Protein AF-0000000080330678 (afdb_homodimer)

Secondary structure (DSSP, 8-state):
-EEEEEEETTEEEEEEEE--TTS--SEEEEEE--TTB-GGGGS--SSGGG-HHHHHHHTTEEEEEEPPTTSGGGGTT-TT---HHHHHHHHHHHHHHHHHHS--TT-EEEEEETHHHHHHHHHHHSSS--S-EEEES--SSBSS-GGGTHHHHHT--HHHHH-SGGGS-TTHHHHHTTTB-PPPHHHHHHGGGHHHHHHHHGGG--S-EEEEEETT--SB--SHHHHHHHHHH-TT-S-EEEEEETT--S-GGGSTTHHHHHHHHHHHHHHHHHHS--GGG-/-EEEEEEETTEEEEEEEE--TTS--SEEEEEE--TTB-GGGGS--SSGGG-HHHHHHHTTEEEEEEPPTTSGGGGTT-TT---HHHHHHHHHHHHHHHHHHS--TT-EEEEEETHHHHHHHHHHHSSS--S-EEEES--SSBSS-GGGTHHHHHT--HHHHH-SGGGS-TTHHHHHTTTB-PPPHHHHHHHTTHHHHHHHHGGG--S-EEEEEETT--SB--SHHHHHHHHHH-TT-S-EEEEEETT--S-GGGSTTHHHHHHHHHHHHHHHHHHS--GGG-

Nearest PDB structures (foldseek):
  5hdf-assembly1_B  TM=8.464E-01  e=5.492E-17  Streptomyces albus
  8ptr-assembly1_A  TM=7.536E-01  e=7.076E-13  Homo sapiens
  8b4u-assembly1_A  TM=6.728E-01  e=8.827E-12  Candidatus Bathyarchaeota archaeon
  4kea-assembly1_A  TM=6.914E-01  e=4.412E-10  Bacillus sp. H-257
  4kea-assembly5_E  TM=6.790E-01  e=1.463E-09  Bacillus sp. H-257

Structure (mmCIF, N/CA/C/O backbone):
data_AF-0000000080330678-model_v1
#
loop_
_entity.id
_entity.type
_entity.pdbx_description
1 polymer Thioesterase
#
loop_
_atom_site.group_PDB
_atom_site.id
_atom_site.type_symbol
_atom_site.label_atom_id
_atom_site.label_alt_id
_atom_site.label_comp_id
_atom_site.label_asym_id
_atom_site.label_entity_id
_atom_site.label_seq_id
_atom_site.pdbx_PDB_ins_code
_atom_site.Cartn_x
_atom_site.Cartn_y
_atom_site.Cartn_z
_atom_site.occupancy
_atom_site.B_iso_or_equiv
_atom_site.auth_seq_id
_atom_site.auth_comp_id
_atom_site.auth_asym_id
_atom_site.auth_atom_id
_atom_site.pdbx_PDB_model_num
ATOM 1 N N . MET A 1 1 ? -4.465 -3.873 -22.266 1 89.81 1 MET A N 1
ATOM 2 C CA . MET A 1 1 ? -4.172 -5.277 -22 1 89.81 1 MET A CA 1
ATOM 3 C C . MET A 1 1 ? -4.32 -6.105 -23.281 1 89.81 1 MET A C 1
ATOM 5 O O . MET A 1 1 ? -5.25 -5.891 -24.062 1 89.81 1 MET A O 1
ATOM 9 N N . ARG A 1 2 ? -3.398 -7 -23.531 1 95.38 2 ARG A N 1
ATOM 10 C CA . ARG A 1 2 ? -3.504 -7.879 -24.688 1 95.38 2 ARG A CA 1
ATOM 11 C C . ARG A 1 2 ? -3.111 -9.312 -24.328 1 95.38 2 ARG A C 1
ATOM 13 O O . ARG A 1 2 ? -2.449 -9.539 -23.312 1 95.38 2 ARG A O 1
ATOM 20 N N . ARG A 1 3 ? -3.543 -10.211 -25.172 1 97.69 3 ARG A N 1
ATOM 21 C CA . ARG A 1 3 ? -3.141 -11.609 -25.047 1 97.69 3 ARG A CA 1
ATOM 22 C C . ARG A 1 3 ? -1.761 -11.836 -25.656 1 97.69 3 ARG A C 1
ATOM 24 O O . ARG A 1 3 ? -1.409 -11.219 -26.656 1 97.69 3 ARG A O 1
ATOM 31 N N . LEU A 1 4 ? -1.023 -12.641 -25.047 1 97.62 4 LEU A N 1
ATOM 32 C CA . LEU A 1 4 ? 0.319 -12.977 -25.5 1 97.62 4 LEU A CA 1
ATOM 33 C C . LEU A 1 4 ? 0.543 -14.484 -25.469 1 97.62 4 LEU A C 1
ATOM 35 O O . LEU A 1 4 ? 0.112 -15.164 -24.531 1 97.62 4 LEU A O 1
ATOM 39 N N . THR A 1 5 ? 1.087 -15.031 -26.5 1 97.94 5 THR A N 1
ATOM 40 C CA . THR A 1 5 ? 1.591 -16.406 -26.516 1 97.94 5 THR A CA 1
ATOM 41 C C . THR A 1 5 ? 3.115 -16.422 -26.422 1 97.94 5 THR A C 1
ATOM 43 O O . THR A 1 5 ? 3.789 -15.617 -27.062 1 97.94 5 THR A O 1
ATOM 46 N N . LEU A 1 6 ? 3.631 -17.266 -25.594 1 96.88 6 LEU A N 1
ATOM 47 C CA . LEU A 1 6 ? 5.066 -17.312 -25.328 1 96.88 6 LEU A CA 1
ATOM 48 C C . LEU A 1 6 ? 5.551 -18.766 -25.25 1 96.88 6 LEU A C 1
ATOM 50 O O . LEU A 1 6 ? 4.891 -19.609 -24.641 1 96.88 6 LEU A O 1
ATOM 54 N N . GLU A 1 7 ? 6.648 -19.047 -25.953 1 97.38 7 GLU A N 1
ATOM 55 C CA . GLU A 1 7 ? 7.293 -20.359 -25.859 1 97.38 7 GLU A CA 1
ATOM 56 C C . GLU A 1 7 ? 8.391 -20.359 -24.797 1 97.38 7 GLU A C 1
ATOM 58 O O . GLU A 1 7 ? 9.32 -19.547 -24.859 1 97.38 7 GLU A O 1
ATOM 63 N N . ALA A 1 8 ? 8.328 -21.234 -23.875 1 96.44 8 ALA A N 1
ATOM 64 C CA . ALA A 1 8 ? 9.305 -21.328 -22.797 1 96.44 8 ALA A CA 1
ATOM 65 C C . ALA A 1 8 ? 9.523 -22.781 -22.375 1 96.44 8 ALA A C 1
ATOM 67 O O . ALA A 1 8 ? 8.57 -23.469 -22.016 1 96.44 8 ALA A O 1
ATOM 68 N N . ALA A 1 9 ? 10.797 -23.219 -22.438 1 96.44 9 ALA A N 1
ATOM 69 C CA . ALA A 1 9 ? 11.18 -24.562 -22.031 1 96.44 9 ALA A CA 1
ATOM 70 C C . ALA A 1 9 ? 10.352 -25.625 -22.75 1 96.44 9 ALA A C 1
ATOM 72 O O . ALA A 1 9 ? 9.859 -26.562 -22.125 1 96.44 9 ALA A O 1
ATOM 73 N N . GLY A 1 10 ? 10.023 -25.375 -23.953 1 96.75 10 GLY A N 1
ATOM 74 C CA . GLY A 1 10 ? 9.352 -26.359 -24.781 1 96.75 10 GLY A CA 1
ATOM 75 C C . GLY A 1 10 ? 7.84 -26.328 -24.641 1 96.75 10 GLY A C 1
ATOM 76 O O . GLY A 1 10 ? 7.145 -27.188 -25.188 1 96.75 10 GLY A O 1
ATOM 77 N N . VAL A 1 11 ? 7.309 -25.422 -23.875 1 97.5 11 VAL A N 1
ATOM 78 C CA . VAL A 1 11 ? 5.871 -25.297 -23.641 1 97.5 11 VAL A CA 1
ATOM 79 C C . VAL A 1 11 ? 5.359 -24 -24.25 1 97.5 11 VAL A C 1
ATOM 81 O O . VAL A 1 11 ? 6.004 -22.953 -24.141 1 97.5 11 VAL A O 1
ATOM 84 N N . THR A 1 12 ? 4.258 -24.078 -24.969 1 97.88 12 THR A N 1
ATOM 85 C CA . THR A 1 12 ? 3.598 -22.875 -25.469 1 97.88 12 THR A CA 1
ATOM 86 C C . THR A 1 12 ? 2.562 -22.375 -24.469 1 97.88 12 THR A C 1
ATOM 88 O O . THR A 1 12 ? 1.549 -23.031 -24.234 1 97.88 12 THR A O 1
ATOM 91 N N . LEU A 1 13 ? 2.803 -21.203 -23.953 1 98.44 13 LEU A N 1
ATOM 92 C CA . LEU A 1 13 ? 1.928 -20.656 -22.922 1 98.44 13 LEU A CA 1
ATOM 93 C C . LEU A 1 13 ? 1.136 -19.469 -23.453 1 98.44 13 LEU A C 1
ATOM 95 O O . LEU A 1 13 ? 1.64 -18.703 -24.281 1 98.44 13 LEU A O 1
ATOM 99 N N . SER A 1 14 ? -0.103 -19.406 -23.062 1 98.44 14 SER A N 1
ATOM 100 C CA . SER A 1 14 ? -0.876 -18.172 -23.219 1 98.44 14 SER A CA 1
ATOM 101 C C . SER A 1 14 ? -0.78 -17.297 -21.969 1 98.44 14 SER A C 1
ATOM 103 O O . SER A 1 14 ? -0.338 -17.75 -20.922 1 98.44 14 SER A O 1
ATOM 105 N N . GLY A 1 15 ? -1.194 -16.078 -22.094 1 98.44 15 GLY A N 1
ATOM 106 C CA . GLY A 1 15 ? -1.229 -15.156 -20.953 1 98.44 15 GLY A CA 1
ATOM 107 C C . GLY A 1 15 ? -1.784 -13.797 -21.312 1 98.44 15 GLY A C 1
ATOM 108 O O . GLY A 1 15 ? -2.238 -13.57 -22.438 1 98.44 15 GLY A O 1
ATOM 109 N N . LEU A 1 16 ? -1.875 -12.969 -20.344 1 98.69 16 LEU A N 1
ATOM 110 C CA . LEU A 1 16 ? -2.322 -11.586 -20.469 1 98.69 16 LEU A CA 1
ATOM 111 C C . LEU A 1 16 ? -1.184 -10.617 -20.188 1 98.69 16 LEU A C 1
ATOM 113 O O . LEU A 1 16 ? -0.407 -10.828 -19.25 1 98.69 16 LEU A O 1
ATOM 117 N N . LEU A 1 17 ? -1.04 -9.602 -21.031 1 98.75 17 LEU A N 1
ATOM 118 C CA . LEU A 1 17 ? 0.051 -8.641 -20.906 1 98.75 17 LEU A CA 1
ATOM 119 C C . LEU A 1 17 ? -0.485 -7.215 -20.875 1 98.75 17 LEU A C 1
ATOM 121 O O . LEU A 1 17 ? -1.343 -6.848 -21.688 1 98.75 17 LEU A O 1
ATOM 125 N N . ALA A 1 18 ? -0.13 -6.469 -19.891 1 98.69 18 ALA A N 1
ATOM 126 C CA . ALA A 1 18 ? -0.296 -5.02 -19.859 1 98.69 18 ALA A CA 1
ATOM 127 C C . ALA A 1 18 ? 1.055 -4.316 -19.75 1 98.69 18 ALA A C 1
ATOM 129 O O . ALA A 1 18 ? 1.759 -4.457 -18.75 1 98.69 18 ALA A O 1
ATOM 130 N N . GLU A 1 19 ? 1.426 -3.578 -20.75 1 98 19 GLU A N 1
ATOM 131 C CA . GLU A 1 19 ? 2.693 -2.855 -20.797 1 98 19 GLU A CA 1
ATOM 132 C C . GLU A 1 19 ? 2.514 -1.402 -20.359 1 98 19 GLU A C 1
ATOM 134 O O . GLU A 1 19 ? 1.423 -0.841 -20.484 1 98 19 GLU A O 1
ATOM 139 N N . VAL A 1 20 ? 3.557 -0.868 -19.828 1 97.12 20 VAL A N 1
ATOM 140 C CA . VAL A 1 20 ? 3.549 0.557 -19.516 1 97.12 20 VAL A CA 1
ATOM 141 C C . VAL A 1 20 ? 3.418 1.369 -20.797 1 97.12 20 VAL A C 1
ATOM 143 O O . VAL A 1 20 ? 3.936 0.975 -21.844 1 97.12 20 VAL A O 1
ATOM 146 N N . PRO A 1 21 ? 2.838 2.504 -20.766 1 90.44 21 PRO A N 1
ATOM 147 C CA . PRO A 1 21 ? 2.555 3.277 -21.984 1 90.44 21 PRO A CA 1
ATOM 148 C C . PRO A 1 21 ? 3.82 3.773 -22.672 1 90.44 21 PRO A C 1
ATOM 150 O O . PRO A 1 21 ? 3.873 3.828 -23.906 1 90.44 21 PRO A O 1
ATOM 153 N N . ASP A 1 22 ? 4.859 4.062 -21.984 1 91.38 22 ASP A N 1
ATOM 154 C CA . ASP A 1 22 ? 6.035 4.664 -22.594 1 91.38 22 ASP A CA 1
ATOM 155 C C . ASP A 1 22 ? 7.098 3.611 -22.906 1 91.38 22 ASP A C 1
ATOM 157 O O . ASP A 1 22 ? 8.172 3.936 -23.422 1 91.38 22 ASP A O 1
ATOM 161 N N . GLY A 1 23 ? 6.891 2.428 -22.547 1 91.75 23 GLY A N 1
ATOM 162 C CA . GLY A 1 23 ? 7.773 1.315 -22.859 1 91.75 23 GLY A CA 1
ATOM 163 C C . GLY A 1 23 ? 8.969 1.223 -21.938 1 91.75 23 GLY A C 1
ATOM 164 O O . GLY A 1 23 ? 9.906 0.466 -22.203 1 91.75 23 GLY A O 1
ATOM 165 N N . ARG A 1 24 ? 9.047 1.995 -20.906 1 95.44 24 ARG A N 1
ATOM 166 C CA . ARG A 1 24 ? 10.125 2.002 -19.938 1 95.44 24 ARG A CA 1
ATOM 167 C C . ARG A 1 24 ? 9.594 1.663 -18.547 1 95.44 24 ARG A C 1
ATOM 169 O O . ARG A 1 24 ? 9.461 2.545 -17.688 1 95.44 24 ARG A O 1
ATOM 176 N N . PRO A 1 25 ? 9.391 0.35 -18.359 1 98.06 25 PRO A N 1
ATOM 177 C CA . PRO A 1 25 ? 8.82 -0.013 -17.062 1 98.06 25 PRO A CA 1
ATOM 178 C C . PRO A 1 25 ? 9.797 0.172 -15.914 1 98.06 25 PRO A C 1
ATOM 180 O O . PRO A 1 25 ? 11.016 0.064 -16.109 1 98.06 25 PRO A O 1
ATOM 183 N N . ARG A 1 26 ? 9.242 0.477 -14.758 1 97.19 26 ARG A N 1
ATOM 184 C CA . ARG A 1 26 ? 10.023 0.431 -13.523 1 97.19 26 ARG A CA 1
ATOM 185 C C . ARG A 1 26 ? 10.562 -0.973 -13.273 1 97.19 26 ARG A C 1
ATOM 187 O O . ARG A 1 26 ? 11.734 -1.141 -12.914 1 97.19 26 ARG A O 1
ATOM 194 N N . ALA A 1 27 ? 9.773 -1.92 -13.461 1 98.5 27 ALA A N 1
ATOM 195 C CA . ALA A 1 27 ? 10.016 -3.357 -13.367 1 98.5 27 ALA A CA 1
ATOM 196 C C . ALA A 1 27 ? 8.898 -4.148 -14.039 1 98.5 27 ALA A C 1
ATOM 198 O O . ALA A 1 27 ? 7.945 -3.57 -14.562 1 98.5 27 ALA A O 1
ATOM 199 N N . THR A 1 28 ? 9.055 -5.379 -14.078 1 98.69 28 THR A N 1
ATOM 200 C CA . THR A 1 28 ? 8.039 -6.258 -14.641 1 98.69 28 THR A CA 1
ATOM 201 C C . THR A 1 28 ? 7.512 -7.219 -13.578 1 98.69 28 THR A C 1
ATOM 203 O O . THR A 1 28 ? 8.289 -7.852 -12.867 1 98.69 28 THR A O 1
ATOM 206 N N . VAL A 1 29 ? 6.223 -7.266 -13.438 1 98.88 29 VAL A N 1
ATOM 207 C CA . VAL A 1 29 ? 5.559 -8.195 -12.523 1 98.88 29 VAL A CA 1
ATOM 208 C C . VAL A 1 29 ? 5.062 -9.414 -13.289 1 98.88 29 VAL A C 1
ATOM 210 O O . VAL A 1 29 ? 4.277 -9.281 -14.234 1 98.88 29 VAL A O 1
ATOM 213 N N . ILE A 1 30 ? 5.527 -10.562 -12.953 1 98.81 30 ILE A N 1
ATOM 214 C CA . ILE A 1 30 ? 4.922 -11.805 -13.422 1 98.81 30 ILE A CA 1
ATOM 215 C C . ILE A 1 30 ? 3.861 -12.266 -12.422 1 98.81 30 ILE A C 1
ATOM 217 O O . ILE A 1 30 ? 4.176 -12.57 -11.266 1 98.81 30 ILE A O 1
ATOM 221 N N . ALA A 1 31 ? 2.645 -12.281 -12.859 1 98.94 31 ALA A N 1
ATOM 222 C CA . ALA A 1 31 ? 1.533 -12.68 -11.992 1 98.94 31 ALA A CA 1
ATOM 223 C C . ALA A 1 31 ? 1.182 -14.148 -12.195 1 98.94 31 ALA A C 1
ATOM 225 O O . ALA A 1 31 ? 0.854 -14.57 -13.305 1 98.94 31 ALA A O 1
ATOM 226 N N . VAL A 1 32 ? 1.229 -14.914 -11.141 1 98.75 32 VAL A N 1
ATOM 227 C CA . VAL A 1 32 ? 1.126 -16.375 -11.219 1 98.75 32 VAL A CA 1
ATOM 228 C C . VAL A 1 32 ? -0.144 -16.828 -10.508 1 98.75 32 VAL A C 1
ATOM 230 O O . VAL A 1 32 ? -0.221 -16.812 -9.281 1 98.75 32 VAL A O 1
ATOM 233 N N . HIS A 1 33 ? -1.074 -17.312 -11.258 1 98.44 33 HIS A N 1
ATOM 234 C CA . HIS A 1 33 ? -2.393 -17.656 -10.734 1 98.44 33 HIS A CA 1
ATOM 235 C C . HIS A 1 33 ? -2.357 -18.969 -9.961 1 98.44 33 HIS A C 1
ATOM 237 O O . HIS A 1 33 ? -1.407 -19.75 -10.094 1 98.44 33 HIS A O 1
ATOM 243 N N . GLY A 1 34 ? -3.377 -19.203 -9.18 1 96.81 34 GLY A N 1
ATOM 244 C CA . GLY A 1 34 ? -3.508 -20.391 -8.359 1 96.81 34 GLY A CA 1
ATOM 245 C C . GLY A 1 34 ? -4.105 -21.578 -9.102 1 96.81 34 GLY A C 1
ATOM 246 O O . GLY A 1 34 ? -4.293 -21.516 -10.32 1 96.81 34 GLY A O 1
ATOM 247 N N . GLY A 1 35 ? -4.32 -22.688 -8.359 1 94.81 35 GLY A N 1
ATOM 248 C CA . GLY A 1 35 ? -4.945 -23.859 -8.953 1 94.81 35 GLY A CA 1
ATOM 249 C C . GLY A 1 35 ? -6.387 -23.625 -9.359 1 94.81 35 GLY A C 1
ATOM 250 O O . GLY A 1 35 ? -7.141 -22.953 -8.648 1 94.81 35 GLY A O 1
ATOM 251 N N . GLY A 1 36 ? -6.699 -24.156 -10.5 1 92.19 36 GLY A N 1
ATOM 252 C CA . GLY A 1 36 ? -8.086 -24.141 -10.93 1 92.19 36 GLY A CA 1
ATOM 253 C C . GLY A 1 36 ? -8.492 -22.812 -11.555 1 92.19 36 GLY A C 1
ATOM 254 O O . GLY A 1 36 ? -9.672 -22.578 -11.805 1 92.19 36 GLY A O 1
ATOM 255 N N . MET A 1 37 ? -7.559 -21.906 -11.68 1 93.5 37 MET A N 1
ATOM 256 C CA . MET A 1 37 ? -7.805 -20.625 -12.336 1 93.5 37 MET A CA 1
ATOM 257 C C . MET A 1 37 ? -6.824 -20.406 -13.484 1 93.5 37 MET A C 1
ATOM 259 O O . MET A 1 37 ? -5.957 -21.234 -13.734 1 93.5 37 MET A O 1
ATOM 263 N N . THR A 1 38 ? -7.027 -19.344 -14.242 1 96.5 38 THR A N 1
ATOM 264 C CA . THR A 1 38 ? -6.152 -18.938 -15.336 1 96.5 38 THR A CA 1
ATOM 265 C C . THR A 1 38 ? -5.602 -17.531 -15.109 1 96.5 38 THR A C 1
ATOM 267 O O . THR A 1 38 ? -5.816 -16.953 -14.047 1 96.5 38 THR A O 1
ATOM 270 N N . ALA A 1 39 ? -4.875 -17.062 -16.109 1 97.81 39 ALA A N 1
ATOM 271 C CA . ALA A 1 39 ? -4.273 -15.727 -16.047 1 97.81 39 ALA A CA 1
ATOM 272 C C . ALA A 1 39 ? -5.324 -14.656 -15.766 1 97.81 39 ALA A C 1
ATOM 274 O O . ALA A 1 39 ? -5.027 -13.633 -15.148 1 97.81 39 ALA A O 1
ATOM 275 N N . GLY A 1 40 ? -6.562 -14.945 -16.141 1 97.31 40 GLY A N 1
ATOM 276 C CA . GLY A 1 40 ? -7.66 -14.008 -15.969 1 97.31 40 GLY A CA 1
ATOM 277 C C . GLY A 1 40 ? -7.957 -13.695 -14.516 1 97.31 40 GLY A C 1
ATOM 278 O O . GLY A 1 40 ? -8.633 -12.703 -14.219 1 97.31 40 GLY A O 1
ATOM 279 N N . TYR A 1 41 ? -7.441 -14.484 -13.609 1 97.31 41 TYR A N 1
ATOM 280 C CA . TYR A 1 41 ? -7.59 -14.234 -12.18 1 97.31 41 TYR A CA 1
ATOM 281 C C . TYR A 1 41 ? -7.098 -12.844 -11.82 1 97.31 41 TYR A C 1
ATOM 283 O O . TYR A 1 41 ? -7.664 -12.188 -10.938 1 97.31 41 TYR A O 1
ATOM 291 N N . PHE A 1 42 ? -6.121 -12.344 -12.523 1 98.44 42 PHE A N 1
ATOM 292 C CA . PHE A 1 42 ? -5.5 -11.07 -12.18 1 98.44 42 PHE A CA 1
ATOM 293 C C . PHE A 1 42 ? -6.086 -9.938 -13.023 1 98.44 42 PHE A C 1
ATOM 295 O O . PHE A 1 42 ? -5.578 -8.82 -13.008 1 98.44 42 PHE A O 1
ATOM 302 N N . ASP A 1 43 ? -7.121 -10.234 -13.781 1 97.44 43 ASP A N 1
ATOM 303 C CA . ASP A 1 43 ? -7.836 -9.258 -14.594 1 97.44 43 ASP A CA 1
ATOM 304 C C . ASP A 1 43 ? -9.344 -9.406 -14.438 1 97.44 43 ASP A C 1
ATOM 306 O O . ASP A 1 43 ? -10.07 -9.539 -15.43 1 97.44 43 ASP A O 1
ATOM 310 N N . GLY A 1 44 ? -9.742 -9.352 -13.141 1 94.25 44 GLY A N 1
ATOM 311 C CA . GLY A 1 44 ? -11.172 -9.461 -12.898 1 94.25 44 GLY A CA 1
ATOM 312 C C . GLY A 1 44 ? -11.992 -8.469 -13.688 1 94.25 44 GLY A C 1
ATOM 313 O O . GLY A 1 44 ? -11.695 -7.27 -13.695 1 94.25 44 GLY A O 1
ATOM 314 N N . GLN A 1 45 ? -13.055 -8.977 -14.336 1 93.75 45 GLN A N 1
ATOM 315 C CA . GLN A 1 45 ? -13.797 -8.156 -15.281 1 93.75 45 GLN A CA 1
ATOM 316 C C . GLN A 1 45 ? -15.156 -7.746 -14.711 1 93.75 45 GLN A C 1
ATOM 318 O O . GLN A 1 45 ? -15.938 -7.066 -15.375 1 93.75 45 GLN A O 1
ATOM 323 N N . ALA A 1 46 ? -15.375 -8.188 -13.477 1 94.94 46 ALA A N 1
ATOM 324 C CA . ALA A 1 46 ? -16.656 -7.867 -12.859 1 94.94 46 ALA A CA 1
ATOM 325 C C . ALA A 1 46 ? -16.734 -6.391 -12.484 1 94.94 46 ALA A C 1
ATOM 327 O O . ALA A 1 46 ? -17.828 -5.848 -12.297 1 94.94 46 ALA A O 1
ATOM 328 N N . HIS A 1 47 ? -15.625 -5.758 -12.336 1 94.44 47 HIS A N 1
ATOM 329 C CA . HIS A 1 47 ? -15.492 -4.348 -11.992 1 94.44 47 HIS A CA 1
ATOM 330 C C . HIS A 1 47 ? -14.148 -3.789 -12.461 1 94.44 47 HIS A C 1
ATOM 332 O O . HIS A 1 47 ? -13.133 -4.477 -12.391 1 94.44 47 HIS A O 1
ATOM 338 N N . PRO A 1 48 ? -14.047 -2.6 -12.898 1 92.25 48 PRO A N 1
ATOM 339 C CA . PRO A 1 48 ? -12.82 -2.043 -13.469 1 92.25 48 PRO A CA 1
ATOM 340 C C . PRO A 1 48 ? -11.688 -1.947 -12.453 1 92.25 48 PRO A C 1
ATOM 342 O O . PRO A 1 48 ? -10.516 -1.879 -12.836 1 92.25 48 PRO A O 1
ATOM 345 N N . ASP A 1 49 ? -12 -1.962 -11.203 1 93.06 49 ASP A N 1
ATOM 346 C CA . ASP A 1 49 ? -11 -1.713 -10.172 1 93.06 49 ASP A CA 1
ATOM 347 C C . ASP A 1 49 ? -10.305 -3.008 -9.758 1 93.06 49 ASP A C 1
ATOM 349 O O . ASP A 1 49 ? -9.391 -2.992 -8.93 1 93.06 49 ASP A O 1
ATOM 353 N N . LEU A 1 50 ? -10.664 -4.098 -10.352 1 97.06 50 LEU A N 1
ATOM 354 C CA . LEU A 1 50 ? -10.164 -5.367 -9.844 1 97.06 50 LEU A CA 1
ATOM 355 C C . LEU A 1 50 ? -8.859 -5.754 -10.531 1 97.06 50 LEU A C 1
ATOM 357 O O . LEU A 1 50 ? -8.094 -6.57 -10.008 1 97.06 50 LEU A O 1
ATOM 361 N N . SER A 1 51 ? -8.539 -5.203 -11.656 1 98.31 51 SER A N 1
ATOM 362 C CA . SER A 1 51 ? -7.477 -5.699 -12.523 1 98.31 51 SER A CA 1
ATOM 363 C C . SER A 1 51 ? -6.105 -5.254 -12.023 1 98.31 51 SER A C 1
ATOM 365 O O . SER A 1 51 ? -5.789 -4.062 -12.047 1 98.31 51 SER A O 1
ATOM 367 N N . LEU A 1 52 ? -5.273 -6.227 -11.656 1 98.81 52 LEU A N 1
ATOM 368 C CA . LEU A 1 52 ? -3.867 -5.969 -11.367 1 98.81 52 LEU A CA 1
ATOM 369 C C . LEU A 1 52 ? -3.145 -5.441 -12.602 1 98.81 52 LEU A C 1
ATOM 371 O O . LEU A 1 52 ? -2.275 -4.574 -12.492 1 98.81 52 LEU A O 1
ATOM 375 N N . LEU A 1 53 ? -3.443 -5.957 -13.773 1 98.69 53 LEU A N 1
ATOM 376 C CA . LEU A 1 53 ? -2.77 -5.594 -15.016 1 98.69 53 LEU A CA 1
ATOM 377 C C . LEU A 1 53 ? -2.934 -4.105 -15.305 1 98.69 53 LEU A C 1
ATOM 379 O O . LEU A 1 53 ? -1.949 -3.402 -15.547 1 98.69 53 LEU A O 1
ATOM 383 N N . THR A 1 54 ? -4.152 -3.648 -15.234 1 97.88 54 THR A N 1
ATOM 384 C CA . THR A 1 54 ? -4.441 -2.244 -15.508 1 97.88 54 THR A CA 1
ATOM 385 C C . THR A 1 54 ? -3.781 -1.349 -14.461 1 97.88 54 THR A C 1
ATOM 387 O O . THR A 1 54 ? -3.137 -0.356 -14.805 1 97.88 54 THR A O 1
ATOM 390 N N . LEU A 1 55 ? -3.949 -1.726 -13.227 1 98.31 55 LEU A N 1
ATOM 391 C CA . LEU A 1 55 ? -3.393 -0.928 -12.141 1 98.31 55 LEU A CA 1
ATOM 392 C C . LEU A 1 55 ? -1.87 -0.884 -12.227 1 98.31 55 LEU A C 1
ATOM 394 O O . LEU A 1 55 ? -1.265 0.176 -12.047 1 98.31 55 LEU A O 1
ATOM 398 N N . GLY A 1 56 ? -1.256 -2.051 -12.414 1 98.62 56 GLY A N 1
ATOM 399 C CA . GLY A 1 56 ? 0.191 -2.121 -12.547 1 98.62 56 GLY A CA 1
ATOM 400 C C . GLY A 1 56 ? 0.735 -1.244 -13.656 1 98.62 56 GLY A C 1
ATOM 401 O O . GLY A 1 56 ? 1.677 -0.476 -13.445 1 98.62 56 GLY A O 1
ATOM 402 N N . ALA A 1 57 ? 0.137 -1.357 -1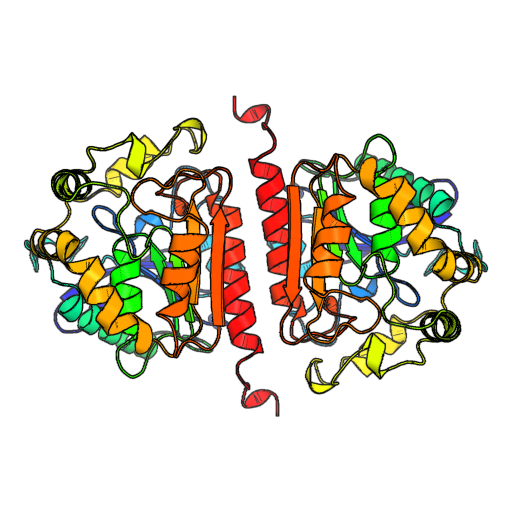4.82 1 98.06 57 ALA A N 1
ATOM 403 C CA . ALA A 1 57 ? 0.573 -0.54 -15.953 1 98.06 57 ALA A CA 1
ATOM 404 C C . ALA A 1 57 ? 0.448 0.947 -15.633 1 98.06 57 ALA A C 1
ATOM 406 O O . ALA A 1 57 ? 1.342 1.733 -15.953 1 98.06 57 ALA A O 1
ATOM 407 N N . ARG A 1 58 ? -0.614 1.317 -15 1 96.25 58 ARG A N 1
ATOM 408 C CA . ARG A 1 58 ? -0.845 2.701 -14.594 1 96.25 58 ARG A CA 1
ATOM 409 C C . ARG A 1 58 ? 0.245 3.186 -13.648 1 96.25 58 ARG A C 1
ATOM 411 O O . ARG A 1 58 ? 0.594 4.367 -13.641 1 96.25 58 ARG A O 1
ATOM 418 N N . LEU A 1 59 ? 0.755 2.293 -12.891 1 97.88 59 LEU A N 1
ATOM 419 C CA . LEU A 1 59 ? 1.728 2.664 -11.867 1 97.88 59 LEU A CA 1
ATOM 420 C C . LEU A 1 59 ? 3.152 2.451 -12.367 1 97.88 59 LEU A C 1
ATOM 422 O O . LEU A 1 59 ? 4.105 2.512 -11.586 1 97.88 59 LEU A O 1
ATOM 426 N N . GLY A 1 60 ? 3.336 2.102 -13.648 1 97.62 60 GLY A N 1
ATOM 427 C CA . GLY A 1 60 ? 4.656 2.047 -14.258 1 97.62 60 GLY A CA 1
ATOM 428 C C . GLY A 1 60 ? 5.254 0.653 -14.258 1 97.62 60 GLY A C 1
ATOM 429 O O . GLY A 1 60 ? 6.449 0.485 -14.523 1 97.62 60 GLY A O 1
ATOM 430 N N . PHE A 1 61 ? 4.473 -0.354 -13.945 1 98.62 61 PHE A N 1
ATOM 431 C CA . PHE A 1 61 ? 4.93 -1.737 -14.016 1 98.62 61 PHE A CA 1
ATOM 432 C C . PHE A 1 61 ? 4.359 -2.436 -15.242 1 98.62 61 PHE A C 1
ATOM 434 O O . PHE A 1 61 ? 3.166 -2.324 -15.531 1 98.62 61 PHE A O 1
ATOM 441 N N . THR A 1 62 ? 5.18 -3.053 -15.992 1 98.75 62 THR A N 1
ATOM 442 C CA . THR A 1 62 ? 4.648 -4.031 -16.938 1 98.75 62 THR A CA 1
ATOM 443 C C . THR A 1 62 ? 4.195 -5.293 -16.203 1 98.75 62 THR A C 1
ATOM 445 O O . THR A 1 62 ? 4.883 -5.773 -15.297 1 98.75 62 THR A O 1
ATOM 448 N N . VAL A 1 63 ? 3.014 -5.766 -16.531 1 98.88 63 VAL A N 1
ATOM 449 C CA . VAL A 1 63 ? 2.49 -6.957 -15.867 1 98.88 63 VAL A CA 1
ATOM 450 C C . VAL A 1 63 ? 2.213 -8.039 -16.906 1 98.88 63 VAL A C 1
ATOM 452 O O . VAL A 1 63 ? 1.49 -7.805 -17.875 1 98.88 63 VAL A O 1
ATOM 455 N N . PHE A 1 64 ? 2.816 -9.148 -16.75 1 98.88 64 PHE A N 1
ATOM 456 C CA . PHE A 1 64 ? 2.531 -10.328 -17.562 1 98.88 64 PHE A CA 1
ATOM 457 C C . PHE A 1 64 ? 1.982 -11.461 -16.703 1 98.88 64 PHE A C 1
ATOM 459 O O . PHE A 1 64 ? 2.621 -11.867 -15.727 1 98.88 64 PHE A O 1
ATOM 466 N N . ALA A 1 65 ? 0.833 -11.883 -16.984 1 98.88 65 ALA A N 1
ATOM 467 C CA . ALA A 1 65 ? 0.204 -13.023 -16.312 1 98.88 65 ALA A CA 1
ATOM 468 C C . ALA A 1 65 ? 0.123 -14.227 -17.234 1 98.88 65 ALA A C 1
ATOM 470 O O . ALA A 1 65 ? -0.82 -14.352 -18.031 1 98.88 65 ALA A O 1
ATOM 471 N N . PRO A 1 66 ? 1.046 -15.117 -17.141 1 98.75 66 PRO A N 1
ATOM 472 C CA . PRO A 1 66 ? 0.966 -16.328 -17.969 1 98.75 66 PRO A CA 1
ATOM 473 C C . PRO A 1 66 ? -0.008 -17.359 -17.391 1 98.75 66 PRO A C 1
ATOM 475 O O . PRO A 1 66 ? -0.175 -17.453 -16.172 1 98.75 66 PRO A O 1
ATOM 478 N N . ASP A 1 67 ? -0.651 -18.062 -18.281 1 98.62 67 ASP A N 1
ATOM 479 C CA . ASP A 1 67 ? -1.267 -19.312 -17.844 1 98.62 67 ASP A CA 1
ATOM 480 C C . ASP A 1 67 ? -0.207 -20.359 -17.5 1 98.62 67 ASP A C 1
ATOM 482 O O . ASP A 1 67 ? 0.669 -20.656 -18.312 1 98.62 67 ASP A O 1
ATOM 486 N N . ARG A 1 68 ? -0.312 -20.828 -16.344 1 98.38 68 ARG A N 1
ATOM 487 C CA . ARG A 1 68 ? 0.675 -21.812 -15.891 1 98.38 68 ARG A CA 1
ATOM 488 C C . ARG A 1 68 ? 0.64 -23.062 -16.75 1 98.38 68 ARG A C 1
ATOM 490 O O . ARG A 1 68 ? -0.333 -23.297 -17.469 1 98.38 68 ARG A O 1
ATOM 497 N N . PRO A 1 69 ? 1.736 -2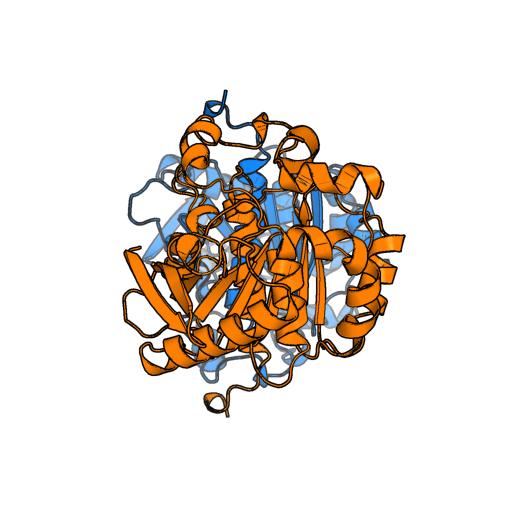3.859 -16.766 1 97.81 69 PRO A N 1
ATOM 498 C CA . PRO A 1 69 ? 1.736 -25.109 -17.516 1 97.81 69 PRO A CA 1
ATOM 499 C C . PRO A 1 69 ? 0.556 -26.016 -17.172 1 97.81 69 PRO A C 1
ATOM 501 O O . PRO A 1 69 ? 0.304 -26.266 -15.992 1 97.81 69 PRO A O 1
ATOM 504 N N . GLY A 1 70 ? -0.108 -26.469 -18.188 1 97.31 70 GLY A N 1
ATOM 505 C CA . GLY A 1 70 ? -1.282 -27.312 -17.984 1 97.31 70 GLY A CA 1
ATOM 506 C C . GLY A 1 70 ? -2.58 -26.516 -18 1 97.31 70 GLY A C 1
ATOM 507 O O . GLY A 1 70 ? -3.662 -27.094 -17.875 1 97.31 70 GLY A O 1
ATOM 508 N N . TYR A 1 71 ? -2.463 -25.188 -18.188 1 97.25 71 TYR A N 1
ATOM 509 C CA . TYR A 1 71 ? -3.609 -24.297 -18.328 1 97.25 71 TYR A CA 1
ATOM 510 C C . TYR A 1 71 ? -3.566 -23.547 -19.656 1 97.25 71 TYR A C 1
ATOM 512 O O . TYR A 1 71 ? -2.521 -23.5 -20.312 1 97.25 71 TYR A O 1
ATOM 520 N N . GLY A 1 72 ? -4.773 -23 -20.047 1 96.44 72 GLY A N 1
ATOM 521 C CA . GLY A 1 72 ? -4.812 -22.203 -21.266 1 96.44 72 GLY A CA 1
ATOM 522 C C . GLY A 1 72 ? -4.34 -22.969 -22.484 1 96.44 72 GLY A C 1
ATOM 523 O O . GLY A 1 72 ? -4.805 -24.078 -22.75 1 96.44 72 GLY A O 1
ATOM 524 N N . ARG A 1 73 ? -3.398 -22.391 -23.219 1 96.75 73 ARG A N 1
ATOM 525 C CA . ARG A 1 73 ? -2.939 -22.953 -24.484 1 96.75 73 ARG A CA 1
ATOM 526 C C . ARG A 1 73 ? -2.143 -24.234 -24.266 1 96.75 73 ARG A C 1
ATOM 528 O O . ARG A 1 73 ? -2.139 -25.125 -25.109 1 96.75 73 ARG A O 1
ATOM 535 N N . SER A 1 74 ? -1.511 -24.328 -23.141 1 97.75 74 SER A N 1
ATOM 536 C CA . SER A 1 74 ? -0.645 -25.484 -22.906 1 97.75 74 SER A CA 1
ATOM 537 C C . SER A 1 74 ? -1.437 -26.672 -22.375 1 97.75 74 SER A C 1
ATOM 539 O O . SER A 1 74 ? -0.882 -27.766 -22.172 1 97.75 74 SER A O 1
ATOM 541 N N . ALA A 1 75 ? -2.701 -26.5 -22.094 1 96.44 75 ALA A N 1
ATOM 542 C CA . ALA A 1 75 ? -3.521 -27.547 -21.484 1 96.44 75 ALA A CA 1
ATOM 543 C C . ALA A 1 75 ? -3.51 -28.812 -22.328 1 96.44 75 ALA A C 1
ATOM 545 O O . ALA A 1 75 ? -3.428 -29.922 -21.781 1 96.44 75 ALA A O 1
ATOM 546 N N . ALA A 1 76 ? -3.613 -28.625 -23.641 1 95.62 76 ALA A N 1
ATOM 547 C CA . ALA A 1 76 ? -3.637 -29.781 -24.531 1 95.62 76 ALA A CA 1
ATOM 548 C C . ALA A 1 76 ? -2.271 -30.469 -24.578 1 95.62 76 ALA A C 1
ATOM 550 O O . ALA A 1 76 ? -2.188 -31.703 -24.656 1 95.62 76 ALA A O 1
ATOM 551 N N . GLN A 1 77 ? -1.227 -29.719 -24.5 1 96.38 77 GLN A N 1
ATOM 552 C CA . GLN A 1 77 ? 0.144 -30.219 -24.547 1 96.38 77 GLN A CA 1
ATOM 553 C C . GLN A 1 77 ? 0.511 -30.906 -23.234 1 96.38 77 GLN A C 1
ATOM 555 O O . GLN A 1 77 ? 1.328 -31.828 -23.219 1 96.38 77 GLN A O 1
ATOM 560 N N . LEU A 1 78 ? -0.086 -30.469 -22.156 1 97.5 78 LEU A N 1
ATOM 561 C CA . LEU A 1 78 ? 0.194 -30.969 -20.812 1 97.5 78 LEU A CA 1
ATOM 562 C C . LEU A 1 78 ? -1.099 -31.312 -20.078 1 97.5 78 LEU A C 1
ATOM 564 O O . LEU A 1 78 ? -1.408 -30.719 -19.047 1 97.5 78 LEU A O 1
ATOM 568 N N . PRO A 1 79 ? -1.772 -32.312 -20.516 1 94.62 79 PRO A N 1
ATOM 569 C CA . PRO A 1 79 ? -3.084 -32.594 -19.938 1 94.62 79 PRO A CA 1
ATOM 570 C C . PRO A 1 79 ? -3.01 -32.906 -18.438 1 94.62 79 PRO A C 1
ATOM 572 O O . PRO A 1 79 ? -3.951 -32.625 -17.688 1 94.62 79 PRO A O 1
ATOM 575 N N . GLY A 1 80 ? -1.965 -33.562 -17.984 1 96.19 80 GLY A N 1
ATOM 576 C CA . GLY A 1 80 ? -1.799 -33.812 -16.562 1 96.19 80 GLY A CA 1
ATOM 577 C C . GLY A 1 80 ? -1.14 -32.688 -15.805 1 96.19 80 GLY A C 1
ATOM 578 O O . GLY A 1 80 ? -0.941 -32.781 -14.594 1 96.19 80 GLY A O 1
ATOM 579 N N . GLY A 1 81 ? -0.767 -31.609 -16.578 1 96.62 81 GLY A N 1
ATOM 580 C CA . GLY A 1 81 ? -0.022 -30.516 -15.969 1 96.62 81 GLY A CA 1
ATOM 581 C C . GLY A 1 81 ? 1.4 -30.891 -15.602 1 96.62 81 GLY A C 1
ATOM 582 O O . GLY A 1 81 ? 1.974 -31.812 -16.188 1 96.62 81 GLY A O 1
ATOM 583 N N . GLN A 1 82 ? 1.982 -30.125 -14.773 1 97.56 82 GLN A N 1
ATOM 584 C CA . GLN A 1 82 ? 3.336 -30.328 -14.273 1 97.56 82 GLN A CA 1
ATOM 585 C C . GLN A 1 82 ? 3.408 -30.094 -12.766 1 97.56 82 GLN A C 1
ATOM 587 O O . GLN A 1 82 ? 2.564 -29.406 -12.203 1 97.56 82 GLN A O 1
ATOM 592 N N . GLY A 1 83 ? 4.383 -30.734 -12.133 1 97.06 83 GLY A N 1
ATOM 593 C CA . GLY A 1 83 ? 4.656 -30.453 -10.734 1 97.06 83 GLY A CA 1
ATOM 594 C C . GLY A 1 83 ? 5.379 -29.125 -10.523 1 97.06 83 GLY A C 1
ATOM 595 O O . GLY A 1 83 ? 5.742 -28.453 -11.484 1 97.06 83 GLY A O 1
ATOM 596 N N . LEU A 1 84 ? 5.598 -28.812 -9.297 1 97.44 84 LEU A N 1
ATOM 597 C CA . LEU A 1 84 ? 6.137 -27.516 -8.93 1 97.44 84 LEU A CA 1
ATOM 598 C C . LEU A 1 84 ? 7.539 -27.328 -9.492 1 97.44 84 LEU A C 1
ATOM 600 O O . LEU A 1 84 ? 7.859 -26.25 -10.023 1 97.44 84 LEU A O 1
ATOM 604 N N . ALA A 1 85 ? 8.367 -28.312 -9.422 1 96.56 85 ALA A N 1
ATOM 605 C CA . ALA A 1 85 ? 9.742 -28.203 -9.898 1 96.56 85 ALA A CA 1
ATOM 606 C C . ALA A 1 85 ? 9.781 -27.938 -11.398 1 96.56 85 ALA A C 1
ATOM 608 O O . ALA A 1 85 ? 10.516 -27.062 -11.867 1 96.56 85 ALA A O 1
ATOM 609 N N . GLU A 1 86 ? 9.008 -28.703 -12.156 1 97.31 86 GLU A N 1
ATOM 610 C CA . GLU A 1 86 ? 8.945 -28.531 -13.609 1 97.31 86 GLU A CA 1
ATOM 611 C C . GLU A 1 86 ? 8.359 -27.156 -13.969 1 97.31 86 GLU A C 1
ATOM 613 O O . GLU A 1 86 ? 8.844 -26.5 -14.883 1 97.31 86 GLU A O 1
ATOM 618 N N . GLN A 1 87 ? 7.309 -26.781 -13.273 1 97.81 87 GLN A N 1
ATOM 619 C CA . GLN A 1 87 ? 6.723 -25.469 -13.539 1 97.81 87 GLN A CA 1
ATOM 620 C C . GLN A 1 87 ? 7.727 -24.359 -13.258 1 97.81 87 GLN A C 1
ATOM 622 O O . GLN A 1 87 ? 7.727 -23.328 -13.945 1 97.81 87 GLN A O 1
ATOM 627 N N . ALA A 1 88 ? 8.539 -24.516 -12.203 1 97.62 88 ALA A N 1
ATOM 628 C CA . ALA A 1 88 ? 9.539 -23.5 -11.875 1 97.62 88 ALA A CA 1
ATOM 629 C C . ALA A 1 88 ? 10.539 -23.328 -13.016 1 97.62 88 ALA A C 1
ATOM 631 O O . ALA A 1 88 ? 10.938 -22.219 -13.336 1 97.62 88 ALA A O 1
ATOM 632 N N . GLU A 1 89 ? 10.938 -24.438 -13.641 1 97 89 GLU A N 1
ATOM 633 C CA . GLU A 1 89 ? 11.812 -24.359 -14.805 1 97 89 GLU A CA 1
ATOM 634 C C . GLU A 1 89 ? 11.156 -23.578 -15.938 1 97 89 GLU A C 1
ATOM 636 O O . GLU A 1 89 ? 11.805 -22.766 -16.578 1 97 89 GLU A O 1
ATOM 641 N N . VAL A 1 90 ? 9.914 -23.859 -16.141 1 97.75 90 VAL A N 1
ATOM 642 C CA . VAL A 1 90 ? 9.188 -23.156 -17.203 1 97.75 90 VAL A CA 1
ATOM 643 C C . VAL A 1 90 ? 9.078 -21.672 -16.859 1 97.75 90 VAL A C 1
ATOM 645 O O . VAL A 1 90 ? 9.266 -20.812 -17.734 1 97.75 90 VAL A O 1
ATOM 648 N N . LEU A 1 91 ? 8.75 -21.344 -15.625 1 97.62 91 LEU A N 1
ATOM 649 C CA . LEU A 1 91 ? 8.617 -19.953 -15.219 1 97.62 91 LEU A CA 1
ATOM 650 C C . LEU A 1 91 ? 9.93 -19.203 -15.391 1 97.62 91 LEU A C 1
ATOM 652 O O . LEU A 1 91 ? 9.938 -18.047 -15.828 1 97.62 91 LEU A O 1
ATOM 656 N N . GLU A 1 92 ? 11.07 -19.812 -15.047 1 97.56 92 GLU A N 1
ATOM 657 C CA . GLU A 1 92 ? 12.383 -19.234 -15.297 1 97.56 92 GLU A CA 1
ATOM 658 C C . GLU A 1 92 ? 12.586 -18.953 -16.781 1 97.56 92 GLU A C 1
ATOM 660 O O . GLU A 1 92 ? 13.055 -17.875 -17.156 1 97.56 92 GLU A O 1
ATOM 665 N N . ALA A 1 93 ? 12.211 -19.922 -17.562 1 97.31 93 ALA A N 1
ATOM 666 C CA . ALA A 1 93 ? 12.328 -19.766 -19.016 1 97.31 93 ALA A CA 1
ATOM 667 C C . ALA A 1 93 ? 11.406 -18.656 -19.516 1 97.31 93 ALA A C 1
ATOM 669 O O . ALA A 1 93 ? 11.742 -17.938 -20.469 1 97.31 93 ALA A O 1
ATOM 670 N N . VAL A 1 94 ? 10.219 -18.547 -18.938 1 97.81 94 VAL A N 1
ATOM 671 C CA . VAL A 1 94 ? 9.289 -17.469 -19.281 1 97.81 94 VAL A CA 1
ATOM 672 C C . VAL A 1 94 ? 9.953 -16.109 -19.016 1 97.81 94 VAL A C 1
ATOM 674 O O . VAL A 1 94 ? 9.906 -15.227 -19.875 1 97.81 94 VAL A O 1
ATOM 677 N N . MET A 1 95 ? 10.547 -15.938 -17.859 1 97.5 95 MET A N 1
ATOM 678 C CA . MET A 1 95 ? 11.203 -14.68 -17.516 1 97.5 95 MET A CA 1
ATOM 679 C C . MET A 1 95 ? 12.344 -14.375 -18.484 1 97.5 95 MET A C 1
ATOM 681 O O . MET A 1 95 ? 12.469 -13.25 -18.969 1 97.5 95 MET A O 1
ATOM 685 N N . GLU A 1 96 ? 13.125 -15.391 -18.812 1 96.88 96 GLU A N 1
ATOM 686 C CA . GLU A 1 96 ? 14.219 -15.211 -19.75 1 96.88 96 GLU A CA 1
ATOM 687 C C . GLU A 1 96 ? 13.711 -14.812 -21.125 1 96.88 96 GLU A C 1
ATOM 689 O O . GLU A 1 96 ? 14.219 -13.859 -21.734 1 96.88 96 GLU A O 1
ATOM 694 N N . ARG A 1 97 ? 12.742 -15.57 -21.594 1 97.62 97 ARG A N 1
ATOM 695 C CA . ARG A 1 97 ? 12.18 -15.297 -22.922 1 97.62 97 ARG A CA 1
ATOM 696 C C . ARG A 1 97 ? 11.531 -13.914 -22.969 1 97.62 97 ARG A C 1
ATOM 698 O O . ARG A 1 97 ? 11.68 -13.195 -23.953 1 97.62 97 ARG A O 1
ATOM 705 N N . PHE A 1 98 ? 10.797 -13.602 -21.953 1 97.56 98 PHE A N 1
ATOM 706 C CA . PHE A 1 98 ? 10.148 -12.297 -21.891 1 97.56 98 PHE A CA 1
ATOM 707 C C . PHE A 1 98 ? 11.18 -11.18 -21.938 1 97.56 98 PHE A C 1
ATOM 709 O O . PHE A 1 98 ? 11.016 -10.211 -22.688 1 97.56 98 PHE A O 1
ATOM 716 N N . ALA A 1 99 ? 12.227 -11.328 -21.172 1 97.12 99 ALA A N 1
ATOM 717 C CA . ALA A 1 99 ? 13.273 -10.312 -21.094 1 97.12 99 ALA A CA 1
ATOM 718 C C . ALA A 1 99 ? 13.984 -10.141 -22.422 1 97.12 99 ALA A C 1
ATOM 720 O O . ALA A 1 99 ? 14.5 -9.062 -22.734 1 97.12 99 ALA A O 1
ATOM 721 N N . SER A 1 100 ? 14.039 -11.156 -23.234 1 97.44 100 SER A N 1
ATOM 722 C CA . SER A 1 100 ? 14.695 -11.086 -24.531 1 97.44 100 SER A CA 1
ATOM 723 C C . SER A 1 100 ? 13.867 -10.281 -25.531 1 97.44 100 SER A C 1
ATOM 725 O O . SER A 1 100 ? 14.391 -9.828 -26.547 1 97.44 100 SER A O 1
ATOM 727 N N . ARG A 1 101 ? 12.602 -10.047 -25.172 1 96.62 101 ARG A N 1
ATOM 728 C CA . ARG A 1 101 ? 11.703 -9.453 -26.156 1 96.62 101 ARG A CA 1
ATOM 729 C C . ARG A 1 101 ? 11.109 -8.148 -25.641 1 96.62 101 ARG A C 1
ATOM 731 O O . ARG A 1 101 ? 10.547 -7.367 -26.422 1 96.62 101 ARG A O 1
ATOM 738 N N . HIS A 1 102 ? 11.156 -7.973 -24.375 1 96.75 102 HIS A N 1
ATOM 739 C CA . HIS A 1 102 ? 10.547 -6.809 -23.734 1 96.75 102 HIS A CA 1
ATOM 740 C C . HIS A 1 102 ? 11.516 -6.137 -22.766 1 96.75 102 HIS A C 1
ATOM 742 O O . HIS A 1 102 ? 12.359 -6.805 -22.172 1 96.75 102 HIS A O 1
ATOM 748 N N . ALA A 1 103 ? 11.43 -4.781 -22.656 1 97.56 103 ALA A N 1
ATOM 749 C CA . ALA A 1 103 ? 12.094 -4.117 -21.531 1 97.56 103 ALA A CA 1
ATOM 750 C C . ALA A 1 103 ? 11.5 -4.566 -20.203 1 97.56 103 ALA A C 1
ATOM 752 O O . ALA A 1 103 ? 10.281 -4.664 -20.062 1 97.56 103 ALA A O 1
ATOM 753 N N . VAL A 1 104 ? 12.328 -4.852 -19.281 1 97.94 104 VAL A N 1
ATOM 754 C CA . VAL A 1 104 ? 11.812 -5.41 -18.031 1 97.94 104 VAL A CA 1
ATOM 755 C C . VAL A 1 104 ? 12.102 -4.457 -16.875 1 97.94 104 VAL A C 1
ATOM 757 O O . VAL A 1 104 ? 11.727 -4.727 -15.727 1 97.94 104 VAL A O 1
ATOM 760 N N . GLY A 1 105 ? 12.75 -3.297 -17.141 1 97.75 105 GLY A N 1
ATOM 761 C CA . GLY A 1 105 ? 13.117 -2.365 -16.078 1 97.75 105 GLY A CA 1
ATOM 762 C C . GLY A 1 105 ? 14.156 -2.924 -15.125 1 97.75 105 GLY A C 1
ATOM 763 O O . GLY A 1 105 ? 15.18 -3.457 -15.555 1 97.75 105 GLY A O 1
ATOM 764 N N . ALA A 1 106 ? 13.914 -2.773 -13.867 1 97.56 106 ALA A N 1
ATOM 765 C CA . ALA A 1 106 ? 14.852 -3.238 -12.844 1 97.56 106 ALA A CA 1
ATOM 766 C C . ALA A 1 106 ? 14.938 -4.762 -12.836 1 97.56 106 ALA A C 1
ATOM 768 O O . ALA A 1 106 ? 15.898 -5.328 -12.305 1 97.56 106 ALA A O 1
ATOM 769 N N . GLY A 1 107 ? 13.961 -5.434 -13.398 1 97.69 107 GLY A N 1
ATOM 770 C CA . GLY A 1 107 ? 13.883 -6.887 -13.375 1 97.69 107 GLY A CA 1
ATOM 771 C C . GLY A 1 107 ? 12.477 -7.395 -13.094 1 97.69 107 GLY A C 1
ATOM 772 O O . GLY A 1 107 ? 11.492 -6.746 -13.445 1 97.69 107 GLY A O 1
ATOM 773 N N . PHE A 1 108 ? 12.414 -8.609 -12.484 1 98.38 108 PHE A N 1
ATOM 774 C CA . PHE A 1 108 ? 11.117 -9.258 -12.336 1 98.38 108 PHE A CA 1
ATOM 775 C C . PHE A 1 108 ? 10.703 -9.305 -10.867 1 98.38 108 PHE A C 1
ATOM 777 O O . PHE A 1 108 ? 11.531 -9.57 -9.992 1 98.38 108 PHE A O 1
ATOM 784 N N . PHE A 1 109 ? 9.508 -9.039 -10.578 1 98.69 109 PHE A N 1
ATOM 785 C CA . PHE A 1 109 ? 8.797 -9.422 -9.367 1 98.69 109 PHE A CA 1
ATOM 786 C C . PHE A 1 109 ? 7.809 -10.547 -9.648 1 98.69 109 PHE A C 1
ATOM 788 O O . PHE A 1 109 ? 7.281 -10.656 -10.758 1 98.69 109 PHE A O 1
ATOM 795 N N . LEU A 1 110 ? 7.586 -11.414 -8.688 1 98.75 110 LEU A N 1
ATOM 796 C CA . LEU A 1 110 ? 6.5 -12.383 -8.797 1 98.75 110 LEU A CA 1
ATOM 797 C C . LEU A 1 110 ? 5.352 -12.016 -7.867 1 98.75 110 LEU A C 1
ATOM 799 O O . LEU A 1 110 ? 5.559 -11.812 -6.668 1 98.75 110 LEU A O 1
ATOM 803 N N . LEU A 1 111 ? 4.227 -11.812 -8.359 1 98.94 111 LEU A N 1
ATOM 804 C CA . LEU A 1 111 ? 2.986 -11.727 -7.598 1 98.94 111 LEU A CA 1
ATOM 805 C C . LEU A 1 111 ? 2.131 -12.969 -7.801 1 98.94 111 LEU A C 1
ATOM 807 O O . LEU A 1 111 ? 1.688 -13.25 -8.922 1 98.94 111 LEU A O 1
ATOM 811 N N . ALA A 1 112 ? 1.872 -13.695 -6.707 1 98.88 112 ALA A N 1
ATOM 812 C CA . ALA A 1 112 ? 1.31 -15.031 -6.871 1 98.88 112 ALA A CA 1
ATOM 813 C C . ALA A 1 112 ? 0.133 -15.258 -5.926 1 98.88 112 ALA A C 1
ATOM 815 O O . ALA A 1 112 ? 0.029 -14.602 -4.891 1 98.88 112 ALA A O 1
ATOM 816 N N . HIS A 1 113 ? -0.737 -16.125 -6.293 1 98.62 113 HIS A N 1
ATOM 817 C CA . HIS A 1 113 ? -1.904 -16.484 -5.492 1 98.62 113 HIS A CA 1
ATOM 818 C C . HIS A 1 113 ? -2.016 -17.984 -5.301 1 98.62 113 HIS A C 1
ATOM 820 O O . HIS A 1 113 ? -1.906 -18.75 -6.266 1 98.62 113 HIS A O 1
ATOM 826 N N . SER A 1 114 ? -2.271 -18.391 -4.031 1 97.19 114 SER A N 1
ATOM 827 C CA . SER A 1 114 ? -2.609 -19.766 -3.705 1 97.19 114 SER A CA 1
ATOM 828 C C . SER A 1 114 ? -1.569 -20.734 -4.262 1 97.19 114 SER A C 1
ATOM 830 O O . SER A 1 114 ? -0.378 -20.609 -3.973 1 97.19 114 SER A O 1
ATOM 832 N N . TYR A 1 115 ? -1.863 -21.703 -5.141 1 97.19 115 TYR A N 1
ATOM 833 C CA . TYR A 1 115 ? -0.904 -22.656 -5.695 1 97.19 115 TYR A CA 1
ATOM 834 C C . TYR A 1 115 ? 0.221 -21.922 -6.422 1 97.19 115 TYR A C 1
ATOM 836 O O . TYR A 1 115 ? 1.372 -22.359 -6.398 1 97.19 115 TYR A O 1
ATOM 844 N N . GLY A 1 116 ? -0.15 -20.828 -7.074 1 98.12 116 GLY A N 1
ATOM 845 C CA . GLY A 1 116 ? 0.885 -20 -7.684 1 98.12 116 GLY A CA 1
ATOM 846 C C . GLY A 1 116 ? 1.93 -19.531 -6.691 1 98.12 116 GLY A C 1
ATOM 847 O O . GLY A 1 116 ? 3.086 -19.312 -7.059 1 98.12 116 GLY A O 1
ATOM 848 N N . GLY A 1 117 ? 1.492 -19.297 -5.453 1 98.44 117 GLY A N 1
ATOM 849 C CA . GLY A 1 117 ? 2.428 -18.938 -4.395 1 98.44 117 GLY A CA 1
ATOM 850 C C . GLY A 1 117 ? 3.455 -20.016 -4.125 1 98.44 117 GLY A C 1
ATOM 851 O O . GLY A 1 117 ? 4.629 -19.734 -3.902 1 98.44 117 GLY A O 1
ATOM 852 N N . LYS A 1 118 ? 3.014 -21.328 -4.098 1 98 118 LYS A N 1
ATOM 853 C CA . LYS A 1 118 ? 3.951 -22.438 -3.99 1 98 118 LYS A CA 1
ATOM 854 C C . LYS A 1 118 ? 4.996 -22.391 -5.102 1 98 118 LYS A C 1
ATOM 856 O O . LYS A 1 118 ? 6.195 -22.484 -4.836 1 98 118 LYS A O 1
ATOM 861 N N . LEU A 1 119 ? 4.512 -22.172 -6.293 1 98 119 LEU A N 1
ATOM 862 C CA . LEU A 1 119 ? 5.395 -22.094 -7.453 1 98 119 LEU A CA 1
ATOM 863 C C . LEU A 1 119 ? 6.387 -20.953 -7.316 1 98 119 LEU A C 1
ATOM 865 O O . LEU A 1 119 ? 7.574 -21.109 -7.605 1 98 119 LEU A O 1
ATOM 869 N N . ALA A 1 120 ? 5.891 -19.797 -6.902 1 98.19 120 ALA A N 1
ATOM 870 C CA . ALA A 1 120 ? 6.758 -18.625 -6.73 1 98.19 120 ALA A CA 1
ATOM 871 C C . ALA A 1 120 ? 7.867 -18.922 -5.727 1 98.19 120 ALA A C 1
ATOM 873 O O . ALA A 1 120 ? 9.023 -18.562 -5.949 1 98.19 120 ALA A O 1
ATOM 874 N N . LEU A 1 121 ? 7.539 -19.547 -4.621 1 97.94 121 LEU A N 1
ATOM 875 C CA . LEU A 1 121 ? 8.516 -19.875 -3.584 1 97.94 121 LEU A CA 1
ATOM 876 C C . LEU A 1 121 ? 9.539 -20.875 -4.094 1 97.94 121 LEU A C 1
ATOM 878 O O . LEU A 1 121 ? 10.742 -20.734 -3.854 1 97.94 121 LEU A O 1
ATOM 882 N N . VAL A 1 122 ? 9.086 -21.906 -4.793 1 97.62 122 VAL A N 1
ATOM 883 C CA . VAL A 1 122 ? 9.992 -22.891 -5.375 1 97.62 122 VAL A CA 1
ATOM 884 C C . VAL A 1 122 ? 10.945 -22.203 -6.352 1 97.62 122 VAL A C 1
ATOM 886 O O . VAL A 1 122 ? 12.148 -22.469 -6.336 1 97.62 122 VAL A O 1
ATOM 889 N N . THR A 1 123 ? 10.422 -21.312 -7.191 1 97.56 123 THR A N 1
ATOM 890 C CA . THR A 1 123 ? 11.219 -20.594 -8.172 1 97.56 123 THR A CA 1
ATOM 891 C C . THR A 1 123 ? 12.273 -19.734 -7.473 1 97.56 123 THR A C 1
ATOM 893 O O . THR A 1 123 ? 13.438 -19.719 -7.863 1 97.56 123 THR A O 1
ATOM 896 N N . ALA A 1 124 ? 11.859 -19 -6.426 1 96.75 124 ALA A N 1
ATOM 897 C CA . ALA A 1 124 ? 12.766 -18.109 -5.699 1 96.75 124 ALA A CA 1
ATOM 898 C C . ALA A 1 124 ? 13.859 -18.891 -4.992 1 96.75 124 ALA A C 1
ATOM 900 O O . ALA A 1 124 ? 14.961 -18.375 -4.77 1 96.75 124 ALA A O 1
ATOM 901 N N . ALA A 1 125 ? 13.508 -20.109 -4.559 1 95.94 125 ALA A N 1
ATOM 902 C CA . ALA A 1 125 ? 14.469 -20.938 -3.846 1 95.94 125 ALA A CA 1
ATOM 903 C C . ALA A 1 125 ? 15.531 -21.484 -4.793 1 95.94 125 ALA A C 1
ATOM 905 O O . ALA A 1 125 ? 16.594 -21.953 -4.355 1 95.94 125 ALA A O 1
ATOM 906 N N . ARG A 1 126 ? 15.117 -21.328 -5.988 1 87.94 126 ARG A N 1
ATOM 907 C CA . ARG A 1 126 ? 16.078 -21.734 -7.004 1 87.94 126 ARG A CA 1
ATOM 908 C C . ARG A 1 126 ? 17.062 -20.609 -7.309 1 87.94 126 ARG A C 1
ATOM 910 O O . ARG A 1 126 ? 16.797 -19.453 -7.008 1 87.94 126 ARG A O 1
ATOM 917 N N . ALA A 1 127 ? 18.359 -20.75 -7.562 1 66 127 ALA A N 1
ATOM 918 C CA . ALA A 1 127 ? 19.375 -19.719 -7.797 1 66 127 ALA A CA 1
ATOM 919 C C . ALA A 1 127 ? 18.922 -18.734 -8.859 1 66 127 ALA A C 1
ATOM 921 O O . ALA A 1 127 ? 18.531 -19.125 -9.961 1 66 127 ALA A O 1
ATOM 922 N N . GLY A 1 128 ? 18.844 -17.438 -8.586 1 68.19 128 GLY A N 1
ATOM 923 C CA . GLY A 1 128 ? 18.703 -16.391 -9.57 1 68.19 128 GLY A CA 1
ATOM 924 C C . GLY A 1 128 ? 17.266 -16.078 -9.922 1 68.19 128 GLY A C 1
ATOM 925 O O . GLY A 1 128 ? 16.359 -16.797 -9.492 1 68.19 128 GLY A O 1
ATOM 926 N N . GLY A 1 129 ? 16.719 -14.805 -10.094 1 84.56 129 GLY A N 1
ATOM 927 C CA . GLY A 1 129 ? 15.453 -14.602 -10.781 1 84.56 129 GLY A CA 1
ATOM 928 C C . GLY A 1 129 ? 14.75 -13.32 -10.367 1 84.56 129 GLY A C 1
ATOM 929 O O . GLY A 1 129 ? 15.242 -12.219 -10.625 1 84.56 129 GLY A O 1
ATOM 930 N N . PRO A 1 130 ? 13.617 -13.594 -9.422 1 95.75 130 PRO A N 1
ATOM 931 C CA . PRO A 1 130 ? 12.797 -12.422 -9.102 1 95.75 130 PRO A CA 1
ATOM 932 C C . PRO A 1 130 ? 13.422 -11.555 -8.016 1 95.75 130 PRO A C 1
ATOM 934 O O . PRO A 1 130 ? 14.242 -12.031 -7.23 1 95.75 130 PRO A O 1
ATOM 937 N N . LEU A 1 131 ? 13.125 -10.289 -8.023 1 97.19 131 LEU A N 1
ATOM 938 C CA . LEU A 1 131 ? 13.641 -9.312 -7.074 1 97.19 131 LEU A CA 1
ATOM 939 C C . LEU A 1 131 ? 12.938 -9.445 -5.727 1 97.19 131 LEU A C 1
ATOM 941 O O . LEU A 1 131 ? 13.516 -9.125 -4.684 1 97.19 131 LEU A O 1
ATOM 945 N N . ALA A 1 132 ? 11.727 -9.875 -5.715 1 98.19 132 ALA A N 1
ATOM 946 C CA . ALA A 1 132 ? 10.906 -10.047 -4.52 1 98.19 132 ALA A CA 1
ATOM 947 C C . ALA A 1 132 ? 9.633 -10.836 -4.844 1 98.19 132 ALA A C 1
ATOM 949 O O . ALA A 1 132 ? 9.289 -11.008 -6.012 1 98.19 132 ALA A O 1
ATOM 950 N N . LEU A 1 133 ? 9.008 -11.336 -3.805 1 98.25 133 LEU A N 1
ATOM 951 C CA . LEU A 1 133 ? 7.754 -12.07 -3.928 1 98.25 133 LEU A CA 1
ATOM 952 C C . LEU A 1 133 ? 6.633 -11.375 -3.168 1 98.25 133 LEU A C 1
ATOM 954 O O . LEU A 1 133 ? 6.84 -10.883 -2.057 1 98.25 133 LEU A O 1
ATOM 958 N N . ASP A 1 134 ? 5.496 -11.273 -3.744 1 98.81 134 ASP A N 1
ATOM 959 C CA . ASP A 1 134 ? 4.242 -11.047 -3.031 1 98.81 134 ASP A CA 1
ATOM 960 C C . ASP A 1 134 ? 3.271 -12.203 -3.244 1 98.81 134 ASP A C 1
ATOM 962 O O . ASP A 1 134 ? 2.918 -12.523 -4.383 1 98.81 134 ASP A O 1
ATOM 966 N N . ILE A 1 135 ? 2.848 -12.828 -2.18 1 98.81 135 ILE A N 1
ATOM 967 C CA . ILE A 1 135 ? 2.039 -14.031 -2.281 1 98.81 135 ILE A CA 1
ATOM 968 C C . ILE A 1 135 ? 0.787 -13.891 -1.418 1 98.81 135 ILE A C 1
ATOM 970 O O . ILE A 1 135 ? 0.879 -13.586 -0.227 1 98.81 135 ILE A O 1
ATOM 974 N N . SER A 1 136 ? -0.356 -14.078 -1.993 1 98.81 136 SER A N 1
ATOM 975 C CA . SER A 1 136 ? -1.597 -14.141 -1.229 1 98.81 136 SER A CA 1
ATOM 976 C C . SER A 1 136 ? -2.162 -15.555 -1.217 1 98.81 136 SER A C 1
ATOM 978 O O . SER A 1 136 ? -2.047 -16.281 -2.205 1 98.81 136 SER A O 1
ATOM 980 N N . GLY A 1 137 ? -2.682 -15.969 -0.076 1 97.94 137 GLY A N 1
ATOM 981 C CA . GLY A 1 137 ? -3.43 -17.219 0.029 1 97.94 137 GLY A CA 1
ATOM 982 C C . GLY A 1 137 ? -2.545 -18.453 -0.001 1 97.94 137 GLY A C 1
ATOM 983 O O . GLY A 1 137 ? -2.91 -19.469 -0.592 1 97.94 137 GLY A O 1
ATOM 984 N N . CYS A 1 138 ? -1.392 -18.344 0.502 1 98.19 138 CYS A N 1
ATOM 985 C CA . CYS A 1 138 ? -0.477 -19.484 0.591 1 98.19 138 CYS A CA 1
ATOM 986 C C . CYS A 1 138 ? 0.277 -19.469 1.916 1 98.19 138 CYS A C 1
ATOM 988 O O . CYS A 1 138 ? 0.975 -18.5 2.23 1 98.19 138 CYS A O 1
ATOM 990 N N . GLY A 1 139 ? 0.118 -20.391 2.742 1 97.69 139 GLY A N 1
ATOM 991 C CA . GLY A 1 139 ? 0.85 -20.609 3.98 1 97.69 139 GLY A CA 1
ATOM 992 C C . GLY A 1 139 ? 1.646 -21.906 3.988 1 97.69 139 GLY A C 1
ATOM 993 O O . GLY A 1 139 ? 2.09 -22.375 2.938 1 97.69 139 GLY A O 1
ATOM 994 N N . HIS A 1 140 ? 1.941 -22.422 5.172 1 97.25 140 HIS A N 1
ATOM 995 C CA . HIS A 1 140 ? 2.768 -23.625 5.219 1 97.25 140 HIS A CA 1
ATOM 996 C C . HIS A 1 140 ? 2.059 -24.75 5.965 1 97.25 140 HIS A C 1
ATOM 998 O O . HIS A 1 140 ? 2.471 -25.922 5.883 1 97.25 140 HIS A O 1
ATOM 1004 N N . ARG A 1 141 ? 1 -24.438 6.656 1 96.44 141 ARG A N 1
ATOM 1005 C CA . ARG A 1 141 ? 0.159 -25.438 7.324 1 96.44 141 ARG A CA 1
ATOM 1006 C C . ARG A 1 141 ? -1.303 -25.266 6.926 1 96.44 141 ARG A C 1
ATOM 1008 O O . ARG A 1 141 ? -1.871 -24.188 7.062 1 96.44 141 ARG A O 1
ATOM 1015 N N . TYR A 1 142 ? -1.811 -26.359 6.539 1 95.31 142 TYR A N 1
ATOM 1016 C CA . TYR A 1 142 ? -3.199 -26.312 6.098 1 95.31 142 TYR A CA 1
ATOM 1017 C C . TYR A 1 142 ? -4.145 -26.156 7.281 1 95.31 142 TYR A C 1
ATOM 1019 O O . TYR A 1 142 ? -3.92 -26.734 8.344 1 95.31 142 TYR A O 1
ATOM 1027 N N . GLY A 1 143 ? -5.145 -25.375 7.031 1 93.62 143 GLY A N 1
ATOM 1028 C CA . GLY A 1 143 ? -6.227 -25.266 7.996 1 93.62 143 GLY A CA 1
ATOM 1029 C C . GLY A 1 143 ? -7.301 -26.312 7.82 1 93.62 143 GLY A C 1
ATOM 1030 O O . GLY A 1 143 ? -8.344 -26.266 8.477 1 93.62 143 GLY A O 1
ATOM 1031 N N . VAL A 1 144 ? -7.098 -27.25 6.906 1 90.62 144 VAL A N 1
ATOM 1032 C CA . VAL A 1 144 ? -8.047 -28.312 6.598 1 90.62 144 VAL A CA 1
ATOM 1033 C C . VAL A 1 144 ? -7.355 -29.672 6.703 1 90.62 144 VAL A C 1
ATOM 1035 O O . VAL A 1 144 ? -6.125 -29.75 6.676 1 90.62 144 VAL A O 1
ATOM 1038 N N . GLU A 1 145 ? -8.25 -30.688 6.738 1 89.19 145 GLU A N 1
ATOM 1039 C CA . GLU A 1 145 ? -7.719 -32.031 6.754 1 89.19 145 GLU A CA 1
ATOM 1040 C C . GLU A 1 145 ? -7.262 -32.469 5.363 1 89.19 145 GLU A C 1
ATOM 1042 O O . GLU A 1 145 ? -7.801 -32 4.355 1 89.19 145 GLU A O 1
ATOM 1047 N N . GLU A 1 146 ? -6.34 -33.375 5.398 1 85.75 146 GLU A N 1
ATOM 1048 C CA . GLU A 1 146 ? -5.797 -33.875 4.141 1 85.75 146 GLU A CA 1
ATOM 1049 C C . GLU A 1 146 ? -6.906 -34.406 3.238 1 85.75 146 GLU A C 1
ATOM 1051 O O . GLU A 1 146 ? -6.855 -34.219 2.018 1 85.75 146 GLU A O 1
ATOM 1056 N N . ALA A 1 147 ? -7.855 -34.969 3.805 1 84.25 147 ALA A N 1
ATOM 1057 C CA . ALA A 1 147 ? -8.953 -35.594 3.059 1 84.25 147 ALA A CA 1
ATOM 1058 C C . ALA A 1 147 ? -9.773 -34.531 2.328 1 84.25 147 ALA A C 1
ATOM 1060 O O . ALA A 1 147 ? -10.523 -34.844 1.399 1 84.25 147 ALA A O 1
ATOM 1061 N N . GLU A 1 148 ? -9.586 -33.281 2.73 1 85.31 148 GLU A N 1
ATOM 1062 C CA . GLU A 1 148 ? -10.367 -32.219 2.154 1 85.31 148 GLU A CA 1
ATOM 1063 C C . GLU A 1 148 ? -9.609 -31.531 1.017 1 85.31 148 GLU A C 1
ATOM 1065 O O . GLU A 1 148 ? -10.188 -30.75 0.26 1 85.31 148 GLU A O 1
ATOM 1070 N N . LEU A 1 149 ? -8.422 -31.875 0.807 1 84.69 149 LEU A N 1
ATOM 1071 C CA . LEU A 1 149 ? -7.555 -31.203 -0.16 1 84.69 149 LEU A CA 1
ATOM 1072 C C . LEU A 1 149 ? -8.07 -31.406 -1.581 1 84.69 149 LEU A C 1
ATOM 1074 O O . LEU A 1 149 ? -7.988 -30.5 -2.412 1 84.69 149 LEU A O 1
ATOM 1078 N N . PRO A 1 150 ? -8.719 -32.562 -1.875 1 77.38 150 PRO A N 1
ATOM 1079 C CA . PRO A 1 150 ? -9.258 -32.719 -3.225 1 77.38 150 PRO A CA 1
ATOM 1080 C C . PRO A 1 150 ? -10.352 -31.703 -3.555 1 77.38 150 PRO A C 1
ATOM 1082 O O . PRO A 1 150 ? -10.656 -31.484 -4.727 1 77.38 150 PRO A O 1
ATOM 1085 N N . ARG A 1 151 ? -10.891 -31.109 -2.553 1 75.75 151 ARG A N 1
ATOM 1086 C CA . ARG A 1 151 ? -11.93 -30.109 -2.787 1 75.75 151 ARG A CA 1
ATOM 1087 C C . ARG A 1 151 ? -11.344 -28.859 -3.443 1 75.75 151 ARG A C 1
ATOM 1089 O O . ARG A 1 151 ? -12.062 -28.109 -4.105 1 75.75 151 ARG A O 1
ATOM 1096 N N . ILE A 1 152 ? -10.156 -28.656 -3.207 1 71.75 152 ILE A N 1
ATOM 1097 C CA . ILE A 1 152 ? -9.461 -27.594 -3.936 1 71.75 152 ILE A CA 1
ATOM 1098 C C . ILE A 1 152 ? -9.492 -27.906 -5.43 1 71.75 152 ILE A C 1
ATOM 1100 O O . ILE A 1 152 ? -9.781 -27.016 -6.242 1 71.75 152 ILE A O 1
ATOM 1104 N N . ARG A 1 153 ? -9.375 -29.109 -5.73 1 69.75 153 ARG A N 1
ATOM 1105 C CA . ARG A 1 153 ? -9.289 -29.609 -7.102 1 69.75 153 ARG A CA 1
ATOM 1106 C C . ARG A 1 153 ? -10.594 -29.359 -7.855 1 69.75 153 ARG A C 1
ATOM 1108 O O . ARG A 1 153 ? -10.578 -28.938 -9.016 1 69.75 153 ARG A O 1
ATOM 1115 N N . THR A 1 154 ? -11.609 -29.531 -7.121 1 69.12 154 THR A N 1
ATOM 1116 C CA . THR A 1 154 ? -12.898 -29.516 -7.801 1 69.12 154 THR A CA 1
ATOM 1117 C C . THR A 1 154 ? -13.508 -28.109 -7.742 1 69.12 154 THR A C 1
ATOM 1119 O O . THR A 1 154 ? -14.469 -27.828 -8.461 1 69.12 154 THR A O 1
ATOM 1122 N N . GLY A 1 155 ? -12.898 -27.266 -7.008 1 69.06 155 GLY A N 1
ATOM 1123 C CA . GLY A 1 155 ? -13.508 -25.969 -6.836 1 69.06 155 GLY A CA 1
ATOM 1124 C C . GLY A 1 155 ? -14.852 -26.031 -6.125 1 69.06 155 GLY A C 1
ATOM 1125 O O . GLY A 1 155 ? -15.625 -25.062 -6.172 1 69.06 155 GLY A O 1
ATOM 1126 N N . SER A 1 156 ? -15.102 -27.078 -5.504 1 71.19 156 SER A N 1
ATOM 1127 C CA . SER A 1 156 ? -16.438 -27.328 -4.98 1 71.19 156 SER A CA 1
ATOM 1128 C C . SER A 1 156 ? -16.625 -26.688 -3.605 1 71.19 156 SER A C 1
ATOM 1130 O O . SER A 1 156 ? -17.75 -26.547 -3.129 1 71.19 156 SER A O 1
ATOM 1132 N N . ASP A 1 157 ? -15.602 -26.266 -3.098 1 82.25 157 ASP A N 1
ATOM 1133 C CA . ASP A 1 157 ? -15.734 -25.656 -1.778 1 82.25 157 ASP A CA 1
ATOM 1134 C C . ASP A 1 157 ? -15.883 -24.141 -1.887 1 82.25 157 ASP A C 1
ATOM 1136 O O . ASP A 1 157 ? -14.914 -23.406 -1.719 1 82.25 157 ASP A O 1
ATOM 1140 N N . ARG A 1 158 ? -17 -23.734 -2.047 1 81 158 ARG A N 1
ATOM 1141 C CA . ARG A 1 158 ? -17.328 -22.328 -2.271 1 81 158 ARG A CA 1
ATOM 1142 C C . ARG A 1 158 ? -16.969 -21.484 -1.055 1 81 158 ARG A C 1
ATOM 1144 O O . ARG A 1 158 ? -16.422 -20.391 -1.193 1 81 158 ARG A O 1
ATOM 1151 N N . LEU A 1 159 ? -17.25 -22.016 0.057 1 83.81 159 LEU A N 1
ATOM 1152 C CA . LEU A 1 159 ? -17.016 -21.25 1.276 1 83.81 159 LEU A CA 1
ATOM 1153 C C . LEU A 1 159 ? -15.523 -20.969 1.465 1 83.81 159 LEU A C 1
ATOM 1155 O O . LEU A 1 159 ? -15.133 -19.844 1.76 1 83.81 159 LEU A O 1
ATOM 1159 N N . ARG A 1 160 ? -14.719 -21.891 1.278 1 89.5 160 ARG A N 1
ATOM 1160 C CA . ARG A 1 160 ? -13.297 -21.719 1.521 1 89.5 160 ARG A CA 1
ATOM 1161 C C . ARG A 1 160 ? -12.641 -20.922 0.393 1 89.5 160 ARG A C 1
ATOM 1163 O O . ARG A 1 160 ? -11.703 -20.156 0.625 1 89.5 160 ARG A O 1
ATOM 1170 N N . ASN A 1 161 ? -13.148 -21.047 -0.792 1 89.75 161 ASN A N 1
ATOM 1171 C CA . ASN A 1 161 ? -12.57 -20.344 -1.935 1 89.75 161 ASN A CA 1
ATOM 1172 C C . ASN A 1 161 ? -13 -18.875 -1.979 1 89.75 161 ASN A C 1
ATOM 1174 O O . ASN A 1 161 ? -12.25 -18.016 -2.426 1 89.75 161 ASN A O 1
ATOM 1178 N N . TRP A 1 162 ? -14.211 -18.656 -1.505 1 92.06 162 TRP A N 1
ATOM 1179 C CA . TRP A 1 162 ? -14.789 -17.344 -1.806 1 92.06 162 TRP A CA 1
ATOM 1180 C C . TRP A 1 162 ? -15.133 -16.594 -0.524 1 92.06 162 TRP A C 1
ATOM 1182 O O . TRP A 1 162 ? -15.117 -15.367 -0.497 1 92.06 162 TRP A O 1
ATOM 1192 N N . GLY A 1 163 ? -15.438 -17.297 0.559 1 92.88 163 GLY A N 1
ATOM 1193 C CA . GLY A 1 163 ? -15.992 -16.625 1.725 1 92.88 163 GLY A CA 1
ATOM 1194 C C . GLY A 1 163 ? -17.359 -16.031 1.471 1 92.88 163 GLY A C 1
ATOM 1195 O O . GLY A 1 163 ? -18.109 -16.531 0.624 1 92.88 163 GLY A O 1
ATOM 1196 N N . PRO A 1 164 ? -17.75 -15.047 2.318 1 92.69 164 PRO A N 1
ATOM 1197 C CA . PRO A 1 164 ? -19.047 -14.398 2.068 1 92.69 164 PRO A CA 1
ATOM 1198 C C . PRO A 1 164 ? -19.125 -13.766 0.683 1 92.69 164 PRO A C 1
ATOM 1200 O O . PRO A 1 164 ? -18.219 -13.031 0.28 1 92.69 164 PRO A O 1
ATOM 1203 N N . LEU A 1 165 ? -20.156 -13.992 -0.02 1 91.81 165 LEU A N 1
ATOM 1204 C CA . LEU A 1 165 ? -20.281 -13.57 -1.412 1 91.81 165 LEU A CA 1
ATOM 1205 C C . LEU A 1 165 ? -20.406 -12.055 -1.514 1 91.81 165 LEU A C 1
ATOM 1207 O O . LEU A 1 165 ? -20.156 -11.477 -2.572 1 91.81 165 LEU A O 1
ATOM 1211 N N . ARG A 1 166 ? -20.797 -11.383 -0.384 1 92.56 166 ARG A N 1
ATOM 1212 C CA . ARG A 1 166 ? -20.922 -9.922 -0.371 1 92.56 166 ARG A CA 1
ATOM 1213 C C . ARG A 1 166 ? -19.562 -9.266 -0.598 1 92.56 166 ARG A C 1
ATOM 1215 O O . ARG A 1 166 ? -19.5 -8.062 -0.854 1 92.56 166 ARG A O 1
ATOM 1222 N N . LEU A 1 167 ? -18.531 -10.031 -0.532 1 94.94 167 LEU A N 1
ATOM 1223 C CA . LEU A 1 167 ? -17.172 -9.523 -0.687 1 94.94 167 LEU A CA 1
ATOM 1224 C C . LEU A 1 167 ? -16.844 -9.32 -2.158 1 94.94 167 LEU A C 1
ATOM 1226 O O . LEU A 1 167 ? -15.766 -8.797 -2.486 1 94.94 167 LEU A O 1
ATOM 1230 N N . TYR A 1 168 ? -17.766 -9.711 -3.047 1 95.56 168 TYR A N 1
ATOM 1231 C CA . TYR A 1 168 ? -17.5 -9.695 -4.48 1 95.56 168 TYR A CA 1
ATOM 1232 C C . TYR A 1 168 ? -18.531 -8.875 -5.23 1 95.56 168 TYR A C 1
ATOM 1234 O O . TYR A 1 168 ? -19.703 -8.828 -4.84 1 95.56 168 TYR A O 1
ATOM 1242 N N . PRO A 1 169 ? -18.078 -8.234 -6.328 1 94.75 169 PRO A N 1
ATOM 1243 C CA . PRO A 1 169 ? -19.078 -7.582 -7.184 1 94.75 169 PRO A CA 1
ATOM 1244 C C . PRO A 1 169 ? -20.125 -8.555 -7.703 1 94.75 169 PRO A C 1
ATOM 1246 O O . PRO A 1 169 ? -19.844 -9.742 -7.879 1 94.75 169 PRO A O 1
ATOM 1249 N N . PRO A 1 170 ? -21.266 -8.047 -7.949 1 90.81 170 PRO A N 1
ATOM 1250 C CA . PRO A 1 170 ? -22.375 -8.898 -8.352 1 90.81 170 PRO A CA 1
ATOM 1251 C C . PRO A 1 170 ? -22.062 -9.719 -9.609 1 90.81 170 PRO A C 1
ATOM 1253 O O . PRO A 1 170 ? -22.5 -10.867 -9.727 1 90.81 170 PRO A O 1
ATOM 1256 N N . ASP A 1 171 ? -21.297 -9.305 -10.602 1 91.06 171 ASP A N 1
ATOM 1257 C CA . ASP A 1 171 ? -21.078 -10.016 -11.859 1 91.06 171 ASP A CA 1
ATOM 1258 C C . ASP A 1 171 ? -19.844 -10.898 -11.781 1 91.06 171 ASP A C 1
ATOM 1260 O O . ASP A 1 171 ? -19.391 -11.445 -12.789 1 91.06 171 ASP A O 1
ATOM 1264 N N . THR A 1 172 ? -19.344 -11.055 -10.586 1 92 172 THR A N 1
ATOM 1265 C CA . THR A 1 172 ? -18.094 -11.797 -10.422 1 92 172 THR A CA 1
ATOM 1266 C C . THR A 1 172 ? -18.266 -13.242 -10.875 1 92 172 THR A C 1
ATOM 1268 O O . THR A 1 172 ? -17.469 -13.742 -11.664 1 92 172 THR A O 1
ATOM 1271 N N . PHE A 1 173 ? -19.25 -13.914 -10.539 1 88 173 PHE A N 1
ATOM 1272 C CA . PHE A 1 173 ? -19.391 -15.352 -10.758 1 88 173 PHE A CA 1
ATOM 1273 C C . PHE A 1 173 ? -19.766 -15.648 -12.203 1 88 173 PHE A C 1
ATOM 1275 O O . PHE A 1 173 ? -19.391 -16.688 -12.742 1 88 173 PHE A O 1
ATOM 1282 N N . ARG A 1 174 ? -20.391 -14.711 -12.805 1 88.06 174 ARG A N 1
ATOM 1283 C CA . ARG A 1 174 ? -20.594 -14.828 -14.242 1 88.06 174 ARG A CA 1
ATOM 1284 C C . ARG A 1 174 ? -19.281 -14.664 -15 1 88.06 174 ARG A C 1
ATOM 1286 O O . ARG A 1 174 ? -18.984 -15.43 -15.914 1 88.06 174 ARG A O 1
ATOM 1293 N N . SER A 1 175 ? -18.562 -13.711 -14.547 1 88.88 175 SER A N 1
ATOM 1294 C CA . SER A 1 175 ? -17.312 -13.375 -15.234 1 88.88 175 SER A CA 1
ATOM 1295 C C . SER A 1 175 ? -16.25 -14.43 -14.984 1 88.88 175 SER A C 1
ATOM 1297 O O . SER A 1 175 ? -15.398 -14.68 -15.844 1 88.88 175 SER A O 1
ATOM 1299 N N . VAL A 1 176 ? -16.328 -15.047 -13.875 1 88.19 176 VAL A N 1
ATOM 1300 C CA . VAL A 1 176 ? -15.266 -15.969 -13.469 1 88.19 176 VAL A CA 1
ATOM 1301 C C . VAL A 1 176 ? -15.438 -17.312 -14.172 1 88.19 176 VAL A C 1
ATOM 1303 O O . VAL A 1 176 ? -14.484 -18.078 -14.312 1 88.19 176 VAL A O 1
ATOM 1306 N N . ALA A 1 177 ? -16.609 -17.609 -14.602 1 87.12 177 ALA A N 1
ATOM 1307 C CA . ALA A 1 177 ? -16.891 -18.891 -15.25 1 87.12 177 ALA A CA 1
ATOM 1308 C C . ALA A 1 177 ? -15.906 -19.172 -16.375 1 87.12 177 ALA A C 1
ATOM 1310 O O . ALA A 1 177 ? -15.516 -20.312 -16.609 1 87.12 177 ALA A O 1
ATOM 1311 N N . SER A 1 178 ? -15.453 -18.172 -17 1 86.19 178 SER A N 1
ATOM 1312 C CA . SER A 1 178 ? -14.531 -18.328 -18.125 1 86.19 178 SER A CA 1
ATOM 1313 C C . SER A 1 178 ? -13.086 -18.438 -17.641 1 86.19 178 SER A C 1
ATOM 1315 O O . SER A 1 178 ? -12.188 -18.766 -18.422 1 86.19 178 SER A O 1
ATOM 1317 N N . LEU A 1 179 ? -12.859 -18.234 -16.359 1 89.5 179 LEU A N 1
ATOM 1318 C CA . LEU A 1 179 ? -11.508 -18.188 -15.812 1 89.5 179 LEU A CA 1
ATOM 1319 C C . LEU A 1 179 ? -11.188 -19.484 -15.055 1 89.5 179 LEU A C 1
ATOM 1321 O O . LEU A 1 179 ? -10.047 -19.703 -14.656 1 89.5 179 LEU A O 1
ATOM 1325 N N . VAL A 1 180 ? -12.172 -20.25 -14.836 1 88.62 180 VAL A N 1
ATOM 1326 C CA . VAL A 1 180 ? -12 -21.469 -14.062 1 88.62 180 VAL A CA 1
ATOM 1327 C C . VAL A 1 180 ? -11.523 -22.594 -14.977 1 88.62 180 VAL A C 1
ATOM 1329 O O . VAL A 1 180 ? -11.93 -22.672 -16.141 1 88.62 180 VAL A O 1
ATOM 1332 N N . ALA A 1 181 ? -10.672 -23.438 -14.531 1 90.88 181 ALA A N 1
ATOM 1333 C CA . ALA A 1 181 ? -10.164 -24.641 -15.18 1 90.88 181 ALA A CA 1
ATOM 1334 C C . ALA A 1 181 ? -9.93 -25.75 -14.164 1 90.88 181 ALA A C 1
ATOM 1336 O O . ALA A 1 181 ? -9.711 -25.484 -12.977 1 90.88 181 ALA A O 1
ATOM 1337 N N . PRO A 1 182 ? -10.047 -26.953 -14.609 1 89.06 182 PRO A N 1
ATOM 1338 C CA . PRO A 1 182 ? -9.719 -28.016 -13.664 1 89.06 182 PRO A CA 1
ATOM 1339 C C . PRO A 1 182 ? -8.25 -28.016 -13.25 1 89.06 182 PRO A C 1
ATOM 1341 O O . PRO A 1 182 ? -7.375 -27.703 -14.062 1 89.06 182 PRO A O 1
ATOM 1344 N N . MET A 1 183 ? -8.008 -28.266 -12.055 1 93 183 MET A N 1
ATOM 1345 C CA . MET A 1 183 ? -6.629 -28.438 -11.617 1 93 183 MET A CA 1
ATOM 1346 C C . MET A 1 183 ? -6.027 -29.703 -12.227 1 93 183 MET A C 1
ATOM 1348 O O . MET A 1 183 ? -6.582 -30.797 -12.086 1 93 183 MET A O 1
ATOM 1352 N N . PRO A 1 184 ? -4.898 -29.625 -12.859 1 94.75 184 PRO A N 1
ATOM 1353 C CA . PRO A 1 184 ? -4.273 -30.828 -13.438 1 94.75 184 PRO A CA 1
ATOM 1354 C C . PRO A 1 184 ? -3.811 -31.812 -12.367 1 94.75 184 PRO A C 1
ATOM 1356 O O . PRO A 1 184 ? -3.471 -31.422 -11.25 1 94.75 184 PRO A O 1
ATOM 1359 N N . ASP A 1 185 ? -3.711 -33.031 -12.719 1 93.88 185 ASP A N 1
ATOM 1360 C CA . ASP A 1 185 ? -3.473 -34.156 -11.789 1 93.88 185 ASP A CA 1
ATOM 1361 C C . ASP A 1 185 ? -2.117 -34 -11.102 1 93.88 185 ASP A C 1
ATOM 1363 O O . ASP A 1 185 ? -2.004 -34.219 -9.891 1 93.88 185 ASP A O 1
ATOM 1367 N N . HIS A 1 186 ? -1.116 -33.656 -11.844 1 95.31 186 HIS A N 1
ATOM 1368 C CA . HIS A 1 186 ? 0.222 -33.562 -11.266 1 95.31 186 HIS A CA 1
ATOM 1369 C C . HIS A 1 186 ? 0.309 -32.469 -10.234 1 95.31 186 HIS A C 1
ATOM 1371 O O . HIS A 1 186 ? 1.045 -32.562 -9.25 1 95.31 186 HIS A O 1
ATOM 1377 N N . GLU A 1 187 ? -0.442 -31.344 -10.414 1 93.88 187 GLU A N 1
ATOM 1378 C CA . GLU A 1 187 ? -0.542 -30.266 -9.43 1 93.88 187 GLU A CA 1
ATOM 1379 C C . GLU A 1 187 ? -1.256 -30.75 -8.164 1 93.88 187 GLU A C 1
ATOM 1381 O O . GLU A 1 187 ? -0.785 -30.516 -7.051 1 93.88 187 GLU A O 1
ATOM 1386 N N . ALA A 1 188 ? -2.342 -31.406 -8.383 1 92.75 188 ALA A N 1
ATOM 1387 C CA . ALA A 1 188 ? -3.15 -31.891 -7.266 1 92.75 188 ALA A CA 1
ATOM 1388 C C . ALA A 1 188 ? -2.348 -32.844 -6.387 1 92.75 188 ALA A C 1
ATOM 1390 O O . ALA A 1 188 ? -2.479 -32.844 -5.16 1 92.75 188 ALA A O 1
ATOM 1391 N N . ASP A 1 189 ? -1.562 -33.625 -6.984 1 91.75 189 ASP A N 1
ATOM 1392 C CA . ASP A 1 189 ? -0.767 -34.625 -6.285 1 91.75 189 ASP A CA 1
ATOM 1393 C C . ASP A 1 189 ? 0.221 -33.969 -5.324 1 91.75 189 ASP A C 1
ATOM 1395 O O . ASP A 1 189 ? 0.642 -34.594 -4.344 1 91.75 189 ASP A O 1
ATOM 1399 N N . GLU A 1 190 ? 0.58 -32.781 -5.559 1 93.06 190 GLU A N 1
ATOM 1400 C CA . GLU A 1 190 ? 1.604 -32.094 -4.758 1 93.06 190 GLU A CA 1
ATOM 1401 C C . GLU A 1 190 ? 0.99 -31.375 -3.564 1 93.06 190 GLU A C 1
ATOM 1403 O O . GLU A 1 190 ? 1.706 -30.938 -2.66 1 93.06 190 GLU A O 1
ATOM 1408 N N . LEU A 1 191 ? -0.294 -31.234 -3.533 1 93.62 191 LEU A N 1
ATOM 1409 C CA . LEU A 1 191 ? -0.955 -30.5 -2.467 1 93.62 191 LEU A CA 1
ATOM 1410 C C . LEU A 1 191 ? -0.581 -31.062 -1.1 1 93.62 191 LEU A C 1
ATOM 1412 O O . LEU A 1 191 ? -0.178 -30.312 -0.206 1 93.62 191 LEU A O 1
ATOM 1416 N N . ALA A 1 192 ? -0.587 -32.344 -0.984 1 92.88 192 ALA A N 1
ATOM 1417 C CA . ALA A 1 192 ? -0.355 -32.969 0.314 1 92.88 192 ALA A CA 1
ATOM 1418 C C . ALA A 1 192 ? 1.113 -32.875 0.718 1 92.88 192 ALA A C 1
ATOM 1420 O O . ALA A 1 192 ? 1.443 -32.938 1.904 1 92.88 192 ALA A O 1
ATOM 1421 N N . ARG A 1 193 ? 1.981 -32.656 -0.151 1 95 193 ARG A N 1
ATOM 1422 C CA . ARG A 1 193 ? 3.416 -32.656 0.113 1 95 193 ARG A CA 1
ATOM 1423 C C . ARG A 1 193 ? 3.896 -31.25 0.491 1 95 193 ARG A C 1
ATOM 1425 O O . ARG A 1 193 ? 5.031 -31.078 0.944 1 95 193 ARG A O 1
ATOM 1432 N N . TRP A 1 194 ? 3.078 -30.266 0.394 1 96.12 194 TRP A N 1
ATOM 1433 C CA . TRP A 1 194 ? 3.5 -28.859 0.452 1 96.12 194 TRP A CA 1
ATOM 1434 C C . TRP A 1 194 ? 4.102 -28.531 1.813 1 96.12 194 TRP A C 1
ATOM 1436 O O . TRP A 1 194 ? 5.168 -27.922 1.896 1 96.12 194 TRP A O 1
ATOM 1446 N N . PRO A 1 195 ? 3.518 -28.953 2.924 1 96.19 195 PRO A N 1
ATOM 1447 C CA . PRO A 1 195 ? 4.121 -28.562 4.199 1 96.19 195 PRO A CA 1
ATOM 1448 C C . PRO A 1 195 ? 5.578 -29.016 4.324 1 96.19 195 PRO A C 1
ATOM 1450 O O . PRO A 1 195 ? 6.43 -28.234 4.762 1 96.19 195 PRO A O 1
ATOM 1453 N N . GLY A 1 196 ? 5.797 -30.234 3.898 1 97.06 196 GLY A N 1
ATOM 1454 C CA . GLY A 1 196 ? 7.168 -30.719 3.91 1 97.06 196 GLY A CA 1
ATOM 1455 C C . GLY A 1 196 ? 8.07 -30 2.922 1 97.06 196 GLY A C 1
ATOM 1456 O O . GLY A 1 196 ? 9.211 -29.672 3.24 1 97.06 196 GLY A O 1
ATOM 1457 N N . LEU A 1 197 ? 7.578 -29.75 1.746 1 97.19 197 LEU A N 1
ATOM 1458 C CA . LEU A 1 197 ? 8.336 -29.047 0.722 1 97.19 197 LEU A CA 1
ATOM 1459 C C . LEU A 1 197 ? 8.664 -27.625 1.178 1 97.19 197 LEU A C 1
ATOM 1461 O O . LEU A 1 197 ? 9.789 -27.141 0.973 1 97.19 197 LEU A O 1
ATOM 1465 N N . PHE A 1 198 ? 7.715 -26.953 1.798 1 97.94 198 PHE A N 1
ATOM 1466 C CA . PHE A 1 198 ? 7.941 -25.594 2.312 1 97.94 198 PHE A CA 1
ATOM 1467 C C . PHE A 1 198 ? 9.094 -25.594 3.311 1 97.94 198 PHE A C 1
ATOM 1469 O O . PHE A 1 198 ? 9.969 -24.719 3.248 1 97.94 198 PHE A O 1
ATOM 1476 N N . ASP A 1 199 ? 9.102 -26.547 4.23 1 97.62 199 ASP A N 1
ATOM 1477 C CA . ASP A 1 199 ? 10.141 -26.625 5.246 1 97.62 199 ASP A CA 1
ATOM 1478 C C . ASP A 1 199 ? 11.523 -26.75 4.609 1 97.62 199 ASP A C 1
ATOM 1480 O O . ASP A 1 199 ? 12.5 -26.188 5.113 1 97.62 199 ASP A O 1
ATOM 1484 N N . GLU A 1 200 ? 11.562 -27.422 3.527 1 96.94 200 GLU A N 1
ATOM 1485 C CA . GLU A 1 200 ? 12.828 -27.656 2.826 1 96.94 200 GLU A CA 1
ATOM 1486 C C . GLU A 1 200 ? 13.266 -26.406 2.057 1 96.94 200 GLU A C 1
ATOM 1488 O O . GLU A 1 200 ? 14.453 -26.094 2.016 1 96.94 200 GLU A O 1
ATOM 1493 N N . LEU A 1 201 ? 12.359 -25.688 1.482 1 96.31 201 LEU A N 1
ATOM 1494 C CA . LEU A 1 201 ? 12.695 -24.656 0.506 1 96.31 201 LEU A CA 1
ATOM 1495 C C . LEU A 1 201 ? 12.789 -23.281 1.171 1 96.31 201 LEU A C 1
ATOM 1497 O O . LEU A 1 201 ? 13.531 -22.422 0.709 1 96.31 201 LEU A O 1
ATOM 1501 N N . ALA A 1 202 ? 12.016 -23.078 2.232 1 97.62 202 ALA A N 1
ATOM 1502 C CA . ALA A 1 202 ? 11.852 -21.75 2.83 1 97.62 202 ALA A CA 1
ATOM 1503 C C . ALA A 1 202 ? 13.203 -21.156 3.217 1 97.62 202 ALA A C 1
ATOM 1505 O O . ALA A 1 202 ? 13.484 -20 2.92 1 97.62 202 ALA A O 1
ATOM 1506 N N . PRO A 1 203 ? 14.148 -21.984 3.768 1 97.5 203 PRO A N 1
ATOM 1507 C CA . PRO A 1 203 ? 15.438 -21.422 4.172 1 97.5 203 PRO A CA 1
ATOM 1508 C C . PRO A 1 203 ? 16.297 -21 2.98 1 97.5 203 PRO A C 1
ATOM 1510 O O . PRO A 1 203 ? 17.312 -20.312 3.156 1 97.5 203 PRO A O 1
ATOM 1513 N N . ARG A 1 204 ? 15.883 -21.359 1.778 1 96.94 204 ARG A N 1
ATOM 1514 C CA . ARG A 1 204 ? 16.688 -21.078 0.587 1 96.94 204 ARG A CA 1
ATOM 1515 C C . ARG A 1 204 ? 16.203 -19.812 -0.117 1 96.94 204 ARG A C 1
ATOM 1517 O O . ARG A 1 204 ? 16.812 -19.375 -1.093 1 96.94 204 ARG A O 1
ATOM 1524 N N . VAL A 1 205 ? 15.125 -19.234 0.308 1 97 205 VAL A N 1
ATOM 1525 C CA . VAL A 1 205 ? 14.609 -18.016 -0.292 1 97 205 VAL A CA 1
ATOM 1526 C C . VAL A 1 205 ? 15.414 -16.812 0.205 1 97 205 VAL A C 1
ATOM 1528 O O . VAL A 1 205 ? 15.359 -16.469 1.387 1 97 205 VAL A O 1
ATOM 1531 N N . ARG A 1 206 ? 16.109 -16.125 -0.665 1 96.5 206 ARG A N 1
ATOM 1532 C CA . ARG A 1 206 ? 17.062 -15.094 -0.275 1 96.5 206 ARG A CA 1
ATOM 1533 C C . ARG A 1 206 ? 16.609 -13.711 -0.7 1 96.5 206 ARG A C 1
ATOM 1535 O O . ARG A 1 206 ? 17.406 -12.773 -0.784 1 96.5 206 ARG A O 1
ATOM 1542 N N . ILE A 1 207 ? 15.383 -13.57 -1.107 1 96.56 207 ILE A N 1
ATOM 1543 C CA . ILE A 1 207 ? 14.836 -12.297 -1.559 1 96.56 207 ILE A CA 1
ATOM 1544 C C . ILE A 1 207 ? 13.68 -11.875 -0.649 1 96.56 207 ILE A C 1
ATOM 1546 O O . ILE A 1 207 ? 13.141 -12.695 0.094 1 96.56 207 ILE A O 1
ATOM 1550 N N . PRO A 1 208 ? 13.25 -10.586 -0.649 1 97.12 208 PRO A N 1
ATOM 1551 C CA . PRO A 1 208 ? 12.125 -10.133 0.175 1 97.12 208 PRO A CA 1
ATOM 1552 C C . PRO A 1 208 ? 10.82 -10.844 -0.17 1 97.12 208 PRO A C 1
ATOM 1554 O O . PRO A 1 208 ? 10.555 -11.117 -1.343 1 97.12 208 PRO A O 1
ATOM 1557 N N . VAL A 1 209 ? 10.039 -11.133 0.858 1 98 209 VAL A N 1
ATOM 1558 C CA . VAL A 1 209 ? 8.773 -11.844 0.695 1 98 209 VAL A CA 1
ATOM 1559 C C . VAL A 1 209 ? 7.672 -11.117 1.464 1 98 209 VAL A C 1
ATOM 1561 O O . VAL A 1 209 ? 7.84 -10.789 2.639 1 98 209 VAL A O 1
ATOM 1564 N N . ARG A 1 210 ? 6.613 -10.844 0.821 1 98.62 210 ARG A N 1
ATOM 1565 C CA . ARG A 1 210 ? 5.387 -10.391 1.475 1 98.62 210 ARG A CA 1
ATOM 1566 C C . ARG A 1 210 ? 4.27 -11.414 1.306 1 98.62 210 ARG A C 1
ATOM 1568 O O . ARG A 1 210 ? 3.998 -11.867 0.192 1 98.62 210 ARG A O 1
ATOM 1575 N N . LEU A 1 211 ? 3.686 -11.781 2.414 1 98.81 211 LEU A N 1
ATOM 1576 C CA . LEU A 1 211 ? 2.572 -12.727 2.434 1 98.81 211 LEU A CA 1
ATOM 1577 C C . LEU A 1 211 ? 1.287 -12.039 2.889 1 98.81 211 LEU A C 1
ATOM 1579 O O . LEU A 1 211 ? 1.309 -11.227 3.814 1 98.81 211 LEU A O 1
ATOM 1583 N N . THR A 1 212 ? 0.209 -12.336 2.24 1 98.75 212 THR A N 1
ATOM 1584 C CA . THR A 1 212 ? -1.083 -11.781 2.627 1 98.75 212 THR A CA 1
ATOM 1585 C C . THR A 1 212 ? -2.115 -12.891 2.807 1 98.75 212 THR A C 1
ATOM 1587 O O . THR A 1 212 ? -2.291 -13.734 1.923 1 98.75 212 THR A O 1
ATOM 1590 N N . PHE A 1 213 ? -2.734 -12.922 3.924 1 98.44 213 PHE A N 1
ATOM 1591 C CA . PHE A 1 213 ? -3.879 -13.781 4.184 1 98.44 213 PHE A CA 1
ATOM 1592 C C . PHE A 1 213 ? -5.172 -12.977 4.223 1 98.44 213 PHE A C 1
ATOM 1594 O O . PHE A 1 213 ? -5.203 -11.867 4.773 1 98.44 213 PHE A O 1
ATOM 1601 N N . ALA A 1 214 ? -6.188 -13.555 3.57 1 97.81 214 ALA A N 1
ATOM 1602 C CA . ALA A 1 214 ? -7.5 -12.914 3.615 1 97.81 214 ALA A CA 1
ATOM 1603 C C . ALA A 1 214 ? -8.125 -13.039 5.004 1 97.81 214 ALA A C 1
ATOM 1605 O O . ALA A 1 214 ? -7.844 -13.992 5.73 1 97.81 214 ALA A O 1
ATOM 1606 N N . GLU A 1 215 ? -8.945 -12.07 5.355 1 95.75 215 GLU A N 1
ATOM 1607 C CA . GLU A 1 215 ? -9.695 -12.125 6.605 1 95.75 215 GLU A CA 1
ATOM 1608 C C . GLU A 1 215 ? -10.453 -13.438 6.738 1 95.75 215 GLU A C 1
ATOM 1610 O O . GLU A 1 215 ? -10.492 -14.039 7.816 1 95.75 215 GLU A O 1
ATOM 1615 N N . HIS A 1 216 ? -10.984 -13.984 5.648 1 96.06 216 HIS A N 1
ATOM 1616 C CA . HIS A 1 216 ? -11.781 -15.203 5.672 1 96.06 216 HIS A CA 1
ATOM 1617 C C . HIS A 1 216 ? -11.016 -16.375 5.059 1 96.06 216 HIS A C 1
ATOM 1619 O O . HIS A 1 216 ? -11.609 -17.266 4.445 1 96.06 216 HIS A O 1
ATOM 1625 N N . GLU A 1 217 ? -9.734 -16.281 5.09 1 96.62 217 GLU A N 1
ATOM 1626 C CA . GLU A 1 217 ? -8.914 -17.406 4.641 1 96.62 217 GLU A CA 1
ATOM 1627 C C . GLU A 1 217 ? -9.18 -18.641 5.484 1 96.62 217 GLU A C 1
ATOM 1629 O O . GLU A 1 217 ? -9.102 -18.594 6.711 1 96.62 217 GLU A O 1
ATOM 1634 N N . ALA A 1 218 ? -9.43 -19.734 4.805 1 94.94 218 ALA A N 1
ATOM 1635 C CA . ALA A 1 218 ? -9.805 -20.938 5.555 1 94.94 218 ALA A CA 1
ATOM 1636 C C . ALA A 1 218 ? -8.969 -22.141 5.113 1 94.94 218 ALA A C 1
ATOM 1638 O O . ALA A 1 218 ? -9.023 -23.203 5.738 1 94.94 218 ALA A O 1
ATOM 1639 N N . TRP A 1 219 ? -8.172 -22 4.082 1 94.69 219 TRP A N 1
ATOM 1640 C CA . TRP A 1 219 ? -7.332 -23.094 3.617 1 94.69 219 TRP A CA 1
ATOM 1641 C C . TRP A 1 219 ? -6.082 -23.219 4.48 1 94.69 219 TRP A C 1
ATOM 1643 O O . TRP A 1 219 ? -5.52 -24.312 4.605 1 94.69 219 TRP A O 1
ATOM 1653 N N . TRP A 1 220 ? -5.711 -22.141 5.125 1 96.69 220 TRP A N 1
ATOM 1654 C CA . TRP A 1 220 ? -4.438 -22.109 5.84 1 96.69 220 TRP A CA 1
ATOM 1655 C C . TRP A 1 220 ? -4.645 -21.688 7.293 1 96.69 220 TRP A C 1
ATOM 1657 O O . TRP A 1 220 ? -5.48 -20.828 7.594 1 96.69 220 TRP A O 1
ATOM 1667 N N . LEU A 1 221 ? -3.822 -22.312 8.141 1 96.81 221 LEU A N 1
ATOM 1668 C CA . LEU A 1 221 ? -3.678 -21.75 9.477 1 96.81 221 LEU A CA 1
ATOM 1669 C C . LEU A 1 221 ? -2.844 -20.469 9.43 1 96.81 221 LEU A C 1
ATOM 1671 O O . LEU A 1 221 ? -1.759 -20.453 8.844 1 96.81 221 LEU A O 1
ATOM 1675 N N . HIS A 1 222 ? -3.336 -19.391 10.023 1 96.56 222 HIS A N 1
ATOM 1676 C CA . HIS A 1 222 ? -2.643 -18.109 9.938 1 96.56 222 HIS A CA 1
ATOM 1677 C C . HIS A 1 222 ? -2.807 -17.297 11.219 1 96.56 222 HIS A C 1
ATOM 1679 O O . HIS A 1 222 ? -2.9 -16.078 11.172 1 96.56 222 HIS A O 1
ATOM 1685 N N . GLY A 1 223 ? -2.924 -17.984 12.32 1 96.19 223 GLY A N 1
ATOM 1686 C CA . GLY A 1 223 ? -2.85 -17.312 13.609 1 96.19 223 GLY A CA 1
ATOM 1687 C C . GLY A 1 223 ? -1.453 -16.828 13.953 1 96.19 223 GLY A C 1
ATOM 1688 O O . GLY A 1 223 ? -0.502 -17.094 13.211 1 96.19 223 GLY A O 1
ATOM 1689 N N . GLU A 1 224 ? -1.313 -16.109 15.023 1 95.25 224 GLU A N 1
ATOM 1690 C CA . GLU A 1 224 ? -0.047 -15.508 15.422 1 95.25 224 GLU A CA 1
ATOM 1691 C C . GLU A 1 224 ? 1.061 -16.562 15.508 1 95.25 224 GLU A C 1
ATOM 1693 O O . GLU A 1 224 ? 2.166 -16.344 15.008 1 95.25 224 GLU A O 1
ATOM 1698 N N . GLY A 1 225 ? 0.755 -17.641 16.141 1 97 225 GLY A N 1
ATOM 1699 C CA . GLY A 1 225 ? 1.741 -18.703 16.281 1 97 225 GLY A CA 1
ATOM 1700 C C . GLY A 1 225 ? 2.172 -19.297 14.953 1 97 225 GLY A C 1
ATOM 1701 O O . GLY A 1 225 ? 3.363 -19.516 14.719 1 97 225 GLY A O 1
ATOM 1702 N N . GLU A 1 226 ? 1.214 -19.594 14.062 1 97.19 226 GLU A N 1
ATOM 1703 C CA . GLU A 1 226 ? 1.51 -20.172 12.758 1 97.19 226 GLU A CA 1
ATOM 1704 C C . GLU A 1 226 ? 2.301 -19.203 11.883 1 97.19 226 GLU A C 1
ATOM 1706 O O . GLU A 1 226 ? 3.201 -19.625 11.148 1 97.19 226 GLU A O 1
ATOM 1711 N N . ILE A 1 227 ? 1.948 -17.953 11.984 1 97.69 227 ILE A N 1
ATOM 1712 C CA . ILE A 1 227 ? 2.648 -16.922 11.211 1 97.69 227 ILE A CA 1
ATOM 1713 C C . ILE A 1 227 ? 4.094 -16.812 11.695 1 97.69 227 ILE A C 1
ATOM 1715 O O . ILE A 1 227 ? 5.02 -16.719 10.891 1 97.69 227 ILE A O 1
ATOM 1719 N N . ALA A 1 228 ? 4.254 -16.797 13.008 1 97.44 228 ALA A N 1
ATOM 1720 C CA . ALA A 1 228 ? 5.605 -16.75 13.562 1 97.44 228 ALA A CA 1
ATOM 1721 C C . ALA A 1 228 ? 6.422 -17.953 13.086 1 97.44 228 ALA A C 1
ATOM 1723 O O . ALA A 1 228 ? 7.594 -17.812 12.719 1 97.44 228 ALA A O 1
ATOM 1724 N N . ASP A 1 229 ? 5.785 -19.125 13.133 1 98.06 229 ASP A N 1
ATOM 1725 C CA . ASP A 1 229 ? 6.441 -20.359 12.688 1 98.06 229 ASP A CA 1
ATOM 1726 C C . ASP A 1 229 ? 6.812 -20.281 11.211 1 98.06 229 ASP A C 1
ATOM 1728 O O . ASP A 1 229 ? 7.922 -20.641 10.82 1 98.06 229 ASP A O 1
ATOM 1732 N N . LEU A 1 230 ? 5.902 -19.797 10.383 1 98.25 230 LEU A N 1
ATOM 1733 C CA . LEU A 1 230 ? 6.117 -19.625 8.953 1 98.25 230 LEU A CA 1
ATOM 1734 C C . LEU A 1 230 ? 7.285 -18.672 8.695 1 98.25 230 LEU A C 1
ATOM 1736 O O . LEU A 1 230 ? 8.203 -19 7.949 1 98.25 230 LEU A O 1
ATOM 1740 N N . THR A 1 231 ? 7.277 -17.531 9.32 1 98.19 231 THR A N 1
ATOM 1741 C CA . THR A 1 231 ? 8.281 -16.5 9.117 1 98.19 231 THR A CA 1
ATOM 1742 C C . THR A 1 231 ? 9.656 -16.984 9.594 1 98.19 231 THR A C 1
ATOM 1744 O O . THR A 1 231 ? 10.672 -16.656 8.984 1 98.19 231 THR A O 1
ATOM 1747 N N . ALA A 1 232 ? 9.688 -17.75 10.648 1 98 232 ALA A N 1
ATOM 1748 C CA . ALA A 1 232 ? 10.93 -18.25 11.227 1 98 232 ALA A CA 1
ATOM 1749 C C . ALA A 1 232 ? 11.641 -19.203 10.273 1 98 232 ALA A C 1
ATOM 1751 O O . ALA A 1 232 ? 12.836 -19.453 10.422 1 98 232 ALA A O 1
ATOM 1752 N N . ARG A 1 233 ? 10.922 -19.734 9.336 1 98.19 233 ARG A N 1
ATOM 1753 C CA . ARG A 1 233 ? 11.508 -20.688 8.391 1 98.19 233 ARG A CA 1
ATOM 1754 C C . ARG A 1 233 ? 12.156 -19.953 7.215 1 98.19 233 ARG A C 1
ATOM 1756 O O . ARG A 1 233 ? 12.977 -20.531 6.496 1 98.19 233 ARG A O 1
ATOM 1763 N N . LEU A 1 234 ? 11.703 -18.719 6.914 1 98 234 LEU A N 1
ATOM 1764 C CA . LEU A 1 234 ? 12.273 -17.906 5.844 1 98 234 LEU A CA 1
ATOM 1765 C C . LEU A 1 234 ? 13.531 -17.188 6.32 1 98 234 LEU A C 1
ATOM 1767 O O . LEU A 1 234 ? 13.602 -15.961 6.266 1 98 234 LEU A O 1
ATOM 1771 N N . THR A 1 235 ? 14.562 -17.922 6.688 1 97.38 235 THR A N 1
ATOM 1772 C CA . THR A 1 235 ? 15.711 -17.438 7.449 1 97.38 235 THR A CA 1
ATOM 1773 C C . THR A 1 235 ? 16.641 -16.609 6.562 1 97.38 235 THR A C 1
ATOM 1775 O O . THR A 1 235 ? 17.359 -15.75 7.051 1 97.38 235 THR A O 1
ATOM 1778 N N . ALA A 1 236 ? 16.672 -16.891 5.277 1 96.19 236 ALA A N 1
ATOM 1779 C CA . ALA A 1 236 ? 17.625 -16.234 4.402 1 96.19 236 ALA A CA 1
ATOM 1780 C C . ALA A 1 236 ? 17 -15 3.742 1 96.19 236 ALA A C 1
ATOM 1782 O O . ALA A 1 236 ? 17.703 -14.219 3.096 1 96.19 236 ALA A O 1
ATOM 1783 N N . ALA A 1 237 ? 15.656 -14.852 3.805 1 96.25 237 ALA A N 1
ATOM 1784 C CA . ALA A 1 237 ? 15 -13.68 3.23 1 96.25 237 ALA A CA 1
ATOM 1785 C C . ALA A 1 237 ? 15.359 -12.414 4 1 96.25 237 ALA A C 1
ATOM 1787 O O . ALA A 1 237 ? 15.258 -12.383 5.23 1 96.25 237 ALA A O 1
ATOM 1788 N N . PRO A 1 238 ? 15.781 -11.375 3.361 1 95 238 PRO A N 1
ATOM 1789 C CA . PRO A 1 238 ? 16.203 -10.164 4.066 1 95 238 PRO A CA 1
ATOM 1790 C C . PRO A 1 238 ? 15.023 -9.406 4.676 1 95 238 PRO A C 1
ATOM 1792 O O . PRO A 1 238 ? 15.219 -8.562 5.555 1 95 238 PRO A O 1
ATOM 1795 N N . LEU A 1 239 ? 13.852 -9.641 4.152 1 95 239 LEU A N 1
ATOM 1796 C CA . LEU A 1 239 ? 12.609 -9.031 4.617 1 95 239 LEU A CA 1
ATOM 1797 C C . LEU A 1 239 ? 11.438 -9.984 4.453 1 95 239 LEU A C 1
ATOM 1799 O O . LEU A 1 239 ? 11.234 -10.547 3.373 1 95 239 LEU A O 1
ATOM 1803 N N . VAL A 1 240 ? 10.734 -10.203 5.52 1 97.44 240 VAL A N 1
ATOM 1804 C CA . VAL A 1 240 ? 9.5 -10.977 5.469 1 97.44 240 VAL A CA 1
ATOM 1805 C C . VAL A 1 240 ? 8.367 -10.188 6.109 1 97.44 240 VAL A C 1
ATOM 1807 O O . VAL A 1 240 ? 8.477 -9.75 7.262 1 97.44 240 VAL A O 1
ATOM 1810 N N . ARG A 1 241 ? 7.355 -9.93 5.391 1 96.69 241 ARG A N 1
ATOM 1811 C CA . ARG A 1 241 ? 6.16 -9.25 5.883 1 96.69 241 ARG A CA 1
ATOM 1812 C C . ARG A 1 241 ? 4.922 -10.125 5.719 1 96.69 241 ARG A C 1
ATOM 1814 O O . ARG A 1 241 ? 4.758 -10.789 4.695 1 96.69 241 ARG A O 1
ATOM 1821 N N . VAL A 1 242 ? 4.121 -10.18 6.738 1 97.69 242 VAL A N 1
ATOM 1822 C CA . VAL A 1 242 ? 2.852 -10.898 6.676 1 97.69 242 VAL A CA 1
ATOM 1823 C C . VAL A 1 242 ? 1.703 -9.945 6.988 1 97.69 242 VAL A C 1
ATOM 1825 O O . VAL A 1 242 ? 1.745 -9.211 7.98 1 97.69 242 VAL A O 1
ATOM 1828 N N . GLU A 1 243 ? 0.739 -9.938 6.156 1 96.5 243 GLU A N 1
ATOM 1829 C CA . GLU A 1 243 ? -0.405 -9.047 6.301 1 96.5 243 GLU A CA 1
ATOM 1830 C C . GLU A 1 243 ? -1.721 -9.812 6.219 1 96.5 243 GLU A C 1
ATOM 1832 O O . GLU A 1 243 ? -1.759 -10.938 5.719 1 96.5 243 GLU A O 1
ATOM 1837 N N . HIS A 1 244 ? -2.719 -9.18 6.781 1 96.19 244 HIS A N 1
ATOM 1838 C CA . HIS A 1 244 ? -4.09 -9.648 6.629 1 96.19 244 HIS A CA 1
ATOM 1839 C C . HIS A 1 244 ? -4.93 -8.648 5.84 1 96.19 244 HIS A C 1
ATOM 1841 O O . HIS A 1 244 ? -4.871 -7.441 6.098 1 96.19 244 HIS A O 1
ATOM 1847 N N . GLN A 1 245 ? -5.598 -9.117 4.855 1 96.81 245 GLN A N 1
ATOM 1848 C CA . GLN A 1 245 ? -6.465 -8.258 4.059 1 96.81 245 GLN A CA 1
ATOM 1849 C C . GLN A 1 245 ? -7.898 -8.297 4.574 1 96.81 245 GLN A C 1
ATOM 1851 O O . GLN A 1 245 ? -8.602 -9.305 4.414 1 96.81 245 GLN A O 1
ATOM 1856 N N . HIS A 1 246 ? -8.328 -7.219 5.117 1 93.69 246 HIS A N 1
ATOM 1857 C CA . HIS A 1 246 ? -9.695 -7.109 5.621 1 93.69 246 HIS A CA 1
ATOM 1858 C C . HIS A 1 246 ? -10.711 -7.156 4.48 1 93.69 246 HIS A C 1
ATOM 1860 O O . HIS A 1 246 ? -10.461 -6.609 3.402 1 93.69 246 HIS A O 1
ATOM 1866 N N . GLY A 1 247 ? -11.852 -7.766 4.75 1 94.12 247 GLY A N 1
ATOM 1867 C CA . GLY A 1 247 ? -12.938 -7.793 3.781 1 94.12 247 GLY A CA 1
ATOM 1868 C C . GLY A 1 247 ? -12.633 -8.656 2.57 1 94.12 247 GLY A C 1
ATOM 1869 O O . GLY A 1 247 ? -13.023 -8.32 1.45 1 94.12 247 GLY A O 1
ATOM 1870 N N . ALA A 1 248 ? -11.945 -9.68 2.758 1 96.81 248 ALA A N 1
ATOM 1871 C CA . ALA A 1 248 ? -11.555 -10.5 1.61 1 96.81 248 ALA A CA 1
ATOM 1872 C C . ALA A 1 248 ? -11.719 -11.984 1.913 1 96.81 248 ALA A C 1
ATOM 1874 O O . ALA A 1 248 ? -11.555 -12.414 3.057 1 96.81 248 ALA A O 1
ATOM 1875 N N . GLY A 1 249 ? -12.117 -12.742 0.899 1 96.69 249 GLY A N 1
ATOM 1876 C CA . GLY A 1 249 ? -11.992 -14.195 0.884 1 96.69 249 GLY A CA 1
ATOM 1877 C C . GLY A 1 249 ? -10.734 -14.672 0.181 1 96.69 249 GLY A C 1
ATOM 1878 O O . GLY A 1 249 ? -9.883 -13.867 -0.203 1 96.69 249 GLY A O 1
ATOM 1879 N N . HIS A 1 250 ? -10.586 -15.977 0.047 1 96.56 250 HIS A N 1
ATOM 1880 C CA . HIS A 1 250 ? -9.367 -16.578 -0.489 1 96.56 250 HIS A CA 1
ATOM 1881 C C . HIS A 1 250 ? -9.008 -15.977 -1.841 1 96.56 250 HIS A C 1
ATOM 1883 O O . HIS A 1 250 ? -7.828 -15.727 -2.115 1 96.56 250 HIS A O 1
ATOM 1889 N N . ASN A 1 251 ? -9.984 -15.758 -2.709 1 96.56 251 ASN A N 1
ATOM 1890 C CA . ASN A 1 251 ? -9.773 -15.18 -4.031 1 96.56 251 ASN A CA 1
ATOM 1891 C C . ASN A 1 251 ? -9.766 -13.656 -3.98 1 96.56 251 ASN A C 1
ATOM 1893 O O . ASN A 1 251 ? -10.609 -13 -4.594 1 96.56 251 ASN A O 1
ATOM 1897 N N . ILE A 1 252 ? -8.758 -13.078 -3.385 1 97.56 252 ILE A N 1
ATOM 1898 C CA . ILE A 1 252 ? -8.672 -11.672 -3.014 1 97.56 252 ILE A CA 1
ATOM 1899 C C . ILE A 1 252 ? -8.766 -10.805 -4.266 1 97.56 252 ILE A C 1
ATOM 1901 O O . ILE A 1 252 ? -9.422 -9.758 -4.258 1 97.56 252 ILE A O 1
ATOM 1905 N N . SER A 1 253 ? -8.188 -11.195 -5.398 1 98.12 253 SER A N 1
ATOM 1906 C CA . SER A 1 253 ? -8.047 -10.344 -6.574 1 98.12 253 SER A CA 1
ATOM 1907 C C . SER A 1 253 ? -9.359 -10.266 -7.355 1 98.12 253 SER A C 1
ATOM 1909 O O . SER A 1 253 ? -9.461 -9.531 -8.344 1 98.12 253 SER A O 1
ATOM 1911 N N . LEU A 1 254 ? -10.367 -11.016 -6.891 1 97 254 LEU A N 1
ATOM 1912 C CA . LEU A 1 254 ? -11.641 -11.016 -7.594 1 97 254 LEU A CA 1
ATOM 1913 C C . LEU A 1 254 ? -12.719 -10.32 -6.762 1 97 254 LEU A C 1
ATOM 1915 O O . LEU A 1 254 ? -13.883 -10.25 -7.172 1 97 254 LEU A O 1
ATOM 1919 N N . GLY A 1 255 ? -12.336 -9.852 -5.57 1 96.81 255 GLY A N 1
ATOM 1920 C CA . GLY A 1 255 ? -13.281 -9.211 -4.672 1 96.81 255 GLY A CA 1
ATOM 1921 C C . GLY A 1 255 ? -13.094 -7.711 -4.578 1 96.81 255 GLY A C 1
ATOM 1922 O O . GLY A 1 255 ? -12.18 -7.156 -5.191 1 96.81 255 GLY A O 1
ATOM 1923 N N . TRP A 1 256 ? -13.945 -7.09 -3.768 1 96.25 256 TRP A N 1
ATOM 1924 C CA . TRP A 1 256 ? -13.914 -5.645 -3.561 1 96.25 256 TRP A CA 1
ATOM 1925 C C . TRP A 1 256 ? -12.578 -5.207 -2.98 1 96.25 256 TRP A C 1
ATOM 1927 O O . TRP A 1 256 ? -12.164 -4.059 -3.156 1 96.25 256 TRP A O 1
ATOM 1937 N N . ALA A 1 257 ? -11.836 -6.137 -2.381 1 97.06 257 ALA A N 1
ATOM 1938 C CA . ALA A 1 257 ? -10.57 -5.812 -1.729 1 97.06 257 ALA A CA 1
ATOM 1939 C C . ALA A 1 257 ? -9.414 -5.871 -2.719 1 97.06 257 ALA A C 1
ATOM 1941 O O . ALA A 1 257 ? -8.266 -5.582 -2.363 1 97.06 257 ALA A O 1
ATOM 1942 N N . ALA A 1 258 ? -9.688 -6.207 -3.959 1 98.19 258 ALA A N 1
ATOM 1943 C CA . ALA A 1 258 ? -8.641 -6.438 -4.945 1 98.19 258 ALA A CA 1
ATOM 1944 C C . ALA A 1 258 ? -7.738 -5.211 -5.082 1 98.19 258 ALA A C 1
ATOM 1946 O O . ALA A 1 258 ? -6.516 -5.316 -4.992 1 98.19 258 ALA A O 1
ATOM 1947 N N . ARG A 1 259 ? -8.328 -4.07 -5.258 1 98.19 259 ARG A N 1
ATOM 1948 C CA . ARG A 1 259 ? -7.547 -2.869 -5.547 1 98.19 259 ARG A CA 1
ATOM 1949 C C . ARG A 1 259 ? -6.645 -2.504 -4.371 1 98.19 259 ARG A C 1
ATOM 1951 O O . ARG A 1 259 ? -5.469 -2.189 -4.559 1 98.19 259 ARG A O 1
ATOM 1958 N N . SER A 1 260 ? -7.18 -2.5 -3.131 1 98.06 260 SER A N 1
ATOM 1959 C CA . SER A 1 260 ? -6.355 -2.191 -1.966 1 98.06 260 SER A CA 1
ATOM 1960 C C . SER A 1 260 ? -5.215 -3.195 -1.815 1 98.06 260 SER A C 1
ATOM 1962 O O . SER A 1 260 ? -4.082 -2.814 -1.517 1 98.06 260 SER A O 1
ATOM 1964 N N . TYR A 1 261 ? -5.5 -4.492 -2.074 1 98.5 261 TYR A N 1
ATOM 1965 C CA . TYR A 1 261 ? -4.457 -5.512 -2.02 1 98.5 261 TYR A CA 1
ATOM 1966 C C . TYR A 1 261 ? -3.383 -5.25 -3.068 1 98.5 261 TYR A C 1
ATOM 1968 O O . TYR A 1 261 ? -2.189 -5.246 -2.758 1 98.5 261 TYR A O 1
ATOM 1976 N N . HIS A 1 262 ? -3.807 -5.008 -4.297 1 98.88 262 HIS A N 1
ATOM 1977 C CA . HIS A 1 262 ? -2.855 -4.797 -5.383 1 98.88 262 HIS A CA 1
ATOM 1978 C C . HIS A 1 262 ? -1.989 -3.566 -5.129 1 98.88 262 HIS A C 1
ATOM 1980 O O . HIS A 1 262 ? -0.784 -3.586 -5.391 1 98.88 262 HIS A O 1
ATOM 1986 N N . LEU A 1 263 ? -2.578 -2.516 -4.625 1 98.75 263 LEU A N 1
ATOM 1987 C CA . LEU A 1 263 ? -1.808 -1.322 -4.293 1 98.75 263 LEU A CA 1
ATOM 1988 C C . LEU A 1 263 ? -0.749 -1.632 -3.242 1 98.75 263 LEU A C 1
ATOM 1990 O O . LEU A 1 263 ? 0.394 -1.183 -3.354 1 98.75 263 LEU A O 1
ATOM 1994 N N . ARG A 1 264 ? -1.104 -2.42 -2.227 1 98.5 264 ARG A N 1
ATOM 1995 C CA . ARG A 1 264 ? -0.154 -2.779 -1.179 1 98.5 264 ARG A CA 1
ATOM 1996 C C . ARG A 1 264 ? 0.97 -3.648 -1.733 1 98.5 264 ARG A C 1
ATOM 1998 O O . ARG A 1 264 ? 2.133 -3.482 -1.356 1 98.5 264 ARG A O 1
ATOM 2005 N N . ALA A 1 265 ? 0.61 -4.559 -2.58 1 98.81 265 ALA A N 1
ATOM 2006 C CA . ALA A 1 265 ? 1.617 -5.41 -3.205 1 98.81 265 ALA A CA 1
ATOM 2007 C C . ALA A 1 265 ? 2.594 -4.586 -4.039 1 98.81 265 ALA A C 1
ATOM 2009 O O . ALA A 1 265 ? 3.811 -4.762 -3.932 1 98.81 265 ALA A O 1
ATOM 2010 N N . LEU A 1 266 ? 2.064 -3.684 -4.848 1 98.81 266 LEU A N 1
ATOM 2011 C CA . LEU A 1 266 ? 2.902 -2.857 -5.707 1 98.81 266 LEU A CA 1
ATOM 2012 C C . LEU A 1 266 ? 3.732 -1.878 -4.883 1 98.81 266 LEU A C 1
ATOM 2014 O O . LEU A 1 266 ? 4.863 -1.553 -5.25 1 98.81 266 LEU A O 1
ATOM 2018 N N . ALA A 1 267 ? 3.178 -1.413 -3.766 1 98.5 267 ALA A N 1
ATOM 2019 C CA . ALA A 1 267 ? 3.945 -0.578 -2.848 1 98.5 267 ALA A CA 1
ATOM 2020 C C . ALA A 1 267 ? 5.137 -1.342 -2.279 1 98.5 267 ALA A C 1
ATOM 2022 O O . ALA A 1 267 ? 6.223 -0.777 -2.109 1 98.5 267 ALA A O 1
ATOM 2023 N N . PHE A 1 268 ? 4.93 -2.611 -1.931 1 98.31 268 PHE A N 1
ATOM 2024 C CA . PHE A 1 268 ? 6.008 -3.459 -1.442 1 98.31 268 PHE A CA 1
ATOM 2025 C C . PHE A 1 268 ? 7.102 -3.602 -2.494 1 98.31 268 PHE A C 1
ATOM 2027 O O . PHE A 1 268 ? 8.289 -3.492 -2.182 1 98.31 268 PHE A O 1
ATOM 2034 N N . PHE A 1 269 ? 6.684 -3.822 -3.752 1 98.5 269 PHE A N 1
ATOM 2035 C CA . PHE A 1 269 ? 7.648 -3.924 -4.84 1 98.5 269 PHE A CA 1
ATOM 2036 C C . PHE A 1 269 ? 8.414 -2.617 -5.008 1 98.5 269 PHE A C 1
ATOM 2038 O O . PHE A 1 269 ? 9.625 -2.623 -5.219 1 98.5 269 PHE A O 1
ATOM 2045 N N . GLU A 1 270 ? 7.703 -1.488 -4.902 1 97.44 270 GLU A N 1
ATOM 2046 C CA . GLU A 1 270 ? 8.359 -0.185 -4.973 1 97.44 270 GLU A CA 1
ATOM 2047 C C . GLU A 1 270 ? 9.406 -0.035 -3.871 1 97.44 270 GLU A C 1
ATOM 2049 O O . GLU A 1 270 ? 10.5 0.468 -4.117 1 97.44 270 GLU A O 1
ATOM 2054 N N . GLU A 1 271 ? 9.039 -0.464 -2.67 1 96.38 271 GLU A N 1
ATOM 2055 C CA . GLU A 1 271 ? 9.977 -0.426 -1.551 1 96.38 271 GLU A CA 1
ATOM 2056 C C . GLU A 1 271 ? 11.234 -1.24 -1.853 1 96.38 271 GLU A C 1
ATOM 2058 O O . GLU A 1 271 ? 12.344 -0.82 -1.527 1 96.38 271 GLU A O 1
ATOM 2063 N N . CYS A 1 272 ? 11.086 -2.373 -2.477 1 96.19 272 CYS A N 1
ATOM 2064 C CA . CYS A 1 272 ? 12.203 -3.254 -2.793 1 96.19 272 CYS A CA 1
ATOM 2065 C C . CYS A 1 272 ? 13.102 -2.635 -3.855 1 96.19 272 CYS A C 1
ATOM 2067 O O . CYS A 1 272 ? 14.297 -2.928 -3.912 1 96.19 272 CYS A O 1
ATOM 2069 N N . LEU A 1 273 ? 12.562 -1.793 -4.773 1 94.19 273 LEU A N 1
ATOM 2070 C CA . LEU A 1 273 ? 13.352 -1.103 -5.789 1 94.19 273 LEU A CA 1
ATOM 2071 C C . LEU A 1 273 ? 14.266 -0.058 -5.152 1 94.19 273 LEU A C 1
ATOM 2073 O O . LEU A 1 273 ? 15.367 0.193 -5.648 1 94.19 273 LEU A O 1
ATOM 2077 N N . THR A 1 274 ? 13.75 0.641 -4.105 1 86.25 274 THR A N 1
ATOM 2078 C CA . THR A 1 274 ? 14.5 1.717 -3.467 1 86.25 274 THR A CA 1
ATOM 2079 C C . THR A 1 274 ? 15.578 1.151 -2.541 1 86.25 274 THR A C 1
ATOM 2081 O O . THR A 1 274 ? 16.578 1.815 -2.266 1 86.25 274 THR A O 1
ATOM 2084 N N . GLY A 1 275 ? 15.359 0.035 -1.907 1 69.31 275 GLY A N 1
ATOM 2085 C CA . GLY A 1 275 ? 16.344 -0.6 -1.051 1 69.31 275 GLY A CA 1
ATOM 2086 C C . GLY A 1 275 ? 17.5 -1.222 -1.824 1 69.31 275 GLY A C 1
ATOM 2087 O O . GLY A 1 275 ? 18.531 -1.551 -1.247 1 69.31 275 GLY A O 1
ATOM 2088 N N . THR A 1 276 ? 17.266 -1.521 -3.02 1 55.34 276 THR A N 1
ATOM 2089 C CA . THR A 1 276 ? 18.297 -2.107 -3.863 1 55.34 276 THR A CA 1
ATOM 2090 C C . THR A 1 276 ? 19.281 -1.035 -4.352 1 55.34 276 THR A C 1
ATOM 2092 O O . THR A 1 276 ? 18.859 0.013 -4.844 1 55.34 276 THR A O 1
ATOM 2095 N N . PRO A 1 277 ? 20.484 -1.029 -3.92 1 45.56 277 PRO A N 1
ATOM 2096 C CA . PRO A 1 277 ? 21.469 -0.053 -4.391 1 45.56 277 PRO A CA 1
ATOM 2097 C C . PRO A 1 277 ? 21.422 0.143 -5.906 1 45.56 277 PRO A C 1
ATOM 2099 O O . PRO A 1 277 ? 21.375 -0.833 -6.656 1 45.56 277 PRO A O 1
ATOM 2102 N N . ASP A 1 278 ? 20.688 1.023 -6.449 1 46.72 278 ASP A N 1
ATOM 2103 C CA . ASP A 1 278 ? 20.719 1.396 -7.859 1 46.72 278 ASP A CA 1
ATOM 2104 C C . ASP A 1 278 ? 22.109 1.872 -8.266 1 46.72 278 ASP A C 1
ATOM 2106 O O . ASP A 1 278 ? 22.641 2.82 -7.684 1 46.72 278 ASP A O 1
ATOM 2110 N N . PRO A 1 279 ? 22.703 1.121 -9.117 1 38.34 279 PRO A N 1
ATOM 2111 C CA . PRO A 1 279 ? 24 1.593 -9.578 1 38.34 279 PRO A CA 1
ATOM 2112 C C . PRO A 1 279 ? 23.969 3.031 -10.094 1 38.34 279 PRO A C 1
ATOM 2114 O O . PRO A 1 279 ? 25.016 3.678 -10.211 1 38.34 279 PRO A O 1
ATOM 2117 N N . ARG A 1 280 ? 22.859 3.406 -10.617 1 36.66 280 ARG A N 1
ATOM 2118 C CA . ARG A 1 280 ? 22.797 4.766 -11.148 1 36.66 280 ARG A CA 1
ATOM 2119 C C . ARG A 1 280 ? 22.703 5.785 -10.016 1 36.66 280 ARG A C 1
ATOM 2121 O O . ARG A 1 280 ? 22.75 6.996 -10.258 1 36.66 280 ARG A O 1
ATOM 2128 N N . ARG A 1 281 ? 22.375 5.48 -8.898 1 38.59 281 ARG A N 1
ATOM 2129 C CA . ARG A 1 281 ? 22.25 6.379 -7.75 1 38.59 281 ARG A CA 1
ATOM 2130 C C . ARG A 1 281 ? 23.609 6.598 -7.09 1 38.59 281 ARG A C 1
ATOM 2132 O O . ARG A 1 281 ? 23.688 7.074 -5.953 1 38.59 281 ARG A O 1
ATOM 2139 N N . ARG A 1 282 ? 24.625 6.219 -7.5 1 30.14 282 ARG A N 1
ATOM 2140 C CA . ARG A 1 282 ? 25.953 6.637 -7.09 1 30.14 282 ARG A CA 1
ATOM 2141 C C . ARG A 1 282 ? 26.328 7.969 -7.727 1 30.14 282 ARG A C 1
ATOM 2143 O O . ARG A 1 282 ? 26.016 8.219 -8.891 1 30.14 282 ARG A O 1
ATOM 2150 N N . MET B 1 1 ? -0.984 19.562 -11.805 1 89.94 1 MET B N 1
ATOM 2151 C CA . MET B 1 1 ? -1.022 20.234 -10.516 1 89.94 1 MET B CA 1
ATOM 2152 C C . MET B 1 1 ? -1.127 21.75 -10.688 1 89.94 1 MET B C 1
ATOM 2154 O O . MET B 1 1 ? -0.491 22.328 -11.57 1 89.94 1 MET B O 1
ATOM 2158 N N . ARG B 1 2 ? -1.957 22.391 -9.883 1 95.38 2 ARG B N 1
ATOM 2159 C CA . ARG B 1 2 ? -2.068 23.844 -9.938 1 95.38 2 ARG B CA 1
ATOM 2160 C C . ARG B 1 2 ? -2.148 24.453 -8.539 1 95.38 2 ARG B C 1
ATOM 2162 O O . ARG B 1 2 ? -2.453 23.75 -7.574 1 95.38 2 ARG B O 1
ATOM 2169 N N . ARG B 1 3 ? -1.852 25.719 -8.492 1 97.69 3 ARG B N 1
ATOM 2170 C CA . ARG B 1 3 ? -2.012 26.469 -7.254 1 97.69 3 ARG B CA 1
ATOM 2171 C C . ARG B 1 3 ? -3.465 26.891 -7.051 1 97.69 3 ARG B C 1
ATOM 2173 O O . ARG B 1 3 ? -4.164 27.203 -8.016 1 97.69 3 ARG B O 1
ATOM 2180 N N . LEU B 1 4 ? -3.891 26.844 -5.863 1 97.62 4 LEU B N 1
ATOM 2181 C CA . LEU B 1 4 ? -5.25 27.234 -5.504 1 97.62 4 LEU B CA 1
ATOM 2182 C C . LEU B 1 4 ? -5.254 28.156 -4.285 1 97.62 4 LEU B C 1
ATOM 2184 O O . LEU B 1 4 ? -4.484 27.938 -3.344 1 97.62 4 LEU B O 1
ATOM 2188 N N . THR B 1 5 ? -5.984 29.203 -4.332 1 97.94 5 THR B N 1
ATOM 2189 C CA . THR B 1 5 ? -6.285 30.031 -3.17 1 97.94 5 THR B CA 1
ATOM 2190 C C . THR B 1 5 ? -7.699 29.766 -2.668 1 97.94 5 THR B C 1
ATOM 2192 O O . THR B 1 5 ? -8.633 29.656 -3.465 1 97.94 5 THR B O 1
ATOM 2195 N N . LEU B 1 6 ? -7.84 29.625 -1.396 1 96.94 6 LEU B N 1
ATOM 2196 C CA . LEU B 1 6 ? -9.117 29.266 -0.796 1 96.94 6 LEU B CA 1
ATOM 2197 C C . LEU B 1 6 ? -9.367 30.062 0.477 1 96.94 6 LEU B C 1
ATOM 2199 O O . LEU B 1 6 ? -8.453 30.25 1.286 1 96.94 6 LEU B O 1
ATOM 2203 N N . GLU B 1 7 ? -10.562 30.641 0.59 1 97.38 7 GLU B N 1
ATOM 2204 C CA . GLU B 1 7 ? -10.969 31.312 1.815 1 97.38 7 GLU B CA 1
ATOM 2205 C C . GLU B 1 7 ? -11.711 30.359 2.752 1 97.38 7 GLU B C 1
ATOM 2207 O O . GLU B 1 7 ? -12.719 29.766 2.369 1 97.38 7 GLU B O 1
ATOM 2212 N N . ALA B 1 8 ? -11.273 30.25 3.939 1 96.5 8 ALA B N 1
ATOM 2213 C CA . ALA B 1 8 ? -11.883 29.359 4.93 1 96.5 8 ALA B CA 1
ATOM 2214 C C . ALA B 1 8 ? -11.773 29.953 6.332 1 96.5 8 ALA B C 1
ATOM 2216 O O . ALA B 1 8 ? -10.672 30.266 6.801 1 96.5 8 ALA B O 1
ATOM 2217 N N . ALA B 1 9 ? -12.93 30.125 6.992 1 96.44 9 ALA B N 1
ATOM 2218 C CA . ALA B 1 9 ? -13 30.625 8.367 1 96.44 9 ALA B CA 1
ATOM 2219 C C . ALA B 1 9 ? -12.273 31.969 8.5 1 96.44 9 ALA B C 1
ATOM 2221 O O . ALA B 1 9 ? -11.508 32.156 9.438 1 96.44 9 ALA B O 1
ATOM 2222 N N . GLY B 1 10 ? -12.359 32.75 7.5 1 96.81 10 GLY B N 1
ATOM 2223 C CA . GLY B 1 10 ? -11.82 34.125 7.559 1 96.81 10 GLY B CA 1
ATOM 2224 C C . GLY B 1 10 ? -10.352 34.188 7.195 1 96.81 10 GLY B C 1
ATOM 2225 O O . GLY B 1 10 ? -9.727 35.25 7.316 1 96.81 10 GLY B O 1
ATOM 2226 N N . VAL B 1 11 ? -9.75 33.094 6.809 1 97.5 11 VAL B N 1
ATOM 2227 C CA . VAL B 1 11 ? -8.336 33.031 6.445 1 97.5 11 VAL B CA 1
ATOM 2228 C C . VAL B 1 11 ? -8.195 32.719 4.957 1 97.5 11 VAL B C 1
ATOM 2230 O O . VAL B 1 11 ? -8.914 31.875 4.426 1 97.5 11 VAL B O 1
ATOM 2233 N N . THR B 1 12 ? -7.344 33.438 4.27 1 97.88 12 THR B N 1
ATOM 2234 C CA . THR B 1 12 ? -7.023 33.125 2.879 1 97.88 12 THR B CA 1
ATOM 2235 C C . THR B 1 12 ? -5.82 32.188 2.799 1 97.88 12 THR B C 1
ATOM 2237 O O . THR B 1 12 ? -4.703 32.594 3.146 1 97.88 12 THR B O 1
ATOM 2240 N N . LEU B 1 13 ? -6.055 31.031 2.303 1 98.5 13 LEU B N 1
ATOM 2241 C CA . LEU B 1 13 ? -5 30.016 2.256 1 98.5 13 LEU B CA 1
ATOM 2242 C C . LEU B 1 13 ? -4.562 29.75 0.818 1 98.5 13 LEU B C 1
ATOM 2244 O O . LEU B 1 13 ? -5.383 29.812 -0.103 1 98.5 13 LEU B O 1
ATOM 2248 N N . SER B 1 14 ? -3.289 29.594 0.645 1 98.44 14 SER B N 1
ATOM 2249 C CA . SER B 1 14 ? -2.766 29.016 -0.593 1 98.44 14 SER B CA 1
ATOM 2250 C C . SER B 1 14 ? -2.617 27.5 -0.487 1 98.44 14 SER B C 1
ATOM 2252 O O . SER B 1 14 ? -2.672 26.953 0.61 1 98.44 14 SER B O 1
ATOM 2254 N N . GLY B 1 15 ? -2.42 26.859 -1.594 1 98.44 15 GLY B N 1
ATOM 2255 C CA . GLY B 1 15 ? -2.182 25.438 -1.619 1 98.44 15 GLY B CA 1
ATOM 2256 C C . GLY B 1 15 ? -1.945 24.891 -3.016 1 98.44 15 GLY B C 1
ATOM 2257 O O . GLY B 1 15 ? -1.867 25.656 -3.979 1 98.44 15 GLY B O 1
ATOM 2258 N N . LEU B 1 16 ? -1.678 23.641 -3.078 1 98.69 16 LEU B N 1
ATOM 2259 C CA . LEU B 1 16 ? -1.48 22.906 -4.328 1 98.69 16 LEU B CA 1
ATOM 2260 C C . LEU B 1 16 ? -2.611 21.922 -4.559 1 98.69 16 LEU B C 1
ATOM 2262 O O . LEU B 1 16 ? -3.055 21.25 -3.625 1 98.69 16 LEU B O 1
ATOM 2266 N N . LEU B 1 17 ? -3.129 21.875 -5.785 1 98.75 17 LEU B N 1
ATOM 2267 C CA . LEU B 1 17 ? -4.262 21.016 -6.125 1 98.75 17 LEU B CA 1
ATOM 2268 C C . LEU B 1 17 ? -3.938 20.141 -7.336 1 98.75 17 LEU B C 1
ATOM 2270 O O . LEU B 1 17 ? -3.402 20.625 -8.336 1 98.75 17 LEU B O 1
ATOM 2274 N N . ALA B 1 18 ? -4.098 18.875 -7.207 1 98.69 18 ALA B N 1
ATOM 2275 C CA . ALA B 1 18 ? -4.125 17.938 -8.32 1 98.69 18 ALA 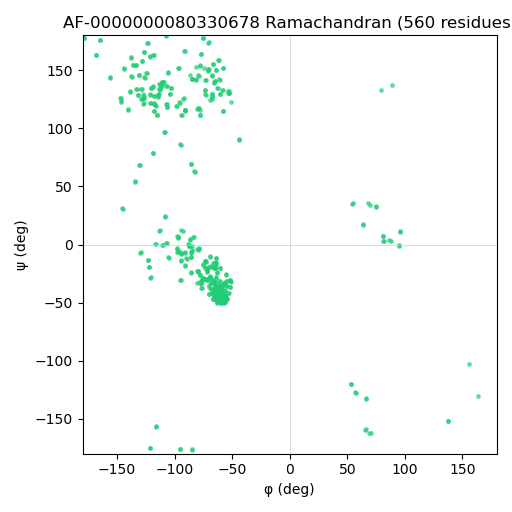B CA 1
ATOM 2276 C C . ALA B 1 18 ? -5.473 17.234 -8.406 1 98.69 18 ALA B C 1
ATOM 2278 O O . ALA B 1 18 ? -5.844 16.484 -7.492 1 98.69 18 ALA B O 1
ATOM 2279 N N . GLU B 1 19 ? -6.203 17.453 -9.453 1 98 19 GLU B N 1
ATOM 2280 C CA . GLU B 1 19 ? -7.516 16.844 -9.664 1 98 19 GLU B CA 1
ATOM 2281 C C . GLU B 1 19 ? -7.418 15.602 -10.555 1 98 19 GLU B C 1
ATOM 2283 O O . GLU B 1 19 ? -6.496 15.484 -11.359 1 98 19 GLU B O 1
ATOM 2288 N N . VAL B 1 20 ? -8.336 14.711 -10.336 1 97.06 20 VAL B N 1
ATOM 2289 C CA . VAL B 1 20 ? -8.43 13.547 -11.219 1 97.06 20 VAL B CA 1
ATOM 2290 C C . VAL B 1 20 ? -8.781 14.008 -12.633 1 97.06 20 VAL B C 1
ATOM 2292 O O . VAL B 1 20 ? -9.523 14.977 -12.812 1 97.06 20 VAL B O 1
ATOM 2295 N N . PRO B 1 21 ? -8.375 13.336 -13.641 1 90.25 21 PRO B N 1
ATOM 2296 C CA . PRO B 1 21 ? -8.555 13.781 -15.023 1 90.25 21 PRO B CA 1
ATOM 2297 C C . PRO B 1 21 ? -10.023 13.82 -15.445 1 90.25 21 PRO B C 1
ATOM 2299 O O . PRO B 1 21 ? -10.43 14.703 -16.203 1 90.25 21 PRO B O 1
ATOM 2302 N N . ASP B 1 22 ? -10.859 12.977 -14.961 1 91.19 22 ASP B N 1
ATOM 2303 C CA . ASP B 1 22 ? -12.234 12.898 -15.445 1 91.19 22 ASP B CA 1
ATOM 2304 C C . ASP B 1 22 ? -13.18 13.664 -14.523 1 91.19 22 ASP B C 1
ATOM 2306 O O . ASP B 1 22 ? -14.391 13.703 -14.766 1 91.19 22 ASP B O 1
ATOM 2310 N N . GLY B 1 23 ? -12.711 14.188 -13.477 1 91.56 23 GLY B N 1
ATOM 2311 C CA . GLY B 1 23 ? -13.484 15.031 -12.578 1 91.56 23 GLY B CA 1
ATOM 2312 C C . GLY B 1 23 ? -14.352 14.234 -11.617 1 91.56 23 GLY B C 1
ATOM 2313 O O . GLY B 1 23 ? -15.211 14.797 -10.938 1 91.56 23 GLY B O 1
ATOM 2314 N N . ARG B 1 24 ? -14.227 12.953 -11.578 1 95.31 24 ARG B N 1
ATOM 2315 C CA . ARG B 1 24 ? -14.977 12.07 -10.688 1 95.31 24 ARG B CA 1
ATOM 2316 C C . ARG B 1 24 ? -14.031 11.305 -9.758 1 95.31 24 ARG B C 1
ATOM 2318 O O . ARG B 1 24 ? -13.781 10.117 -9.953 1 95.31 24 ARG B O 1
ATOM 2325 N N . PRO B 1 25 ? -13.617 12.055 -8.727 1 98.06 25 PRO B N 1
ATOM 2326 C CA . PRO B 1 25 ? -12.648 11.391 -7.852 1 98.06 25 PRO B CA 1
ATOM 2327 C C . PRO B 1 25 ? -13.281 10.273 -7.02 1 98.06 25 PRO B C 1
ATOM 2329 O O . PRO B 1 25 ? -14.469 10.328 -6.703 1 98.06 25 PRO B O 1
ATOM 2332 N N . ARG B 1 26 ? -12.461 9.273 -6.715 1 97.12 26 ARG B N 1
ATOM 2333 C CA . ARG B 1 26 ? -12.852 8.273 -5.727 1 97.12 26 ARG B CA 1
ATOM 2334 C C . ARG B 1 26 ? -13.102 8.914 -4.367 1 97.12 26 ARG B C 1
ATOM 2336 O O . ARG B 1 26 ? -14.086 8.602 -3.697 1 97.12 26 ARG B O 1
ATOM 2343 N N . ALA B 1 27 ? -12.273 9.781 -3.992 1 98.5 27 ALA B N 1
ATOM 2344 C CA . ALA B 1 27 ? -12.281 10.602 -2.781 1 98.5 27 ALA B CA 1
ATOM 2345 C C . ALA B 1 27 ? -11.305 11.773 -2.904 1 98.5 27 ALA B C 1
ATOM 2347 O O . ALA B 1 27 ? -10.633 11.922 -3.926 1 98.5 27 ALA B O 1
ATOM 2348 N N . THR B 1 28 ? -11.305 12.57 -1.96 1 98.69 28 THR B N 1
ATOM 2349 C CA . THR B 1 28 ? -10.383 13.695 -1.922 1 98.69 28 THR B CA 1
ATOM 2350 C C . THR B 1 28 ? -9.445 13.586 -0.719 1 98.69 28 THR B C 1
ATOM 2352 O O . THR B 1 28 ? -9.898 13.352 0.405 1 98.69 28 THR B O 1
ATOM 2355 N N . VAL B 1 29 ? -8.172 13.688 -0.966 1 98.88 29 VAL B N 1
ATOM 2356 C CA . VAL B 1 29 ? -7.16 13.68 0.086 1 98.88 29 VAL B CA 1
ATOM 2357 C C . VAL B 1 29 ? -6.742 15.117 0.404 1 98.88 29 VAL B C 1
ATOM 2359 O O . VAL B 1 29 ? -6.281 15.844 -0.479 1 98.88 29 VAL B O 1
ATOM 2362 N N . ILE B 1 30 ? -6.934 15.539 1.604 1 98.81 30 ILE B N 1
ATOM 2363 C CA . ILE B 1 30 ? -6.32 16.766 2.09 1 98.81 30 ILE B CA 1
ATOM 2364 C C . ILE B 1 30 ? -4.973 16.453 2.729 1 98.81 30 ILE B C 1
ATOM 2366 O O . ILE B 1 30 ? -4.902 15.742 3.729 1 98.81 30 ILE B O 1
ATOM 2370 N N . ALA B 1 31 ? -3.941 16.953 2.133 1 98.94 31 ALA B N 1
ATOM 2371 C CA . ALA B 1 31 ? -2.588 16.719 2.625 1 98.94 31 ALA B CA 1
ATOM 2372 C C . ALA B 1 31 ? -2.111 17.859 3.516 1 98.94 31 ALA B C 1
ATOM 2374 O O . ALA B 1 31 ? -2.057 19.016 3.08 1 98.94 31 ALA B O 1
ATOM 2375 N N . VAL B 1 32 ? -1.754 17.547 4.73 1 98.81 32 VAL B N 1
ATOM 2376 C CA . VAL B 1 32 ? -1.483 18.562 5.75 1 98.81 32 VAL B CA 1
ATOM 2377 C C . VAL B 1 32 ? -0.015 18.5 6.16 1 98.81 32 VAL B C 1
ATOM 2379 O O . VAL B 1 32 ? 0.404 17.562 6.852 1 98.81 32 VAL B O 1
ATOM 2382 N N . HIS B 1 33 ? 0.721 19.5 5.812 1 98.44 33 HIS B N 1
ATOM 2383 C CA . HIS B 1 33 ? 2.166 19.5 6.004 1 98.44 33 HIS B CA 1
ATOM 2384 C C . HIS B 1 33 ? 2.531 19.766 7.461 1 98.44 33 HIS B C 1
ATOM 2386 O O . HIS B 1 33 ? 1.697 20.234 8.234 1 98.44 33 HIS B O 1
ATOM 2392 N N . GLY B 1 34 ? 3.75 19.469 7.805 1 96.88 34 GLY B N 1
ATOM 2393 C CA . GLY B 1 34 ? 4.273 19.625 9.156 1 96.88 34 GLY B CA 1
ATOM 2394 C C . GLY B 1 34 ? 4.781 21.031 9.43 1 96.88 34 GLY B C 1
ATOM 2395 O O . GLY B 1 34 ? 4.609 21.938 8.609 1 96.88 34 GLY B O 1
ATOM 2396 N N . GLY B 1 35 ? 5.34 21.219 10.656 1 94.88 35 GLY B N 1
ATOM 2397 C CA . GLY B 1 35 ? 5.914 22.516 11.008 1 94.88 35 GLY B CA 1
ATOM 2398 C C . GLY B 1 35 ? 7.137 22.859 10.18 1 94.88 35 GLY B C 1
ATOM 2399 O O . GLY B 1 35 ? 7.973 22 9.898 1 94.88 35 GLY B O 1
ATOM 2400 N N . GLY B 1 36 ? 7.188 24.109 9.812 1 92.31 36 GLY B N 1
ATOM 2401 C CA . GLY B 1 36 ? 8.375 24.609 9.141 1 92.31 36 GLY B CA 1
ATOM 2402 C C . GLY B 1 36 ? 8.414 24.281 7.66 1 92.31 36 GLY B C 1
ATOM 2403 O O . GLY B 1 36 ? 9.438 24.453 7 1 92.31 36 GLY B O 1
ATOM 2404 N N . MET B 1 37 ? 7.363 23.656 7.164 1 93.56 37 MET B N 1
ATOM 2405 C CA . MET B 1 37 ? 7.238 23.344 5.742 1 93.56 37 MET B CA 1
ATOM 2406 C C . MET B 1 37 ? 5.957 23.938 5.168 1 93.56 37 MET B C 1
ATOM 2408 O O . MET B 1 37 ? 5.172 24.547 5.891 1 93.56 37 MET B O 1
ATOM 2412 N N . THR B 1 38 ? 5.797 23.844 3.863 1 96.62 38 THR B N 1
ATOM 2413 C CA . THR B 1 38 ? 4.602 24.297 3.16 1 96.62 38 THR B CA 1
ATOM 2414 C C . THR B 1 38 ? 3.957 23.141 2.395 1 96.62 38 THR B C 1
ATOM 2416 O O . THR B 1 38 ? 4.387 22 2.516 1 96.62 38 THR B O 1
ATOM 2419 N N . ALA B 1 39 ? 2.91 23.484 1.643 1 97.81 39 ALA B N 1
ATOM 2420 C CA . ALA B 1 39 ? 2.176 22.5 0.852 1 97.81 39 ALA B CA 1
ATOM 2421 C C . ALA B 1 39 ? 3.109 21.734 -0.087 1 97.81 39 ALA B C 1
ATOM 2423 O O . ALA B 1 39 ? 2.867 20.578 -0.407 1 97.81 39 ALA B O 1
ATOM 2424 N N . GLY B 1 40 ? 4.227 22.375 -0.442 1 97.38 40 GLY B N 1
ATOM 2425 C CA . GLY B 1 40 ? 5.191 21.797 -1.358 1 97.38 40 GLY B CA 1
ATOM 2426 C C . GLY B 1 40 ? 5.84 20.531 -0.815 1 97.38 40 GLY B C 1
ATOM 2427 O O . GLY B 1 40 ? 6.43 19.766 -1.569 1 97.38 40 GLY B O 1
ATOM 2428 N N . TYR B 1 41 ? 5.711 20.297 0.471 1 97.38 41 TYR B N 1
ATOM 2429 C CA . TYR B 1 41 ? 6.223 19.078 1.09 1 97.38 41 TYR B CA 1
ATOM 2430 C C . TYR B 1 41 ? 5.672 17.844 0.393 1 97.38 41 TYR B C 1
ATOM 2432 O O . TYR B 1 41 ? 6.371 16.828 0.264 1 97.38 41 TYR B O 1
ATOM 2440 N N . PHE B 1 42 ? 4.48 17.922 -0.122 1 98.44 42 PHE B N 1
ATOM 2441 C CA . PHE B 1 42 ? 3.814 16.766 -0.702 1 98.44 42 PHE B CA 1
ATOM 2442 C C . PHE B 1 42 ? 3.982 16.734 -2.217 1 98.44 42 PHE B C 1
ATOM 2444 O O . PHE B 1 42 ? 3.355 15.93 -2.904 1 98.44 42 PHE B O 1
ATOM 2451 N N . ASP B 1 43 ? 4.789 17.641 -2.738 1 97.38 43 ASP B N 1
ATOM 2452 C CA . ASP B 1 43 ? 5.102 17.719 -4.164 1 97.38 43 ASP B CA 1
ATOM 2453 C C . ASP B 1 43 ? 6.602 17.906 -4.387 1 97.38 43 ASP B C 1
ATOM 2455 O O . ASP B 1 43 ? 7.02 18.828 -5.086 1 97.38 43 ASP B O 1
ATOM 2459 N N . GLY B 1 44 ? 7.344 16.969 -3.762 1 94.19 44 GLY B N 1
ATOM 2460 C CA . GLY B 1 44 ? 8.789 17.062 -3.934 1 94.19 44 GLY B CA 1
ATOM 2461 C C . GLY B 1 44 ? 9.211 17.125 -5.391 1 94.19 44 GLY B C 1
ATOM 2462 O O . GLY B 1 44 ? 8.766 16.312 -6.207 1 94.19 44 GLY B O 1
ATOM 2463 N N . GLN B 1 45 ? 10.094 18.094 -5.688 1 93.69 45 GLN B N 1
ATOM 2464 C CA . GLN B 1 45 ? 10.422 18.359 -7.082 1 93.69 45 GLN B CA 1
ATOM 2465 C C . GLN B 1 45 ? 11.812 17.844 -7.434 1 93.69 45 GLN B C 1
ATOM 2467 O O . GLN B 1 45 ? 12.281 18.016 -8.562 1 93.69 45 GLN B O 1
ATOM 2472 N N . ALA B 1 46 ? 12.438 17.234 -6.434 1 94.94 46 ALA B N 1
ATOM 2473 C CA . ALA B 1 46 ? 13.789 16.734 -6.68 1 94.94 46 ALA B CA 1
ATOM 2474 C C . ALA B 1 46 ? 13.766 15.508 -7.59 1 94.94 46 ALA B C 1
ATOM 2476 O O . ALA B 1 46 ? 14.773 15.164 -8.203 1 94.94 46 ALA B O 1
ATOM 2477 N N . HIS B 1 47 ? 12.656 14.836 -7.66 1 94.44 47 HIS B N 1
ATOM 2478 C CA . HIS B 1 47 ? 12.438 13.656 -8.484 1 94.44 47 HIS B CA 1
ATOM 2479 C C . HIS B 1 47 ? 10.953 13.469 -8.797 1 94.44 47 HIS B C 1
ATOM 2481 O O . HIS B 1 47 ? 10.102 13.719 -7.938 1 94.44 47 HIS B O 1
ATOM 2487 N N . PRO B 1 48 ? 10.578 13.031 -9.922 1 92.19 48 PRO B N 1
ATOM 2488 C CA . PRO B 1 48 ? 9.172 12.945 -10.328 1 92.19 48 PRO B CA 1
ATOM 2489 C C . PRO B 1 48 ? 8.375 11.953 -9.477 1 92.19 48 PRO B C 1
ATOM 2491 O O . PRO B 1 48 ? 7.145 12.039 -9.406 1 92.19 48 PRO B O 1
ATOM 2494 N N . ASP B 1 49 ? 9.039 11.055 -8.82 1 93 49 ASP B N 1
ATOM 2495 C CA . ASP B 1 49 ? 8.352 9.977 -8.109 1 93 49 ASP B CA 1
ATOM 2496 C C . ASP B 1 49 ? 7.98 10.406 -6.691 1 93 49 ASP B C 1
ATOM 2498 O O . ASP B 1 49 ? 7.352 9.648 -5.949 1 93 49 ASP B O 1
ATOM 2502 N N . LEU B 1 50 ? 8.305 11.602 -6.328 1 97.06 50 LEU B N 1
ATOM 2503 C CA . LEU B 1 50 ? 8.141 11.969 -4.926 1 97.06 50 LEU B CA 1
ATOM 2504 C C . LEU B 1 50 ? 6.762 12.57 -4.68 1 97.06 50 LEU B C 1
ATOM 2506 O O . LEU B 1 50 ? 6.293 12.609 -3.539 1 97.06 50 LEU B O 1
AT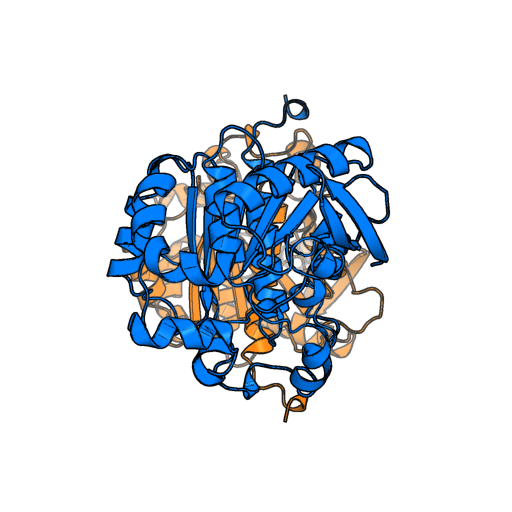OM 2510 N N . SER B 1 51 ? 6.055 13 -5.668 1 98.31 51 SER B N 1
ATOM 2511 C CA . SER B 1 51 ? 4.863 13.836 -5.512 1 98.31 51 SER B CA 1
ATOM 2512 C C . SER B 1 51 ? 3.643 12.984 -5.16 1 98.31 51 SER B C 1
ATOM 2514 O O . SER B 1 51 ? 3.174 12.195 -5.977 1 98.31 51 SER B O 1
ATOM 2516 N N . LEU B 1 52 ? 3.094 13.219 -3.973 1 98.81 52 LEU B N 1
ATOM 2517 C CA . LEU B 1 52 ? 1.808 12.641 -3.592 1 98.81 52 LEU B CA 1
ATOM 2518 C C . LEU B 1 52 ? 0.699 13.133 -4.516 1 98.81 52 LEU B C 1
ATOM 2520 O O . LEU B 1 52 ? -0.212 12.375 -4.859 1 98.81 52 LEU B O 1
ATOM 2524 N N . LEU B 1 53 ? 0.72 14.391 -4.91 1 98.69 53 LEU B N 1
ATOM 2525 C CA . LEU B 1 53 ? -0.324 15 -5.73 1 98.69 53 LEU B CA 1
ATOM 2526 C C . LEU B 1 53 ? -0.451 14.281 -7.07 1 98.69 53 LEU B C 1
ATOM 2528 O O . LEU B 1 53 ? -1.549 13.875 -7.461 1 98.69 53 LEU B O 1
ATOM 2532 N N . THR B 1 54 ? 0.664 14.102 -7.711 1 97.88 54 THR B N 1
ATOM 2533 C CA . THR B 1 54 ? 0.67 13.438 -9.008 1 97.88 54 THR B CA 1
ATOM 2534 C C . THR B 1 54 ? 0.221 11.984 -8.875 1 97.88 54 THR B C 1
ATOM 2536 O O . THR B 1 54 ? -0.622 11.516 -9.641 1 97.88 54 THR B O 1
ATOM 2539 N N . LEU B 1 55 ? 0.78 11.312 -7.918 1 98.31 55 LEU B N 1
ATOM 2540 C CA . LEU B 1 55 ? 0.454 9.906 -7.715 1 98.31 55 LEU B CA 1
ATOM 2541 C C . LEU B 1 55 ? -1.019 9.734 -7.355 1 98.31 55 LEU B C 1
ATOM 2543 O O . LEU B 1 55 ? -1.688 8.844 -7.879 1 98.31 55 LEU B O 1
ATOM 2547 N N . GLY B 1 56 ? -1.492 10.555 -6.418 1 98.56 56 GLY B N 1
ATOM 2548 C CA . GLY B 1 56 ? -2.893 10.5 -6.027 1 98.56 56 GLY B CA 1
ATOM 2549 C C . GLY B 1 56 ? -3.846 10.695 -7.191 1 98.56 56 GLY B C 1
ATOM 2550 O O . GLY B 1 56 ? -4.781 9.914 -7.375 1 98.56 56 GLY B O 1
ATOM 2551 N N . ALA B 1 57 ? -3.6 11.734 -7.973 1 98.06 57 ALA B N 1
ATOM 2552 C CA . ALA B 1 57 ? -4.445 12 -9.133 1 98.06 57 ALA B CA 1
ATOM 2553 C C . ALA B 1 57 ? -4.438 10.82 -10.102 1 98.06 57 ALA B C 1
ATOM 2555 O O . ALA B 1 57 ? -5.484 10.43 -10.625 1 98.06 57 ALA B O 1
ATOM 2556 N N . ARG B 1 58 ? -3.301 10.25 -10.305 1 96.25 58 ARG B N 1
ATOM 2557 C CA . ARG B 1 58 ? -3.154 9.086 -11.18 1 96.25 58 ARG B CA 1
ATOM 2558 C C . ARG B 1 58 ? -3.98 7.91 -10.664 1 96.25 58 ARG B C 1
ATOM 2560 O O . ARG B 1 58 ? -4.48 7.105 -11.453 1 96.25 58 ARG B O 1
ATOM 2567 N N . LEU B 1 59 ? -4.129 7.844 -9.398 1 97.88 59 LEU B N 1
ATOM 2568 C CA . LEU B 1 59 ? -4.809 6.703 -8.789 1 97.88 59 LEU B CA 1
ATOM 2569 C C . LEU B 1 59 ? -6.273 7.027 -8.523 1 97.88 59 LEU B C 1
ATOM 2571 O O . LEU B 1 59 ? -6.965 6.273 -7.832 1 97.88 59 LEU B O 1
ATOM 2575 N N . GLY B 1 60 ? -6.762 8.203 -8.969 1 97.62 60 GLY B N 1
ATOM 2576 C CA . GLY B 1 60 ? -8.18 8.523 -8.914 1 97.62 60 GLY B CA 1
ATOM 2577 C C . GLY B 1 60 ? -8.562 9.336 -7.695 1 97.62 60 GLY B C 1
ATOM 2578 O O . GLY B 1 60 ? -9.742 9.492 -7.391 1 97.62 60 GLY B O 1
ATOM 2579 N N . PHE B 1 61 ? -7.59 9.844 -6.969 1 98.62 61 PHE B N 1
ATOM 2580 C CA . PHE B 1 61 ? -7.855 10.727 -5.836 1 98.62 61 PHE B CA 1
ATOM 2581 C C . PHE B 1 61 ? -7.566 12.172 -6.199 1 98.62 61 PHE B C 1
ATOM 2583 O O . PHE B 1 61 ? -6.52 12.477 -6.773 1 98.62 61 PHE B O 1
ATOM 2590 N N . THR B 1 62 ? -8.477 13.031 -5.945 1 98.75 62 THR B N 1
ATOM 2591 C CA . THR B 1 62 ? -8.102 14.438 -5.918 1 98.75 62 THR B CA 1
ATOM 2592 C C . THR B 1 62 ? -7.301 14.766 -4.664 1 98.75 62 THR B C 1
ATOM 2594 O O . THR B 1 62 ? -7.633 14.305 -3.57 1 98.75 62 THR B O 1
ATOM 2597 N N . VAL B 1 63 ? -6.211 15.469 -4.848 1 98.88 63 VAL B N 1
ATOM 2598 C CA . VAL B 1 63 ? -5.371 15.812 -3.707 1 98.88 63 VAL B CA 1
ATOM 2599 C C . VAL B 1 63 ? -5.258 17.328 -3.588 1 98.88 63 VAL B C 1
ATOM 2601 O O . VAL B 1 63 ? -4.879 18.016 -4.547 1 98.88 63 VAL B O 1
ATOM 2604 N N . PHE B 1 64 ? -5.637 17.859 -2.488 1 98.88 64 PHE B N 1
ATOM 2605 C CA . PHE B 1 64 ? -5.438 19.266 -2.162 1 98.88 64 PHE B CA 1
ATOM 2606 C C . PHE B 1 64 ? -4.52 19.422 -0.956 1 98.88 64 PHE B C 1
ATOM 2608 O O . PHE B 1 64 ? -4.789 18.859 0.112 1 98.88 64 PHE B O 1
ATOM 2615 N N . ALA B 1 65 ? -3.451 20.047 -1.131 1 98.88 65 ALA B N 1
ATOM 2616 C CA . ALA B 1 65 ? -2.51 20.359 -0.059 1 98.88 65 ALA B CA 1
ATOM 2617 C C . ALA B 1 65 ? -2.537 21.859 0.274 1 98.88 65 ALA B C 1
ATOM 2619 O O . ALA B 1 65 ? -1.848 22.656 -0.365 1 98.88 65 ALA B O 1
ATOM 2620 N N . PRO B 1 66 ? -3.266 22.234 1.263 1 98.75 66 PRO B N 1
ATOM 2621 C CA . PRO B 1 66 ? -3.258 23.641 1.666 1 98.75 66 PRO B CA 1
ATOM 2622 C C . PRO B 1 66 ? -2.033 24.016 2.498 1 98.75 66 PRO B C 1
ATOM 2624 O O . PRO B 1 66 ? -1.512 23.172 3.242 1 98.75 66 PRO B O 1
ATOM 2627 N N . ASP B 1 67 ? -1.575 25.203 2.311 1 98.69 67 ASP B N 1
ATOM 2628 C CA . ASP B 1 67 ? -0.7 25.766 3.336 1 98.69 67 ASP B CA 1
ATOM 2629 C C . ASP B 1 67 ? -1.467 26.031 4.629 1 98.69 67 ASP B C 1
ATOM 2631 O O . ASP B 1 67 ? -2.494 26.719 4.617 1 98.69 67 ASP B O 1
ATOM 2635 N N . ARG B 1 68 ? -0.972 25.484 5.645 1 98.38 68 ARG B N 1
ATOM 2636 C CA . ARG B 1 68 ? -1.649 25.641 6.93 1 98.38 68 ARG B CA 1
ATOM 2637 C C . ARG B 1 68 ? -1.694 27.109 7.355 1 98.38 68 ARG B C 1
ATOM 2639 O O . ARG B 1 68 ? -0.944 27.938 6.832 1 98.38 68 ARG B O 1
ATOM 2646 N N . PRO B 1 69 ? -2.633 27.484 8.258 1 97.81 69 PRO B N 1
ATOM 2647 C CA . PRO B 1 69 ? -2.684 28.859 8.75 1 97.81 69 PRO B CA 1
ATOM 2648 C C . PRO B 1 69 ? -1.344 29.344 9.305 1 97.81 69 PRO B C 1
ATOM 2650 O O . PRO B 1 69 ? -0.734 28.656 10.125 1 97.81 69 PRO B O 1
ATOM 2653 N N . GLY B 1 70 ? -0.949 30.5 8.852 1 97.31 70 GLY B N 1
ATOM 2654 C CA . GLY B 1 70 ? 0.337 31.031 9.273 1 97.31 70 GLY B CA 1
ATOM 2655 C C . GLY B 1 70 ? 1.459 30.703 8.297 1 97.31 70 GLY B C 1
ATOM 2656 O O . GLY B 1 70 ? 2.598 31.141 8.5 1 97.31 70 GLY B O 1
ATOM 2657 N N . TYR B 1 71 ? 1.127 29.969 7.219 1 97.25 71 TYR B N 1
ATOM 2658 C CA . TYR B 1 71 ? 2.055 29.656 6.137 1 97.25 71 TYR B CA 1
ATOM 2659 C C . TYR B 1 71 ? 1.534 30.172 4.805 1 97.25 71 TYR B C 1
ATOM 2661 O O . TYR B 1 71 ? 0.348 30.484 4.672 1 97.25 71 TYR B O 1
ATOM 2669 N N . GLY B 1 72 ? 2.492 30.266 3.803 1 96.5 72 GLY B N 1
ATOM 2670 C CA . GLY B 1 72 ? 2.076 30.688 2.473 1 96.5 72 GLY B CA 1
ATOM 2671 C C . GLY B 1 72 ? 1.382 32.031 2.459 1 96.5 72 GLY B C 1
ATOM 2672 O O . GLY B 1 72 ? 1.896 33 3.012 1 96.5 72 GLY B O 1
ATOM 2673 N N . ARG B 1 73 ? 0.203 32.094 1.873 1 96.75 73 ARG B N 1
ATOM 2674 C CA . ARG B 1 73 ? -0.522 33.344 1.67 1 96.75 73 ARG B CA 1
ATOM 2675 C C . ARG B 1 73 ? -1.042 33.906 2.992 1 96.75 73 ARG B C 1
ATOM 2677 O O . ARG B 1 73 ? -1.163 35.094 3.158 1 96.75 73 ARG B O 1
ATOM 2684 N N . SER B 1 74 ? -1.307 33.031 3.916 1 97.75 74 SER B N 1
ATOM 2685 C CA . SER B 1 74 ? -1.907 33.469 5.164 1 97.75 74 SER B CA 1
ATOM 2686 C C . SER B 1 74 ? -0.843 33.938 6.152 1 97.75 74 SER B C 1
ATOM 2688 O O . SER B 1 74 ? -1.166 34.406 7.242 1 97.75 74 SER B O 1
ATOM 2690 N N . ALA B 1 75 ? 0.403 33.812 5.82 1 96.44 75 ALA B N 1
ATOM 2691 C CA . ALA B 1 75 ? 1.498 34.125 6.734 1 96.44 75 ALA B CA 1
ATOM 2692 C C . ALA B 1 75 ? 1.421 35.562 7.203 1 96.44 75 ALA B C 1
ATOM 2694 O O . ALA B 1 75 ? 1.646 35.844 8.383 1 96.44 75 ALA B O 1
ATOM 2695 N N . ALA B 1 76 ? 1.119 36.438 6.25 1 95.62 76 ALA B N 1
ATOM 2696 C CA . ALA B 1 76 ? 1.048 37.875 6.598 1 95.62 76 ALA B CA 1
ATOM 2697 C C . ALA B 1 76 ? -0.167 38.156 7.477 1 95.62 76 ALA B C 1
ATOM 2699 O O . ALA B 1 76 ? -0.106 39 8.375 1 95.62 76 ALA B O 1
ATOM 2700 N N . GLN B 1 77 ? -1.249 37.5 7.242 1 96.38 77 GLN B N 1
ATOM 2701 C CA . GLN B 1 77 ? -2.49 37.656 7.992 1 96.38 77 GLN B CA 1
ATOM 2702 C C . GLN B 1 77 ? -2.367 37.062 9.391 1 96.38 77 GLN B C 1
ATOM 2704 O O . GLN B 1 77 ? -3.014 37.531 10.328 1 96.38 77 GLN B O 1
ATOM 2709 N N . LEU B 1 78 ? -1.554 36.031 9.523 1 97.56 78 LEU B N 1
ATOM 2710 C CA . LEU B 1 78 ? -1.368 35.312 10.781 1 97.56 78 LEU B CA 1
ATOM 2711 C C . LEU B 1 78 ? 0.114 35.156 11.102 1 97.56 78 LEU B C 1
ATOM 2713 O O . LEU B 1 78 ? 0.624 34.031 11.18 1 97.56 78 LEU B O 1
ATOM 2717 N N . PRO B 1 79 ? 0.768 36.219 11.406 1 94.69 79 PRO B N 1
ATOM 2718 C CA . PRO B 1 79 ? 2.219 36.156 11.594 1 94.69 79 PRO B CA 1
ATOM 2719 C C . PRO B 1 79 ? 2.617 35.219 12.742 1 94.69 79 PRO B C 1
ATOM 2721 O O . PRO B 1 79 ? 3.686 34.594 12.695 1 94.69 79 PRO B O 1
ATOM 2724 N N . GLY B 1 80 ? 1.839 35.125 13.781 1 96.19 80 GLY B N 1
ATOM 2725 C CA . GLY B 1 80 ? 2.123 34.219 14.883 1 96.19 80 GLY B CA 1
ATOM 2726 C C . GLY B 1 80 ? 1.557 32.844 14.664 1 96.19 80 GLY B C 1
ATOM 2727 O O . GLY B 1 80 ? 1.726 31.953 15.5 1 96.19 80 GLY B O 1
ATOM 2728 N N . GLY B 1 81 ? 0.846 32.656 13.5 1 96.69 81 GLY B N 1
ATOM 2729 C CA . GLY B 1 81 ? 0.161 31.406 13.242 1 96.69 81 GLY B CA 1
ATOM 2730 C C . GLY B 1 81 ? -1.033 31.172 14.156 1 96.69 81 GLY B C 1
ATOM 2731 O O . GLY B 1 81 ? -1.625 32.125 14.656 1 96.69 81 GLY B O 1
ATOM 2732 N N . GLN B 1 82 ? -1.458 29.969 14.234 1 97.62 82 GLN B N 1
ATOM 2733 C CA . GLN B 1 82 ? -2.574 29.562 15.07 1 97.62 82 GLN B CA 1
ATOM 2734 C C . GLN B 1 82 ? -2.246 28.266 15.82 1 97.62 82 GLN B C 1
ATOM 2736 O O . GLN B 1 82 ? -1.376 27.5 15.398 1 97.62 82 GLN B O 1
ATOM 2741 N N . GLY B 1 83 ? -2.904 28.062 16.953 1 97.12 83 GLY B N 1
ATOM 2742 C CA . GLY B 1 83 ? -2.807 26.797 17.641 1 97.12 83 GLY B CA 1
ATOM 2743 C C . GLY B 1 83 ? -3.609 25.688 16.984 1 97.12 83 GLY B C 1
ATOM 2744 O O . GLY B 1 83 ? -4.316 25.938 16 1 97.12 83 GLY B O 1
ATOM 2745 N N . LEU B 1 84 ? -3.518 24.531 17.531 1 97.5 84 LEU B N 1
ATOM 2746 C CA . LEU B 1 84 ? -4.098 23.344 16.922 1 97.5 84 LEU B CA 1
ATOM 2747 C C . LEU B 1 84 ? -5.617 23.453 16.844 1 97.5 84 LEU B C 1
ATOM 2749 O O . LEU B 1 84 ? -6.211 23.125 15.805 1 97.5 84 LEU B O 1
ATOM 2753 N N . ALA B 1 85 ? -6.246 23.938 17.859 1 96.56 85 ALA B N 1
ATOM 2754 C CA . ALA B 1 85 ? -7.703 24.031 17.891 1 96.56 85 ALA B CA 1
ATOM 2755 C C . ALA B 1 85 ? -8.203 24.984 16.812 1 96.56 85 ALA B C 1
ATOM 2757 O O . ALA B 1 85 ? -9.148 24.688 16.078 1 96.56 85 ALA B O 1
ATOM 2758 N N . GLU B 1 86 ? -7.586 26.156 16.719 1 97.38 86 GLU B N 1
ATOM 2759 C CA . GLU B 1 86 ? -7.957 27.141 15.703 1 97.38 86 GLU B CA 1
ATOM 2760 C C . GLU B 1 86 ? -7.688 26.609 14.297 1 97.38 86 GLU B C 1
ATOM 2762 O O . GLU B 1 86 ? -8.5 26.812 13.391 1 97.38 86 GLU B O 1
ATOM 2767 N N . GLN B 1 87 ? -6.547 25.984 14.117 1 97.81 87 GLN B N 1
ATOM 2768 C CA . GLN B 1 87 ? -6.238 25.422 12.812 1 97.81 87 GLN B CA 1
ATOM 2769 C C . GLN B 1 87 ? -7.262 24.359 12.422 1 97.81 87 GLN B C 1
ATOM 2771 O O . GLN B 1 87 ? -7.594 24.203 11.242 1 97.81 87 GLN B O 1
ATOM 2776 N N . ALA B 1 88 ? -7.711 23.562 13.398 1 97.62 88 ALA B N 1
ATOM 2777 C CA . ALA B 1 88 ? -8.703 22.531 13.117 1 97.62 88 ALA B CA 1
ATOM 2778 C C . ALA B 1 88 ? -10 23.141 12.594 1 97.62 88 ALA B C 1
ATOM 2780 O O . ALA B 1 88 ? -10.617 22.594 11.672 1 97.62 88 ALA B O 1
ATOM 2781 N N . GLU B 1 89 ? -10.391 24.266 13.172 1 97.06 89 GLU B N 1
ATOM 2782 C CA . GLU B 1 89 ? -11.57 24.969 12.68 1 97.06 89 GLU B CA 1
ATOM 2783 C C . GLU B 1 89 ? -11.375 25.422 11.227 1 97.06 89 GLU B C 1
ATOM 2785 O O . GLU B 1 89 ? -12.289 25.281 10.406 1 97.06 89 GLU B O 1
ATOM 2790 N N . VAL B 1 90 ? -10.227 25.906 10.953 1 97.75 90 VAL B N 1
ATOM 2791 C CA . VAL B 1 90 ? -9.922 26.359 9.594 1 97.75 90 VAL B CA 1
ATOM 2792 C C . VAL B 1 90 ? -9.93 25.156 8.648 1 97.75 90 VAL B C 1
ATOM 2794 O O . VAL B 1 90 ? -10.469 25.234 7.543 1 97.75 90 VAL B O 1
ATOM 2797 N N . LEU B 1 91 ? -9.312 24.062 9.047 1 97.69 91 LEU B N 1
ATOM 2798 C CA . LEU B 1 91 ? -9.25 22.875 8.195 1 97.69 91 LEU B CA 1
ATOM 2799 C C . LEU B 1 91 ? -10.656 22.344 7.902 1 97.69 91 LEU B C 1
ATOM 2801 O O . LEU B 1 91 ? -10.938 21.938 6.777 1 97.69 91 LEU B O 1
ATOM 2805 N N . GLU B 1 92 ? -11.555 22.328 8.898 1 97.56 92 GLU B N 1
ATOM 2806 C CA . GLU B 1 92 ? -12.953 21.953 8.68 1 97.56 92 GLU B CA 1
ATOM 2807 C C . GLU B 1 92 ? -13.602 22.875 7.645 1 97.56 92 GLU B C 1
ATOM 2809 O O . GLU B 1 92 ? -14.297 22.406 6.742 1 97.56 92 GLU B O 1
ATOM 2814 N N . ALA B 1 93 ? -13.344 24.141 7.805 1 97.38 93 ALA B N 1
ATOM 2815 C CA . ALA B 1 93 ? -13.883 25.109 6.859 1 97.38 93 ALA B CA 1
ATOM 2816 C C . ALA B 1 93 ? -13.297 24.906 5.465 1 97.38 93 ALA B C 1
ATOM 2818 O O . ALA B 1 93 ? -13.984 25.109 4.461 1 97.38 93 ALA B O 1
ATOM 2819 N N . VAL B 1 94 ? -12.023 24.547 5.387 1 97.81 94 VAL B N 1
ATOM 2820 C CA . VAL B 1 94 ? -11.383 24.234 4.113 1 97.81 94 VAL B CA 1
ATOM 2821 C C . VAL B 1 94 ? -12.117 23.094 3.436 1 97.81 94 VAL B C 1
ATOM 2823 O O . VAL B 1 94 ? -12.438 23.156 2.246 1 97.81 94 VAL B O 1
ATOM 2826 N N . MET B 1 95 ? -12.375 22.016 4.16 1 97.56 95 MET B N 1
ATOM 2827 C CA . MET B 1 95 ? -13.07 20.859 3.605 1 97.56 95 MET B CA 1
ATOM 2828 C C . MET B 1 95 ? -14.469 21.234 3.125 1 97.56 95 MET B C 1
ATOM 2830 O O . MET B 1 95 ? -14.875 20.859 2.027 1 97.56 95 MET B O 1
ATOM 2834 N N . GLU B 1 96 ? -15.164 22.031 3.912 1 96.94 96 GLU B N 1
ATOM 2835 C CA . GLU B 1 96 ? -16.5 22.484 3.531 1 96.94 96 GLU B CA 1
ATOM 2836 C C . GLU B 1 96 ? -16.453 23.328 2.264 1 96.94 96 GLU B C 1
ATOM 2838 O O . GLU B 1 96 ? -17.234 23.109 1.336 1 96.94 96 GLU B O 1
ATOM 2843 N N . ARG B 1 97 ? -15.578 24.297 2.275 1 97.69 97 ARG B N 1
ATOM 2844 C CA . ARG B 1 97 ? -15.453 25.188 1.131 1 97.69 97 ARG B CA 1
ATOM 2845 C C . ARG B 1 97 ? -15.039 24.422 -0.121 1 97.69 97 ARG B C 1
ATOM 2847 O O . ARG B 1 97 ? -15.555 24.688 -1.211 1 97.69 97 ARG B O 1
ATOM 2854 N N . PHE B 1 98 ? -14.086 23.547 0.036 1 97.62 98 PHE B N 1
ATOM 2855 C CA . PHE B 1 98 ? -13.633 22.75 -1.097 1 97.62 98 PHE B CA 1
ATOM 2856 C C . PHE B 1 98 ? -14.773 21.938 -1.673 1 97.62 98 PHE B C 1
ATOM 2858 O O . PHE B 1 98 ? -14.969 21.891 -2.891 1 97.62 98 PHE B O 1
ATOM 2865 N N . ALA B 1 99 ? -15.531 21.312 -0.799 1 97.19 99 ALA B N 1
ATOM 2866 C CA . ALA B 1 99 ? -16.641 20.453 -1.216 1 97.19 99 ALA B CA 1
ATOM 2867 C C . ALA B 1 99 ? -17.719 21.25 -1.941 1 97.19 99 ALA B C 1
ATOM 2869 O O . ALA B 1 99 ? -18.422 20.719 -2.793 1 97.19 99 ALA B O 1
ATOM 2870 N N . SER B 1 100 ? -17.859 22.5 -1.636 1 97.44 100 SER B N 1
ATOM 2871 C CA . SER B 1 100 ? -18.859 23.344 -2.271 1 97.44 100 SER B CA 1
ATOM 2872 C C . SER B 1 100 ? -18.469 23.688 -3.703 1 97.44 100 SER B C 1
ATOM 2874 O O . SER B 1 100 ? -19.312 24.094 -4.504 1 97.44 100 SER B O 1
ATOM 2876 N N . ARG B 1 101 ? -17.203 23.438 -4.035 1 96.62 101 ARG B N 1
ATOM 2877 C CA . ARG B 1 101 ? -16.719 23.922 -5.324 1 96.62 101 ARG B CA 1
ATOM 2878 C C . ARG B 1 101 ? -16.188 22.766 -6.172 1 96.62 101 ARG B C 1
ATOM 2880 O O . ARG B 1 101 ? -15.969 22.922 -7.375 1 96.62 101 ARG B O 1
ATOM 2887 N N . HIS B 1 102 ? -15.891 21.703 -5.535 1 96.75 102 HIS B N 1
ATOM 2888 C CA . HIS B 1 102 ? -15.281 20.562 -6.211 1 96.75 102 HIS B CA 1
ATOM 2889 C C . HIS B 1 102 ? -16.016 19.266 -5.863 1 96.75 102 HIS B C 1
ATOM 2891 O O . HIS B 1 102 ? -16.547 19.125 -4.766 1 96.75 102 HIS B O 1
ATOM 2897 N N . ALA B 1 103 ? -16.094 18.312 -6.836 1 97.5 103 ALA B N 1
ATOM 2898 C CA . ALA B 1 103 ? -16.484 16.953 -6.48 1 97.5 103 ALA B CA 1
ATOM 2899 C C . ALA B 1 103 ? -15.484 16.312 -5.52 1 97.5 103 ALA B C 1
ATOM 2901 O O . ALA B 1 103 ? -14.273 16.438 -5.711 1 97.5 103 ALA B O 1
ATOM 2902 N N . VAL B 1 104 ? -15.961 15.688 -4.52 1 97.88 104 VAL B N 1
ATOM 2903 C CA . VAL B 1 104 ? -15.039 15.188 -3.504 1 97.88 104 VAL B CA 1
ATOM 2904 C C . VAL B 1 104 ? -15.117 13.664 -3.449 1 97.88 104 VAL B C 1
ATOM 2906 O O . VAL B 1 104 ? -14.406 13.023 -2.672 1 97.88 104 VAL B O 1
ATOM 2909 N N . GLY B 1 105 ? -15.969 13.023 -4.293 1 97.75 105 GLY B N 1
ATOM 2910 C CA . GLY B 1 105 ? -16.141 11.586 -4.262 1 97.75 105 GLY B CA 1
ATOM 2911 C C . GLY B 1 105 ? -16.781 11.086 -2.979 1 97.75 105 GLY B C 1
ATOM 2912 O O . GLY B 1 105 ? -17.797 11.617 -2.539 1 97.75 105 GLY B O 1
ATOM 2913 N N . ALA B 1 106 ? -16.203 10.078 -2.408 1 97.56 106 ALA B N 1
ATOM 2914 C CA . ALA B 1 106 ? -16.75 9.477 -1.188 1 97.56 106 ALA B CA 1
ATOM 2915 C C . ALA B 1 106 ? -16.625 10.438 -0.008 1 97.56 106 ALA B C 1
ATOM 2917 O O . ALA B 1 106 ? -17.297 10.273 1.01 1 97.56 106 ALA B O 1
ATOM 2918 N N . GLY B 1 107 ? -15.766 11.43 -0.118 1 97.69 107 GLY B N 1
ATOM 2919 C CA . GLY B 1 107 ? -15.484 12.359 0.967 1 97.69 107 GLY B CA 1
ATOM 2920 C C . GLY B 1 107 ? -14 12.672 1.117 1 97.69 107 GLY B C 1
ATOM 2921 O O . GLY B 1 107 ? -13.258 12.641 0.138 1 97.69 107 GLY B O 1
ATOM 2922 N N . PHE B 1 108 ? -13.602 13.008 2.365 1 98.31 108 PHE B N 1
ATOM 2923 C CA . PHE B 1 108 ? -12.242 13.484 2.576 1 98.31 108 PHE B CA 1
ATOM 2924 C C . PHE B 1 108 ? -11.43 12.469 3.367 1 98.31 108 PHE B C 1
ATOM 2926 O O . PHE B 1 108 ? -11.93 11.867 4.316 1 98.31 108 PHE B O 1
ATOM 2933 N N . PHE B 1 109 ? -10.25 12.234 2.994 1 98.69 109 PHE B N 1
ATOM 2934 C CA . PHE B 1 109 ? -9.18 11.664 3.805 1 98.69 109 PHE B CA 1
ATOM 2935 C C . PHE B 1 109 ? -8.172 12.742 4.203 1 98.69 109 PHE B C 1
ATOM 2937 O O . PHE B 1 109 ? -7.973 13.711 3.473 1 98.69 109 PHE B O 1
ATOM 2944 N N . LEU B 1 110 ? -7.562 12.609 5.359 1 98.75 110 LEU B N 1
ATOM 2945 C CA . LEU B 1 110 ? -6.43 13.461 5.711 1 98.75 110 LEU B CA 1
ATOM 2946 C C . LEU B 1 110 ? -5.121 12.672 5.66 1 98.75 110 LEU B C 1
ATOM 2948 O O . LEU B 1 110 ? -5.012 11.609 6.273 1 98.75 110 LEU B O 1
ATOM 2952 N N . LEU B 1 111 ? -4.23 13.062 4.891 1 98.94 111 LEU B N 1
ATOM 2953 C CA . LEU B 1 111 ? -2.848 12.602 4.922 1 98.94 111 LEU B CA 1
ATOM 2954 C C . LEU B 1 111 ? -1.927 13.672 5.496 1 98.94 111 LEU B C 1
ATOM 2956 O O . LEU B 1 111 ? -1.791 14.75 4.922 1 98.94 111 LEU B O 1
ATOM 2960 N N . ALA B 1 112 ? -1.264 13.352 6.625 1 98.88 112 ALA B N 1
ATOM 2961 C CA . ALA B 1 112 ? -0.597 14.414 7.371 1 98.88 112 ALA B CA 1
ATOM 2962 C C . ALA B 1 112 ? 0.819 14 7.766 1 98.88 112 ALA B C 1
ATOM 2964 O O . ALA B 1 112 ? 1.126 12.812 7.848 1 98.88 112 ALA B O 1
ATOM 2965 N N . HIS B 1 113 ? 1.653 14.953 7.961 1 98.69 113 HIS B N 1
ATOM 2966 C CA . HIS B 1 113 ? 3.035 14.727 8.367 1 98.69 113 HIS B CA 1
ATOM 2967 C C . HIS B 1 113 ? 3.398 15.57 9.586 1 98.69 113 HIS B C 1
ATOM 2969 O O . HIS B 1 113 ? 3.123 16.781 9.617 1 98.69 113 HIS B O 1
ATOM 2975 N N . SER B 1 114 ? 4.051 14.906 10.57 1 97.25 114 SER B N 1
ATOM 2976 C CA . SER B 1 114 ? 4.648 15.602 11.711 1 97.25 114 SER B CA 1
ATOM 2977 C C . SER B 1 114 ? 3.633 16.5 12.406 1 97.25 114 SER B C 1
ATOM 2979 O O . SER B 1 114 ? 2.568 16.047 12.82 1 97.25 114 SER B O 1
ATOM 2981 N N . TYR B 1 115 ? 3.789 17.828 12.523 1 97.31 115 TYR B N 1
ATOM 2982 C CA . TYR B 1 115 ? 2.846 18.734 13.18 1 97.31 115 TYR B CA 1
ATOM 2983 C C . TYR B 1 115 ? 1.474 18.656 12.516 1 97.31 115 TYR B C 1
ATOM 2985 O O . TYR B 1 115 ? 0.448 18.766 13.195 1 97.31 115 TYR B O 1
ATOM 2993 N N . GLY B 1 116 ? 1.496 18.484 11.203 1 98.12 116 GLY B N 1
ATOM 2994 C CA . GLY B 1 116 ? 0.23 18.266 10.516 1 98.12 116 GLY B CA 1
ATOM 2995 C C . GLY B 1 116 ? -0.542 17.078 11.047 1 98.12 116 GLY B C 1
ATOM 2996 O O . GLY B 1 116 ? -1.773 17.062 10.984 1 98.12 116 GLY B O 1
ATOM 2997 N N . GLY B 1 117 ? 0.197 16.062 11.477 1 98.5 117 GLY B N 1
ATOM 2998 C CA . GLY B 1 117 ? -0.436 14.906 12.102 1 98.5 117 GLY B CA 1
ATOM 2999 C C . GLY B 1 117 ? -1.185 15.258 13.375 1 98.5 117 GLY B C 1
ATOM 3000 O O . GLY B 1 117 ? -2.275 14.742 13.625 1 98.5 117 GLY B O 1
ATOM 3001 N N . LYS B 1 118 ? -0.584 16.141 14.25 1 98.06 118 LYS B N 1
ATOM 3002 C CA . LYS B 1 118 ? -1.293 16.656 15.414 1 98.06 118 LYS B CA 1
ATOM 3003 C C . LYS B 1 118 ? -2.609 17.312 15.016 1 98.06 118 LYS B C 1
ATOM 3005 O O . LYS B 1 118 ? -3.658 17.016 15.594 1 98.06 118 LYS B O 1
ATOM 3010 N N . LEU B 1 119 ? -2.518 18.125 14 1 98 119 LEU B N 1
ATOM 3011 C CA . LEU B 1 119 ? -3.695 18.844 13.516 1 98 119 LEU B CA 1
ATOM 3012 C C . LEU B 1 119 ? -4.75 17.859 13.008 1 98 119 LEU B C 1
ATOM 3014 O O . LEU B 1 119 ? -5.941 18.031 13.297 1 98 119 LEU B O 1
ATOM 3018 N N . ALA B 1 120 ? -4.32 16.875 12.242 1 98.25 120 ALA B N 1
ATOM 3019 C CA . ALA B 1 120 ? -5.246 15.883 11.719 1 98.25 120 ALA B CA 1
ATOM 3020 C C . ALA B 1 120 ? -5.98 15.164 12.844 1 98.25 120 ALA B C 1
ATOM 3022 O O . ALA B 1 120 ? -7.191 14.945 12.766 1 98.25 120 ALA B O 1
ATOM 3023 N N . LEU B 1 121 ? -5.266 14.781 13.883 1 98 121 LEU B N 1
ATOM 3024 C CA . LEU B 1 121 ? -5.859 14.07 15.016 1 98 121 LEU B CA 1
ATOM 3025 C C . LEU B 1 121 ? -6.84 14.969 15.758 1 98 121 LEU B C 1
ATOM 3027 O O . LEU B 1 121 ? -7.93 14.531 16.141 1 98 121 LEU B O 1
ATOM 3031 N N . VAL B 1 122 ? -6.469 16.219 15.984 1 97.69 122 VAL B N 1
ATOM 3032 C CA . VAL B 1 122 ? -7.359 17.172 16.641 1 97.69 122 VAL B CA 1
ATOM 3033 C C . VAL B 1 122 ? -8.633 17.328 15.812 1 97.69 122 VAL B C 1
ATOM 3035 O O . VAL B 1 122 ? -9.742 17.328 16.359 1 97.69 122 VAL B O 1
ATOM 3038 N N . THR B 1 123 ? -8.5 17.469 14.508 1 97.62 123 THR B N 1
ATOM 3039 C CA . THR B 1 123 ? -9.641 17.625 13.602 1 97.62 123 THR B CA 1
ATOM 3040 C C . THR B 1 123 ? -10.547 16.406 13.664 1 97.62 123 THR B C 1
ATOM 3042 O O . THR B 1 123 ? -11.773 16.547 13.758 1 97.62 123 THR B O 1
ATOM 3045 N N . ALA B 1 124 ? -9.961 15.203 13.633 1 96.81 124 ALA B N 1
ATOM 3046 C CA . ALA B 1 124 ? -10.727 13.961 13.641 1 96.81 124 ALA B CA 1
ATOM 3047 C C . ALA B 1 124 ? -11.469 13.789 14.969 1 96.81 124 ALA B C 1
ATOM 3049 O O . ALA B 1 124 ? -12.516 13.141 15.016 1 96.81 124 ALA B O 1
ATOM 3050 N N . ALA B 1 125 ? -10.859 14.297 16.031 1 95.94 125 ALA B N 1
ATOM 3051 C CA . ALA B 1 125 ? -11.461 14.164 17.359 1 95.94 125 ALA B CA 1
ATOM 3052 C C . ALA B 1 125 ? -12.672 15.086 17.5 1 95.94 125 ALA B C 1
ATOM 3054 O O . ALA B 1 125 ? -13.477 14.922 18.406 1 95.94 125 ALA B O 1
ATOM 30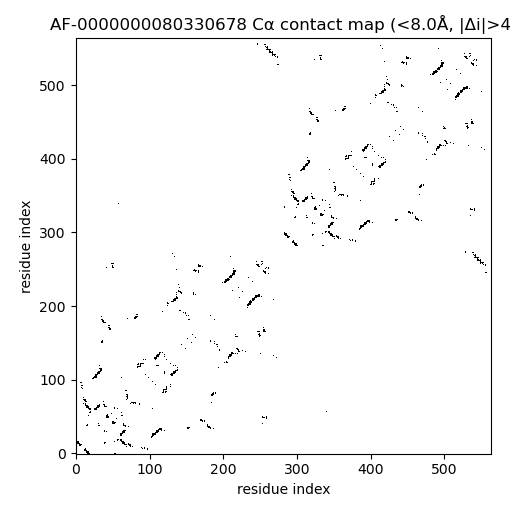55 N N . ARG B 1 126 ? -12.68 15.938 16.547 1 88.06 126 ARG B N 1
ATOM 3056 C CA . ARG B 1 126 ? -13.828 16.844 16.531 1 88.06 126 ARG B CA 1
ATOM 3057 C C . ARG B 1 126 ? -15 16.219 15.773 1 88.06 126 ARG B C 1
ATOM 3059 O O . ARG B 1 126 ? -14.82 15.273 15 1 88.06 126 ARG B O 1
ATOM 3066 N N . ALA B 1 127 ? -16.297 16.406 16.078 1 66.62 127 ALA B N 1
ATOM 3067 C CA . ALA B 1 127 ? -17.469 15.805 15.445 1 66.62 127 ALA B CA 1
ATOM 3068 C C . ALA B 1 127 ? -17.469 16.031 13.938 1 66.62 127 ALA B C 1
ATOM 3070 O O . ALA B 1 127 ? -17.297 17.172 13.477 1 66.62 127 ALA B O 1
ATOM 3071 N N . GLY B 1 128 ? -17.672 15.023 13.125 1 68.75 128 GLY B N 1
ATOM 3072 C CA . GLY B 1 128 ? -17.875 15.156 11.688 1 68.75 128 GLY B CA 1
ATOM 3073 C C . GLY B 1 128 ? -16.578 15.352 10.922 1 68.75 128 GLY B C 1
ATOM 3074 O O . GLY B 1 128 ? -15.531 15.602 11.516 1 68.75 128 GLY B O 1
ATOM 3075 N N . GLY B 1 129 ? -16.25 14.617 9.719 1 83.94 129 GLY B N 1
ATOM 3076 C CA . GLY B 1 129 ? -15.008 15.03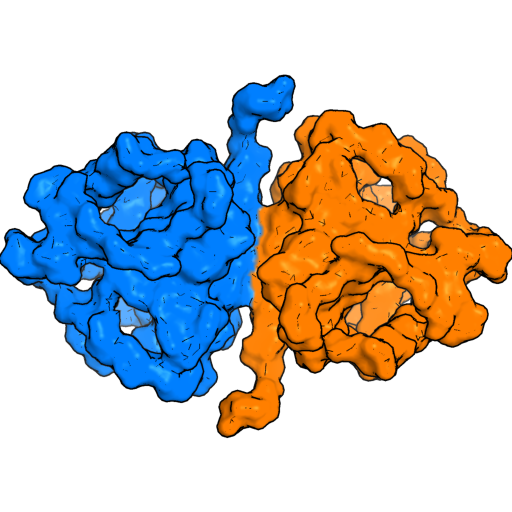1 9.078 1 83.94 129 GLY B CA 1
ATOM 3077 C C . GLY B 1 129 ? -14.492 14.016 8.07 1 83.94 129 GLY B C 1
ATOM 3078 O O . GLY B 1 129 ? -15.258 13.5 7.254 1 83.94 129 GLY B O 1
ATOM 3079 N N . PRO B 1 130 ? -13.109 13.742 8.312 1 95.81 130 PRO B N 1
ATOM 3080 C CA . PRO B 1 130 ? -12.438 12.859 7.355 1 95.81 130 PRO B CA 1
ATOM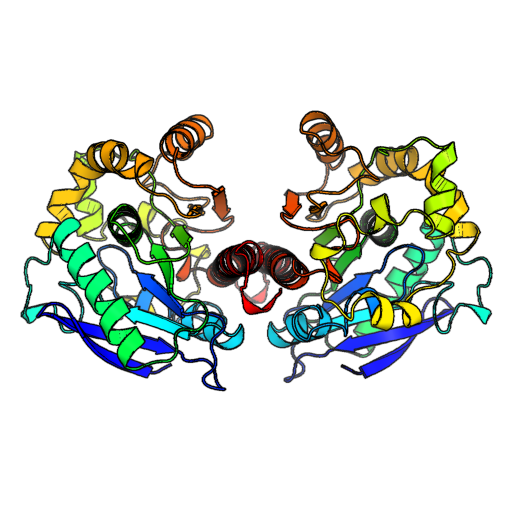 3081 C C . PRO B 1 130 ? -12.836 11.398 7.531 1 95.81 130 PRO B C 1
ATOM 3083 O O . PRO B 1 130 ? -13.32 11.008 8.594 1 95.81 130 PRO B O 1
ATOM 3086 N N . LEU B 1 131 ? -12.781 10.641 6.492 1 97.19 131 LEU B N 1
ATOM 3087 C CA . LEU B 1 131 ? -13.133 9.219 6.473 1 97.19 131 LEU B CA 1
ATOM 3088 C C . LEU B 1 131 ? -12.055 8.391 7.168 1 97.19 131 LEU B C 1
ATOM 3090 O O . LEU B 1 131 ? -12.352 7.32 7.715 1 97.19 131 LEU B O 1
ATOM 3094 N N . ALA B 1 132 ? -10.852 8.812 7.148 1 98.25 132 ALA B N 1
ATOM 3095 C CA . ALA B 1 132 ? -9.703 8.141 7.75 1 98.25 132 ALA B CA 1
ATOM 3096 C C . ALA B 1 132 ? -8.484 9.055 7.789 1 98.25 132 ALA B C 1
ATOM 3098 O O . ALA B 1 132 ? -8.469 10.102 7.133 1 98.25 132 ALA B O 1
ATOM 3099 N N . LEU B 1 133 ? -7.527 8.688 8.594 1 98.31 133 LEU B N 1
ATOM 3100 C CA . LEU B 1 133 ? -6.277 9.422 8.727 1 98.31 133 LEU B CA 1
ATOM 3101 C C . LEU B 1 133 ? -5.086 8.555 8.328 1 98.31 133 LEU B C 1
ATOM 3103 O O . LEU B 1 133 ? -5.035 7.367 8.68 1 98.31 133 LEU B O 1
ATOM 3107 N N . ASP B 1 134 ? -4.188 9.07 7.59 1 98.81 134 ASP B N 1
ATOM 3108 C CA . ASP B 1 134 ? -2.828 8.555 7.48 1 98.81 134 ASP B CA 1
ATOM 3109 C C . ASP B 1 134 ? -1.809 9.586 7.949 1 98.81 134 ASP B C 1
ATOM 3111 O O . ASP B 1 134 ? -1.75 10.695 7.414 1 98.81 134 ASP B O 1
ATOM 3115 N N . ILE B 1 135 ? -1.024 9.258 8.938 1 98.81 135 ILE B N 1
ATOM 3116 C CA . ILE B 1 135 ? -0.123 10.219 9.555 1 98.81 135 ILE B CA 1
ATOM 3117 C C . ILE B 1 135 ? 1.291 9.648 9.609 1 98.81 135 ILE B C 1
ATOM 3119 O O . ILE B 1 135 ? 1.501 8.539 10.109 1 98.81 135 ILE B O 1
ATOM 3123 N N . SER B 1 136 ? 2.236 10.352 9.07 1 98.81 136 SER B N 1
ATOM 3124 C CA . SER B 1 136 ? 3.641 9.977 9.219 1 98.81 136 SER B CA 1
ATOM 3125 C C . SER B 1 136 ? 4.375 10.961 10.133 1 98.81 136 SER B C 1
ATOM 3127 O O . SER B 1 136 ? 4.086 12.156 10.133 1 98.81 136 SER B O 1
ATOM 3129 N N . GLY B 1 137 ? 5.242 10.438 10.977 1 97.94 137 GLY B N 1
ATOM 3130 C CA . GLY B 1 137 ? 6.152 11.258 11.766 1 97.94 137 GLY B CA 1
ATOM 3131 C C . GLY B 1 137 ? 5.469 11.961 12.922 1 97.94 137 GLY B C 1
ATOM 3132 O O . GLY B 1 137 ? 5.781 13.109 13.227 1 97.94 137 GLY B O 1
ATOM 3133 N N . CYS B 1 138 ? 4.5 11.359 13.477 1 98.19 138 CYS B N 1
ATOM 3134 C CA . CYS B 1 138 ? 3.809 11.898 14.641 1 98.19 138 CYS B CA 1
ATOM 3135 C C . CYS B 1 138 ? 3.463 10.797 15.633 1 98.19 138 CYS B C 1
ATOM 3137 O O . CYS B 1 138 ? 2.75 9.852 15.289 1 98.19 138 CYS B O 1
ATOM 3139 N N . GLY B 1 139 ? 3.986 10.789 16.781 1 97.69 139 GLY B N 1
ATOM 3140 C CA . GLY B 1 139 ? 3.67 9.891 17.875 1 97.69 139 GLY B CA 1
ATOM 3141 C C . GLY B 1 139 ? 3.09 10.609 19.078 1 97.69 139 GLY B C 1
ATOM 3142 O O . GLY B 1 139 ? 2.434 11.648 18.938 1 97.69 139 GLY B O 1
ATOM 3143 N N . HIS B 1 140 ? 3.211 10.023 20.266 1 97.31 140 HIS B N 1
ATOM 3144 C CA . HIS B 1 140 ? 2.604 10.641 21.438 1 97.31 140 HIS B CA 1
ATOM 3145 C C . HIS B 1 140 ? 3.643 10.906 22.531 1 97.31 140 HIS B C 1
ATOM 3147 O O . HIS B 1 140 ? 3.387 11.664 23.469 1 97.31 140 HIS B O 1
ATOM 3153 N N . ARG B 1 141 ? 4.801 10.328 22.406 1 96.56 141 ARG B N 1
ATOM 3154 C CA . ARG B 1 141 ? 5.922 10.57 23.297 1 96.56 141 ARG B CA 1
ATOM 3155 C C . ARG B 1 141 ? 7.176 10.961 22.531 1 96.56 141 ARG B C 1
ATOM 3157 O O . ARG B 1 141 ? 7.609 10.227 21.641 1 96.56 141 ARG B O 1
ATOM 3164 N N . TYR B 1 142 ? 7.695 12.023 22.969 1 95.44 142 TYR B N 1
ATOM 3165 C CA . TYR B 1 142 ? 8.883 12.516 22.281 1 95.44 142 TYR B CA 1
ATOM 3166 C C . TYR B 1 142 ? 10.094 11.641 22.594 1 95.44 142 TYR B C 1
ATOM 3168 O O . TYR B 1 142 ? 10.258 11.188 23.734 1 95.44 142 TYR B O 1
ATOM 3176 N N . GLY B 1 143 ? 10.867 11.461 21.594 1 93.81 143 GLY B N 1
ATOM 3177 C CA . GLY B 1 143 ? 12.156 10.805 21.766 1 93.81 143 GLY B CA 1
ATOM 3178 C C . GLY B 1 143 ? 13.266 11.766 22.156 1 93.81 143 GLY B C 1
ATOM 3179 O O . GLY B 1 143 ? 14.438 11.375 22.188 1 93.81 143 GLY B O 1
ATOM 3180 N N . VAL B 1 144 ? 12.938 13.031 22.375 1 90.88 144 VAL B N 1
ATOM 3181 C CA . VAL B 1 144 ? 13.898 14.078 22.719 1 90.88 144 VAL B CA 1
ATOM 3182 C C . VAL B 1 144 ? 13.445 14.781 24 1 90.88 144 VAL B C 1
ATOM 3184 O O . VAL B 1 144 ? 12.281 14.688 24.391 1 90.88 144 VAL B O 1
ATOM 3187 N N . GLU B 1 145 ? 14.438 15.531 24.531 1 89.44 145 GLU B N 1
ATOM 3188 C CA . GLU B 1 145 ? 14.117 16.312 25.703 1 89.44 145 GLU B CA 1
ATOM 3189 C C . GLU B 1 145 ? 13.344 17.578 25.344 1 89.44 145 GLU B C 1
ATOM 3191 O O . GLU B 1 145 ? 13.508 18.109 24.234 1 89.44 145 GLU B O 1
ATOM 3196 N N . GLU B 1 146 ? 12.602 18 26.297 1 86.12 146 GLU B N 1
ATOM 3197 C CA . GLU B 1 146 ? 11.797 19.203 26.078 1 86.12 146 GLU B CA 1
ATOM 3198 C C . GLU B 1 146 ? 12.664 20.375 25.625 1 86.12 146 GLU B C 1
ATOM 3200 O O . GLU B 1 146 ? 12.25 21.172 24.781 1 86.12 146 GLU B O 1
ATOM 3205 N N . ALA B 1 147 ? 13.812 20.453 26.125 1 84.94 147 ALA B N 1
ATOM 3206 C CA . ALA B 1 147 ? 14.727 21.547 25.812 1 84.94 147 ALA B CA 1
ATOM 3207 C C . ALA B 1 147 ? 15.156 21.531 24.344 1 84.94 147 ALA B C 1
ATOM 3209 O O . ALA B 1 147 ? 15.656 22.516 23.828 1 84.94 147 ALA B O 1
ATOM 3210 N N . GLU B 1 148 ? 14.922 20.406 23.734 1 85.81 148 GLU B N 1
ATOM 3211 C CA . GLU B 1 148 ? 15.352 20.234 22.344 1 85.81 148 GLU B CA 1
ATOM 3212 C C . GLU B 1 148 ? 14.219 20.562 21.375 1 85.81 148 GLU B C 1
ATOM 3214 O O . GLU B 1 148 ? 14.453 20.703 20.172 1 85.81 148 GLU B O 1
ATOM 3219 N N . LEU B 1 149 ? 13.07 20.781 21.844 1 85.12 149 LEU B N 1
ATOM 3220 C CA . LEU B 1 149 ? 11.883 20.969 21.016 1 85.12 149 LEU B CA 1
ATOM 3221 C C . LEU B 1 149 ? 12 22.234 20.188 1 85.12 149 LEU B C 1
ATOM 3223 O O . LEU B 1 149 ? 11.562 22.266 19.031 1 85.12 149 LEU B O 1
ATOM 3227 N N . PRO B 1 150 ? 12.695 23.281 20.688 1 78 150 PRO B N 1
ATOM 3228 C CA . PRO B 1 150 ? 12.844 24.484 19.859 1 78 150 PRO B CA 1
ATOM 3229 C C . PRO B 1 150 ? 13.664 24.219 18.594 1 78 150 PRO B C 1
ATOM 3231 O O . PRO B 1 150 ? 13.594 25 17.641 1 78 150 PRO B O 1
ATOM 3234 N N . ARG B 1 151 ? 14.375 23.156 18.578 1 76.5 151 ARG B N 1
ATOM 3235 C CA . ARG B 1 151 ? 15.156 22.828 17.391 1 76.5 151 ARG B CA 1
ATOM 3236 C C . ARG B 1 151 ? 14.25 22.438 16.219 1 76.5 151 ARG B C 1
ATOM 3238 O O . ARG B 1 151 ? 14.648 22.547 15.062 1 76.5 151 ARG B O 1
ATOM 3245 N N . ILE B 1 152 ? 13.164 21.953 16.531 1 72.62 152 ILE B N 1
ATOM 3246 C CA . ILE B 1 152 ? 12.156 21.734 15.5 1 72.62 152 ILE B CA 1
ATOM 3247 C C . ILE B 1 152 ? 11.805 23.062 14.836 1 72.62 152 ILE B C 1
ATOM 3249 O O . ILE B 1 152 ? 11.742 23.141 13.602 1 72.62 152 ILE B O 1
ATOM 3253 N N . ARG B 1 153 ? 11.766 24.062 15.602 1 70.38 153 ARG B N 1
ATOM 3254 C CA . ARG B 1 153 ? 11.359 25.391 15.172 1 70.38 153 ARG B CA 1
ATOM 3255 C C . ARG B 1 153 ? 12.359 25.969 14.18 1 70.38 153 ARG B C 1
ATOM 3257 O O . ARG B 1 153 ? 11.969 26.578 13.172 1 70.38 153 ARG B O 1
ATOM 3264 N N . THR B 1 154 ? 13.562 25.672 14.477 1 69.88 154 THR B N 1
ATOM 3265 C CA . THR B 1 154 ? 14.594 26.344 13.695 1 69.88 154 THR B CA 1
ATOM 3266 C C . THR B 1 154 ? 15.016 25.484 12.508 1 69.88 154 THR B C 1
ATOM 3268 O O . THR B 1 154 ? 15.688 25.969 11.594 1 69.88 154 THR B O 1
ATOM 3271 N N . GLY B 1 155 ? 14.523 24.297 12.484 1 69.69 155 GLY B N 1
ATOM 3272 C CA . GLY B 1 155 ? 14.984 23.406 11.43 1 69.69 155 GLY B CA 1
ATOM 3273 C C . GLY B 1 155 ? 16.469 23.094 11.523 1 69.69 155 GLY B C 1
ATOM 3274 O O . GLY B 1 155 ? 17.062 22.609 10.555 1 69.69 155 GLY B O 1
ATOM 3275 N N . SER B 1 156 ? 17.016 23.328 12.617 1 72.25 156 SER B N 1
ATOM 3276 C CA . SER B 1 156 ? 18.469 23.281 12.742 1 72.25 156 SER B CA 1
ATOM 3277 C C . SER B 1 156 ? 18.953 21.859 13.023 1 72.25 156 SER B C 1
ATOM 3279 O O . SER B 1 156 ? 20.141 21.562 12.883 1 72.25 156 SER B O 1
ATOM 3281 N N . ASP B 1 157 ? 18.078 21.062 13.297 1 82.62 157 ASP B N 1
ATOM 3282 C CA . ASP B 1 157 ? 18.484 19.688 13.578 1 82.62 157 ASP B CA 1
ATOM 3283 C C . ASP B 1 157 ? 18.391 18.812 12.328 1 82.62 157 ASP B C 1
ATOM 3285 O O . ASP B 1 157 ? 17.406 18.078 12.148 1 82.62 157 ASP B O 1
ATOM 3289 N N . ARG B 1 158 ? 19.344 18.828 11.602 1 81.12 158 ARG B N 1
ATOM 3290 C CA . ARG B 1 158 ? 19.391 18.141 10.312 1 81.12 158 ARG B CA 1
ATOM 3291 C C . ARG B 1 158 ? 19.281 16.625 10.5 1 81.12 158 ARG B C 1
ATOM 3293 O O . ARG B 1 158 ? 18.578 15.953 9.742 1 81.12 158 ARG B O 1
ATOM 3300 N N . LEU B 1 159 ? 19.938 16.156 11.484 1 84.12 159 LEU B N 1
ATOM 3301 C CA . LEU B 1 159 ? 19.953 14.719 11.695 1 84.12 159 LEU B CA 1
ATOM 3302 C C . LEU B 1 159 ? 18.562 14.195 12.016 1 84.12 159 LEU B C 1
ATOM 3304 O O . LEU B 1 159 ? 18.125 13.188 11.453 1 84.12 159 LEU B O 1
ATOM 3308 N N . ARG B 1 160 ? 17.875 14.82 12.828 1 89.75 160 ARG B N 1
ATOM 3309 C CA . ARG B 1 160 ? 16.562 14.336 13.242 1 89.75 160 ARG B CA 1
ATOM 3310 C C . ARG B 1 160 ? 15.508 14.594 12.164 1 89.75 160 ARG B C 1
ATOM 3312 O O . ARG B 1 160 ? 14.578 13.805 11.992 1 89.75 160 ARG B O 1
ATOM 3319 N N . ASN B 1 161 ? 15.664 15.617 11.406 1 89.81 161 ASN B N 1
ATOM 3320 C CA . ASN B 1 161 ? 14.695 15.953 10.367 1 89.81 161 ASN B CA 1
ATOM 3321 C C . ASN B 1 161 ? 14.898 15.109 9.117 1 89.81 161 ASN B C 1
ATOM 3323 O O . ASN B 1 161 ? 13.93 14.789 8.414 1 89.81 161 ASN B O 1
ATOM 3327 N N . TRP B 1 162 ? 16.156 14.781 8.875 1 92.25 162 TRP B N 1
ATOM 3328 C CA . TRP B 1 162 ? 16.422 14.242 7.547 1 92.25 162 TRP B CA 1
ATOM 3329 C C . TRP B 1 162 ? 17.016 12.836 7.645 1 92.25 162 TRP B C 1
ATOM 3331 O O . TRP B 1 162 ? 16.844 12.023 6.738 1 92.25 162 TRP B O 1
ATOM 3341 N N . GLY B 1 163 ? 17.719 12.508 8.727 1 93.12 163 GLY B N 1
ATOM 3342 C CA . GLY B 1 163 ? 18.484 11.273 8.758 1 93.12 163 GLY B CA 1
ATOM 3343 C C . GLY B 1 163 ? 19.641 11.266 7.77 1 93.12 163 GLY B C 1
ATOM 3344 O O . GLY B 1 163 ? 20.172 12.32 7.426 1 93.12 163 GLY B O 1
ATOM 3345 N N . PRO B 1 164 ? 20.109 10.039 7.41 1 92.81 164 PRO B N 1
ATOM 3346 C CA . PRO B 1 164 ? 21.172 9.984 6.406 1 92.81 164 PRO B CA 1
ATOM 3347 C C . PRO B 1 164 ? 20.766 10.633 5.086 1 92.81 164 PRO B C 1
ATOM 3349 O O . PRO B 1 164 ? 19.703 10.336 4.551 1 92.81 164 PRO B O 1
ATOM 3352 N N . LEU B 1 165 ? 21.578 11.453 4.535 1 92 165 LEU B N 1
ATOM 3353 C CA . LEU B 1 165 ? 21.234 12.242 3.363 1 92 165 LEU B CA 1
ATOM 3354 C C . LEU B 1 165 ? 21.125 11.367 2.121 1 92 165 LEU B C 1
ATOM 3356 O O . LEU B 1 165 ? 20.516 11.758 1.128 1 92 165 LEU B O 1
ATOM 3360 N N . ARG B 1 166 ? 21.734 10.125 2.166 1 92.62 166 ARG B N 1
ATOM 3361 C CA . ARG B 1 166 ? 21.656 9.195 1.044 1 92.62 166 ARG B CA 1
ATOM 3362 C C . ARG B 1 166 ? 20.219 8.758 0.795 1 92.62 166 ARG B C 1
ATOM 3364 O O . ARG B 1 166 ? 19.906 8.164 -0.242 1 92.62 166 ARG B O 1
ATOM 3371 N N . LEU B 1 167 ? 19.359 9.07 1.708 1 95 167 LEU B N 1
ATOM 3372 C CA . LEU B 1 167 ? 17.953 8.672 1.623 1 95 167 LEU B CA 1
ATOM 3373 C C . LEU B 1 167 ? 17.188 9.609 0.695 1 95 167 LEU B C 1
ATOM 3375 O O . LEU B 1 167 ? 16.016 9.375 0.415 1 95 167 LEU B O 1
ATOM 3379 N N . TYR B 1 168 ? 17.859 10.656 0.191 1 95.62 168 TYR B N 1
ATOM 3380 C CA . TYR B 1 168 ? 17.188 11.688 -0.587 1 95.62 168 TYR B CA 1
ATOM 3381 C C . TYR B 1 168 ? 17.844 11.859 -1.951 1 95.62 168 TYR B C 1
ATOM 3383 O O . TYR B 1 168 ? 19.062 11.695 -2.088 1 95.62 168 TYR B O 1
ATOM 3391 N N . PRO B 1 169 ? 17.016 12.211 -2.953 1 94.88 169 PRO B N 1
ATOM 3392 C CA . PRO B 1 169 ? 17.625 12.57 -4.238 1 94.88 169 PRO B CA 1
ATOM 3393 C C . PRO B 1 169 ? 18.609 13.727 -4.121 1 94.88 169 PRO B C 1
ATOM 3395 O O . PRO B 1 169 ? 18.469 14.586 -3.248 1 94.88 169 PRO B O 1
ATOM 3398 N N . PRO B 1 170 ? 19.547 13.727 -4.98 1 90.94 170 PRO B N 1
ATOM 3399 C CA . PRO B 1 170 ? 20.625 14.734 -4.906 1 90.94 170 PRO B CA 1
ATOM 3400 C C . PRO B 1 170 ? 20.078 16.156 -4.934 1 90.94 170 PRO B C 1
ATOM 3402 O O . PRO B 1 170 ? 20.625 17.047 -4.27 1 90.94 170 PRO B O 1
ATOM 3405 N N . ASP B 1 171 ? 19.016 16.562 -5.598 1 91.19 171 ASP B N 1
ATOM 3406 C CA . ASP B 1 171 ? 18.562 17.938 -5.738 1 91.19 171 ASP B CA 1
ATOM 3407 C C . ASP B 1 171 ? 17.516 18.281 -4.672 1 91.19 171 ASP B C 1
ATOM 3409 O O . ASP B 1 171 ? 16.891 19.344 -4.73 1 91.19 171 ASP B O 1
ATOM 3413 N N . THR B 1 172 ? 17.406 17.422 -3.697 1 92.25 172 THR B N 1
ATOM 3414 C CA . THR B 1 172 ? 16.375 17.594 -2.688 1 92.25 172 THR B CA 1
ATOM 3415 C C . THR B 1 172 ? 16.594 18.891 -1.916 1 92.25 172 THR B C 1
ATOM 3417 O O . THR B 1 172 ? 15.68 19.703 -1.781 1 92.25 172 THR B O 1
ATOM 3420 N N . PHE B 1 173 ? 17.719 19.219 -1.477 1 88.44 173 PHE B N 1
ATOM 3421 C CA . PHE B 1 173 ? 17.984 20.328 -0.564 1 88.44 173 PHE B CA 1
ATOM 3422 C C . PHE B 1 173 ? 17.969 21.656 -1.307 1 88.44 173 PHE B C 1
ATOM 3424 O O . PHE B 1 173 ? 17.594 22.688 -0.741 1 88.44 173 PHE B O 1
ATOM 3431 N N . ARG B 1 174 ? 18.266 21.578 -2.551 1 88.31 174 ARG B N 1
ATOM 3432 C CA . ARG B 1 174 ? 18.062 22.766 -3.375 1 88.31 174 ARG B CA 1
ATOM 3433 C C . ARG B 1 174 ? 16.578 23.047 -3.58 1 88.31 174 ARG B C 1
ATOM 3435 O O . ARG B 1 174 ? 16.141 24.188 -3.453 1 88.31 174 ARG B O 1
ATOM 3442 N N . SER B 1 175 ? 15.898 22 -3.83 1 89.06 175 SER B N 1
ATOM 3443 C CA . SER B 1 175 ? 14.477 22.125 -4.141 1 89.06 175 SER B CA 1
ATOM 3444 C C . SER B 1 175 ? 13.672 22.484 -2.893 1 89.06 175 SER B C 1
ATOM 3446 O O . SER B 1 175 ? 12.656 23.172 -2.979 1 89.06 175 SER B O 1
ATOM 3448 N N . VAL B 1 176 ? 14.133 22.047 -1.792 1 88.31 176 VAL B N 1
ATOM 3449 C CA . VAL B 1 176 ? 13.367 22.188 -0.56 1 88.31 176 VAL B CA 1
ATOM 3450 C C . VAL B 1 176 ? 13.516 23.609 -0.013 1 88.31 176 VAL B C 1
ATOM 3452 O O . VAL B 1 176 ? 12.664 24.078 0.748 1 88.31 176 VAL B O 1
ATOM 3455 N N . ALA B 1 177 ? 14.555 24.281 -0.368 1 87.44 177 ALA B N 1
ATOM 3456 C CA . ALA B 1 177 ? 14.812 25.625 0.126 1 87.44 177 ALA B CA 1
ATOM 3457 C C . ALA B 1 177 ? 13.586 26.531 -0.051 1 87.44 177 ALA B C 1
ATOM 3459 O O . ALA B 1 177 ? 13.312 27.375 0.792 1 87.44 177 ALA B O 1
ATOM 3460 N N . SER B 1 178 ? 12.852 26.297 -1.052 1 86.25 178 SER B N 1
ATOM 3461 C CA . SER B 1 178 ? 11.688 27.125 -1.332 1 86.25 178 SER B CA 1
ATOM 3462 C C . SER B 1 178 ? 10.461 26.641 -0.555 1 86.25 178 SER B C 1
ATOM 3464 O O . SER B 1 178 ? 9.438 27.328 -0.516 1 86.25 178 SER B O 1
ATOM 3466 N N . LEU B 1 179 ? 10.586 25.516 0.115 1 89.62 179 LEU B N 1
ATOM 3467 C CA . LEU B 1 179 ? 9.445 24.906 0.793 1 89.62 179 LEU B CA 1
ATOM 3468 C C . LEU B 1 179 ? 9.539 25.109 2.301 1 89.62 179 LEU B C 1
ATOM 3470 O O . LEU B 1 179 ? 8.602 24.797 3.033 1 89.62 179 LEU B O 1
ATOM 3474 N N . VAL B 1 180 ? 10.633 25.562 2.73 1 88.75 180 VAL B N 1
ATOM 3475 C CA . VAL B 1 180 ? 10.852 25.75 4.16 1 88.75 180 VAL B CA 1
ATOM 3476 C C . VAL B 1 180 ? 10.297 27.109 4.602 1 88.75 180 VAL B C 1
ATOM 3478 O O . VAL B 1 180 ? 10.367 28.078 3.859 1 88.75 180 VAL B O 1
ATOM 3481 N N . ALA B 1 181 ? 9.727 27.203 5.746 1 90.94 181 ALA B N 1
ATOM 3482 C CA . ALA B 1 181 ? 9.227 28.406 6.41 1 90.94 181 ALA B CA 1
ATOM 3483 C C . ALA B 1 181 ? 9.438 28.328 7.922 1 90.94 181 ALA B C 1
ATOM 3485 O O . ALA B 1 181 ? 9.531 27.234 8.484 1 90.94 181 ALA B O 1
ATOM 3486 N N . PRO B 1 182 ? 9.57 29.438 8.508 1 89.12 182 PRO B N 1
ATOM 3487 C CA . PRO B 1 182 ? 9.672 29.375 9.969 1 89.12 182 PRO B CA 1
ATOM 3488 C C . PRO B 1 182 ? 8.398 28.859 10.625 1 89.12 182 PRO B C 1
ATOM 3490 O O . PRO B 1 182 ? 7.293 29.156 10.164 1 89.12 182 PRO B O 1
ATOM 3493 N N . MET B 1 183 ? 8.555 28.094 11.594 1 93.06 183 MET B N 1
ATOM 3494 C CA . MET B 1 183 ? 7.391 27.688 12.383 1 93.06 183 MET B CA 1
ATOM 3495 C C . MET B 1 183 ? 6.812 28.875 13.141 1 93.06 183 MET B C 1
ATOM 3497 O O . MET B 1 183 ? 7.527 29.547 13.891 1 93.06 183 MET B O 1
ATOM 3501 N N . PRO B 1 184 ? 5.555 29.156 13.031 1 94.81 184 PRO B N 1
ATOM 3502 C CA . PRO B 1 184 ? 4.961 30.266 13.766 1 94.81 184 PRO B CA 1
ATOM 3503 C C . PRO B 1 184 ? 4.957 30.047 15.273 1 94.81 184 PRO B C 1
ATOM 3505 O O . PRO B 1 184 ? 4.895 28.891 15.734 1 94.81 184 PRO B O 1
ATOM 3508 N N . ASP B 1 185 ? 4.93 31.078 16.031 1 93.94 185 ASP B N 1
ATOM 3509 C CA . ASP B 1 185 ? 5.117 31.047 17.484 1 93.94 185 ASP B CA 1
ATOM 3510 C C . ASP B 1 185 ? 4.004 30.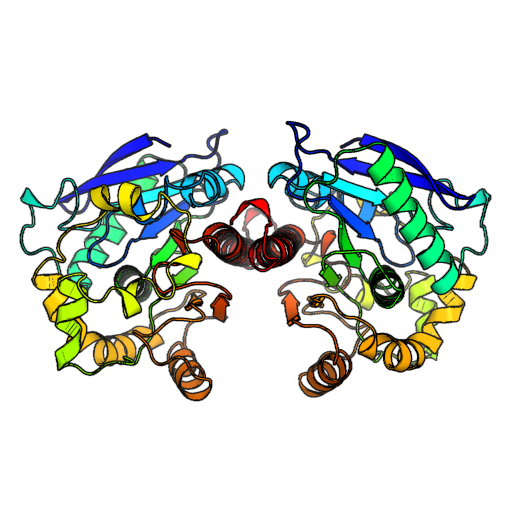25 18.156 1 93.94 185 ASP B C 1
ATOM 3512 O O . ASP B 1 185 ? 4.266 29.469 19.062 1 93.94 185 ASP B O 1
ATOM 3516 N N . HIS B 1 186 ? 2.793 30.469 17.75 1 95.38 186 HIS B N 1
ATOM 3517 C CA . HIS B 1 186 ? 1.675 29.797 18.406 1 95.38 186 HIS B CA 1
ATOM 3518 C C . HIS B 1 186 ? 1.729 28.297 18.188 1 95.38 186 HIS B C 1
ATOM 3520 O O . HIS B 1 186 ? 1.318 27.516 19.062 1 95.38 186 HIS B O 1
ATOM 3526 N N . GLU B 1 187 ? 2.248 27.812 17.031 1 94 187 GLU B N 1
ATOM 3527 C CA . GLU B 1 187 ? 2.477 26.391 16.781 1 94 187 GLU B CA 1
ATOM 3528 C C . GLU B 1 187 ? 3.574 25.844 17.688 1 94 187 GLU B C 1
ATOM 3530 O O . GLU B 1 187 ? 3.408 24.781 18.297 1 94 187 GLU B O 1
ATOM 3535 N N . ALA B 1 188 ? 4.629 26.578 17.75 1 92.88 188 ALA B N 1
ATOM 3536 C CA . ALA B 1 188 ? 5.777 26.156 18.547 1 92.88 188 ALA B CA 1
ATOM 3537 C C . ALA B 1 188 ? 5.391 26 20.016 1 92.88 188 ALA B C 1
ATOM 3539 O O . ALA B 1 188 ? 5.863 25.078 20.703 1 92.88 188 ALA B O 1
ATOM 3540 N N . ASP B 1 189 ? 4.574 26.844 20.469 1 91.81 189 ASP B N 1
ATOM 3541 C CA . ASP B 1 189 ? 4.152 26.859 21.875 1 91.81 189 ASP B CA 1
ATOM 3542 C C . ASP B 1 189 ? 3.4 25.578 22.234 1 91.81 189 ASP B C 1
ATOM 3544 O O . ASP B 1 189 ? 3.357 25.172 23.391 1 91.81 189 ASP B O 1
ATOM 3548 N N . GLU B 1 190 ? 2.84 24.922 21.266 1 93.31 190 GLU B N 1
ATOM 3549 C CA . GLU B 1 190 ? 2.008 23.75 21.531 1 93.31 190 GLU B CA 1
ATOM 3550 C C . GLU B 1 190 ? 2.842 22.469 21.531 1 93.31 190 GLU B C 1
ATOM 3552 O O . GLU B 1 190 ? 2.365 21.406 21.953 1 93.31 190 GLU B O 1
ATOM 3557 N N . LEU B 1 191 ? 4.055 22.531 21.094 1 93.81 191 LEU B N 1
ATOM 3558 C CA . LEU B 1 191 ? 4.891 21.344 20.984 1 93.81 191 LEU B CA 1
ATOM 3559 C C . LEU B 1 191 ? 5.004 20.625 22.328 1 93.81 191 LEU B C 1
ATOM 3561 O O . LEU B 1 191 ? 4.781 19.422 22.422 1 93.81 191 LEU B O 1
ATOM 3565 N N . ALA B 1 192 ? 5.215 21.375 23.359 1 93.19 192 ALA B N 1
ATOM 3566 C CA . ALA B 1 192 ? 5.445 20.781 24.672 1 93.19 192 ALA B CA 1
ATOM 3567 C C . ALA B 1 192 ? 4.156 20.219 25.25 1 93.19 192 ALA B C 1
ATOM 3569 O O . ALA B 1 192 ? 4.191 19.312 26.094 1 93.19 192 ALA B O 1
ATOM 3570 N N . ARG B 1 193 ? 3.049 20.609 24.828 1 95.12 193 ARG B N 1
ATOM 3571 C CA . ARG B 1 193 ? 1.761 20.203 25.391 1 95.12 193 ARG B CA 1
ATOM 3572 C C . ARG B 1 193 ? 1.224 18.969 24.688 1 95.12 193 ARG B C 1
ATOM 3574 O O . ARG B 1 193 ? 0.259 18.359 25.156 1 95.12 193 ARG B O 1
ATOM 3581 N N . TRP B 1 194 ? 1.833 18.516 23.656 1 96.25 194 TRP B N 1
ATOM 3582 C CA . TRP B 1 194 ? 1.259 17.516 22.75 1 96.25 194 TRP B CA 1
ATOM 3583 C C . TRP B 1 194 ? 1.032 16.188 23.484 1 96.25 194 TRP B C 1
ATOM 3585 O O . TRP B 1 194 ? -0.04 15.594 23.375 1 96.25 194 TRP B O 1
ATOM 3595 N N . PRO B 1 195 ? 1.968 15.695 24.281 1 96.31 195 PRO B N 1
ATOM 3596 C CA . PRO B 1 195 ? 1.703 14.406 24.922 1 96.31 195 PRO B CA 1
ATOM 3597 C C . PRO B 1 195 ? 0.419 14.406 25.75 1 96.31 195 PRO B C 1
ATOM 3599 O O . PRO B 1 195 ? -0.372 13.461 25.672 1 96.31 195 PRO B O 1
ATOM 3602 N N . GLY B 1 196 ? 0.252 15.484 26.469 1 97.12 196 GLY B N 1
ATOM 3603 C CA . GLY B 1 196 ? -0.979 15.602 27.234 1 97.12 196 GLY B CA 1
ATOM 3604 C C . GLY B 1 196 ? -2.209 15.766 26.375 1 97.12 196 GLY B C 1
ATOM 3605 O O . GLY B 1 196 ? -3.25 15.164 26.641 1 97.12 196 GLY B O 1
ATOM 3606 N N . LEU B 1 197 ? -2.125 16.562 25.344 1 97.19 197 LEU B N 1
ATOM 3607 C CA . LEU B 1 197 ? -3.232 16.766 24.422 1 97.19 197 LEU B CA 1
ATOM 3608 C C . LEU B 1 197 ? -3.607 15.469 23.719 1 97.19 197 LEU B C 1
ATOM 3610 O O . LEU B 1 197 ? -4.793 15.164 23.547 1 97.19 197 LEU B O 1
ATOM 3614 N N . PHE B 1 198 ? -2.619 14.695 23.297 1 97.94 198 PHE B N 1
ATOM 3615 C CA . PHE B 1 198 ? -2.871 13.414 22.656 1 97.94 198 PHE B CA 1
ATOM 3616 C C . PHE B 1 198 ? -3.684 12.5 23.562 1 97.94 198 PHE B C 1
ATOM 3618 O O . PHE B 1 198 ? -4.645 11.867 23.125 1 97.94 198 PHE B O 1
ATOM 3625 N N . ASP B 1 199 ? -3.289 12.422 24.844 1 97.62 199 ASP B N 1
ATOM 3626 C CA . ASP B 1 199 ? -3.98 11.562 25.797 1 97.62 199 ASP B CA 1
ATOM 3627 C C . ASP B 1 199 ? -5.457 11.938 25.906 1 97.62 199 ASP B C 1
ATOM 3629 O O . ASP B 1 199 ? -6.312 11.07 26.062 1 97.62 199 ASP B O 1
ATOM 3633 N N . GLU B 1 200 ? -5.703 13.172 25.797 1 96.94 200 GLU B N 1
ATOM 3634 C CA . GLU B 1 200 ? -7.07 13.68 25.906 1 96.94 200 GLU B CA 1
ATOM 3635 C C . GLU B 1 200 ? -7.867 13.398 24.641 1 96.94 200 GLU B C 1
ATOM 3637 O O . GLU B 1 200 ? -9.055 13.07 24.703 1 96.94 200 GLU B O 1
ATOM 3642 N N . LEU B 1 201 ? -7.266 13.492 23.484 1 96.38 201 LEU B N 1
ATOM 3643 C CA . LEU B 1 201 ? -7.992 13.516 22.219 1 96.38 201 LEU B CA 1
ATOM 3644 C C . LEU B 1 201 ? -8.086 12.117 21.609 1 96.38 201 LEU B C 1
ATOM 3646 O O . LEU B 1 201 ? -9.039 11.805 20.906 1 96.38 201 LEU B O 1
ATOM 3650 N N . ALA B 1 202 ? -7.086 11.289 21.859 1 97.62 202 ALA B N 1
ATOM 3651 C CA . ALA B 1 202 ? -6.945 10.008 21.172 1 97.62 202 ALA B CA 1
ATOM 3652 C C . ALA B 1 202 ? -8.195 9.148 21.344 1 97.62 202 ALA B C 1
ATOM 3654 O O . ALA B 1 202 ? -8.703 8.586 20.375 1 97.62 202 ALA B O 1
ATOM 3655 N N . PRO B 1 203 ? -8.828 9.133 22.547 1 97.5 203 PRO B N 1
ATOM 3656 C CA . PRO B 1 203 ? -10.016 8.297 22.734 1 97.5 203 PRO B CA 1
ATOM 3657 C C . PRO B 1 203 ? -11.227 8.805 21.953 1 97.5 203 PRO B C 1
ATOM 3659 O O . PRO B 1 203 ? -12.227 8.102 21.844 1 97.5 203 PRO B O 1
ATOM 3662 N N . ARG B 1 204 ? -11.125 10 21.406 1 96.94 204 ARG B N 1
ATOM 3663 C CA . ARG B 1 204 ? -12.258 10.617 20.719 1 96.94 204 ARG B CA 1
ATOM 3664 C C . ARG B 1 204 ? -12.172 10.398 19.219 1 96.94 204 ARG B C 1
ATOM 3666 O O . ARG B 1 204 ? -13.094 10.758 18.484 1 96.94 204 ARG B O 1
ATOM 3673 N N . VAL B 1 205 ? -11.109 9.844 18.734 1 97.06 205 VAL B N 1
ATOM 3674 C CA . VAL B 1 205 ? -10.953 9.578 17.297 1 97.06 205 VAL B CA 1
ATOM 3675 C C . VAL B 1 205 ? -11.742 8.328 16.922 1 97.06 205 VAL B C 1
ATOM 3677 O O . VAL B 1 205 ? -11.398 7.223 17.344 1 97.06 205 VAL B O 1
ATOM 3680 N N . ARG B 1 206 ? -12.727 8.445 16.078 1 96.56 206 ARG B N 1
ATOM 3681 C CA . ARG B 1 206 ? -13.672 7.363 15.82 1 96.56 206 ARG B CA 1
ATOM 3682 C C . ARG B 1 206 ? -13.539 6.852 14.391 1 96.56 206 ARG B C 1
ATOM 3684 O O . ARG B 1 206 ? -14.453 6.211 13.867 1 96.56 206 ARG B O 1
ATOM 3691 N N . ILE B 1 207 ? -12.516 7.23 13.703 1 96.62 207 ILE B N 1
ATOM 3692 C CA . ILE B 1 207 ? -12.305 6.824 12.32 1 96.62 207 ILE B CA 1
ATOM 3693 C C . ILE B 1 207 ? -11 6.027 12.211 1 96.62 207 ILE B C 1
ATOM 3695 O O . ILE B 1 207 ? -10.164 6.07 13.117 1 96.62 207 ILE B O 1
ATOM 3699 N N . PRO B 1 208 ? -10.766 5.258 11.109 1 97.19 208 PRO B N 1
ATOM 3700 C CA . PRO B 1 208 ? -9.523 4.5 10.945 1 97.19 208 PRO B CA 1
ATOM 3701 C C . PRO B 1 208 ? -8.289 5.391 10.898 1 97.19 208 PRO B C 1
ATOM 3703 O O . PRO B 1 208 ? -8.328 6.488 10.336 1 97.19 208 PRO B O 1
ATOM 3706 N N . VAL B 1 209 ? -7.211 4.914 11.508 1 98.06 209 VAL B N 1
ATOM 3707 C CA . VAL B 1 209 ? -5.965 5.664 11.586 1 98.06 209 VAL B CA 1
ATOM 3708 C C . VAL B 1 209 ? -4.797 4.766 11.18 1 98.06 209 VAL B C 1
ATOM 3710 O O . VAL B 1 209 ? -4.664 3.646 11.68 1 98.06 209 VAL B O 1
ATOM 3713 N N . ARG B 1 210 ? -4.008 5.207 10.289 1 98.62 210 ARG B N 1
ATOM 3714 C CA . ARG B 1 210 ? -2.721 4.594 9.992 1 98.62 210 ARG B CA 1
ATOM 3715 C C . ARG B 1 210 ? -1.57 5.527 10.344 1 98.62 210 ARG B C 1
ATOM 3717 O O . ARG B 1 210 ? -1.571 6.699 9.953 1 98.62 210 ARG B O 1
ATOM 3724 N N . LEU B 1 211 ? -0.655 5.012 11.117 1 98.81 211 LEU B N 1
ATOM 3725 C CA . LEU B 1 211 ? 0.533 5.754 11.516 1 98.81 211 LEU B CA 1
ATOM 3726 C C . LEU B 1 211 ? 1.79 5.141 10.906 1 98.81 211 LEU B C 1
ATOM 3728 O O . LEU B 1 211 ? 1.923 3.918 10.844 1 98.81 211 LEU B O 1
ATOM 3732 N N . THR B 1 212 ? 2.67 5.957 10.438 1 98.75 212 THR B N 1
ATOM 3733 C CA . THR B 1 212 ? 3.932 5.484 9.883 1 98.75 212 THR B CA 1
ATOM 3734 C C . THR B 1 212 ? 5.113 6.199 10.539 1 98.75 212 THR B C 1
ATOM 3736 O O . THR B 1 212 ? 5.137 7.43 10.602 1 98.75 212 THR B O 1
ATOM 3739 N N . PHE B 1 213 ? 6.02 5.461 11.039 1 98.44 213 PHE B N 1
ATOM 3740 C CA . PHE B 1 213 ? 7.297 5.973 11.523 1 98.44 213 PHE B CA 1
ATOM 3741 C C . PHE B 1 213 ? 8.43 5.59 10.57 1 98.44 213 PHE B C 1
ATOM 3743 O O . PHE B 1 213 ? 8.461 4.469 10.062 1 98.44 213 PHE B O 1
ATOM 3750 N N . ALA B 1 214 ? 9.281 6.59 10.32 1 97.81 214 ALA B N 1
ATOM 3751 C CA . ALA B 1 214 ? 10.461 6.32 9.492 1 97.81 214 ALA B CA 1
ATOM 3752 C C . ALA B 1 214 ? 11.461 5.441 10.234 1 97.81 214 ALA B C 1
ATOM 3754 O O . ALA B 1 214 ? 11.531 5.465 11.469 1 97.81 214 ALA B O 1
ATOM 3755 N N . GLU B 1 215 ? 12.211 4.66 9.484 1 95.69 215 GLU B N 1
ATOM 3756 C CA . GLU B 1 215 ? 13.289 3.854 10.047 1 95.69 215 GLU B CA 1
ATOM 3757 C C . GLU B 1 215 ? 14.227 4.703 10.906 1 95.69 215 GLU B C 1
ATOM 3759 O O . GLU B 1 215 ? 14.648 4.277 11.984 1 95.69 215 GLU B O 1
ATOM 3764 N N . HIS B 1 216 ? 14.492 5.949 10.523 1 96.06 216 HIS B N 1
ATOM 3765 C CA . HIS B 1 216 ? 15.414 6.828 11.227 1 96.06 216 HIS B CA 1
ATOM 3766 C C . HIS B 1 216 ? 14.672 7.938 11.969 1 96.06 216 HIS B C 1
ATOM 3768 O O . HIS B 1 216 ? 15.188 9.047 12.109 1 96.06 216 HIS B O 1
ATOM 3774 N N . GLU B 1 217 ? 13.445 7.68 12.273 1 96.69 217 GLU B N 1
ATOM 3775 C CA . GLU B 1 217 ? 12.695 8.633 13.078 1 96.69 217 GLU B CA 1
ATOM 3776 C C . GLU B 1 217 ? 13.344 8.836 14.445 1 96.69 217 GLU B C 1
ATOM 3778 O O . GLU B 1 217 ? 13.617 7.867 15.156 1 96.69 217 GLU B O 1
ATOM 3783 N N . ALA B 1 218 ? 13.555 10.078 14.797 1 95.06 218 ALA B N 1
ATOM 3784 C CA . ALA B 1 218 ? 14.281 10.336 16.047 1 95.06 218 ALA B CA 1
ATOM 3785 C C . ALA B 1 218 ? 13.531 11.328 16.922 1 95.06 218 ALA B C 1
ATOM 3787 O O . ALA B 1 218 ? 13.914 11.562 18.078 1 95.06 218 ALA B O 1
ATOM 3788 N N . TRP B 1 219 ? 12.453 11.906 16.422 1 94.88 219 TRP B N 1
ATOM 3789 C CA . TRP B 1 219 ? 11.68 12.852 17.219 1 94.88 219 TRP B CA 1
ATOM 3790 C C . TRP B 1 219 ? 10.75 12.117 18.172 1 94.88 219 TRP B C 1
ATOM 3792 O O . TRP B 1 219 ? 10.391 12.656 19.234 1 94.88 219 TRP B O 1
ATOM 3802 N N . TRP B 1 220 ? 10.43 10.891 17.859 1 96.81 220 TRP B N 1
ATOM 3803 C CA . TRP B 1 220 ? 9.422 10.156 18.609 1 96.81 220 TRP B CA 1
ATOM 3804 C C . TRP B 1 220 ? 9.969 8.828 19.109 1 96.81 220 TRP B C 1
ATOM 3806 O O . TRP B 1 220 ? 10.734 8.164 18.406 1 96.81 220 TRP B O 1
ATOM 3816 N N . LEU B 1 221 ? 9.523 8.484 20.312 1 96.88 221 LEU B N 1
ATOM 3817 C CA . LEU B 1 221 ? 9.688 7.094 20.719 1 96.88 221 LEU B CA 1
ATOM 3818 C C . LEU B 1 221 ? 8.711 6.191 19.969 1 96.88 221 LEU B C 1
ATOM 3820 O O . LEU B 1 221 ? 7.512 6.477 19.922 1 96.88 221 LEU B O 1
ATOM 3824 N N . HIS B 1 222 ? 9.195 5.113 19.359 1 96.62 222 HIS B N 1
ATOM 3825 C CA . HIS B 1 222 ? 8.344 4.266 18.547 1 96.62 222 HIS B CA 1
ATOM 3826 C C . HIS B 1 222 ? 8.75 2.799 18.656 1 96.62 222 HIS B C 1
ATOM 3828 O O . HIS B 1 222 ? 8.656 2.053 17.672 1 96.62 222 HIS B O 1
ATOM 3834 N N . GLY B 1 223 ? 9.273 2.418 19.781 1 96.25 223 GLY B N 1
ATOM 3835 C CA . GLY B 1 223 ? 9.477 1.006 20.062 1 96.25 223 GLY B CA 1
ATOM 3836 C C . GLY B 1 223 ? 8.188 0.25 20.297 1 96.25 223 GLY B C 1
ATOM 3837 O O . GLY B 1 223 ? 7.105 0.844 20.312 1 96.25 223 GLY B O 1
ATOM 3838 N N . GLU B 1 224 ? 8.266 -1.034 20.438 1 95.31 224 GLU B N 1
ATOM 3839 C CA . GLU B 1 224 ? 7.098 -1.896 20.578 1 95.31 224 GLU B CA 1
ATOM 3840 C C . GLU B 1 224 ? 6.211 -1.431 21.734 1 95.31 224 GLU B C 1
ATOM 3842 O O . GLU B 1 224 ? 4.988 -1.339 21.594 1 95.31 224 GLU B O 1
ATOM 3847 N N . GLY B 1 225 ? 6.828 -1.165 22.844 1 97.06 225 GLY B N 1
ATOM 3848 C CA . GLY B 1 225 ? 6.074 -0.718 24.016 1 97.06 225 GLY B CA 1
ATOM 3849 C C . GLY B 1 225 ? 5.367 0.606 23.781 1 97.06 225 GLY B C 1
ATOM 3850 O O . GLY B 1 225 ? 4.199 0.76 24.156 1 97.06 225 GLY B O 1
ATOM 3851 N N . GLU B 1 226 ? 6.062 1.598 23.203 1 97.31 226 GLU B N 1
ATOM 3852 C CA . GLU B 1 226 ? 5.484 2.914 22.953 1 97.31 226 GLU B CA 1
ATOM 3853 C C . GLU B 1 226 ? 4.355 2.838 21.922 1 97.31 226 GLU B C 1
ATOM 3855 O O . GLU B 1 226 ? 3.346 3.531 22.047 1 97.31 226 GLU B O 1
ATOM 3860 N N . ILE B 1 227 ? 4.551 2 20.938 1 97.75 227 ILE B N 1
ATOM 3861 C CA . ILE B 1 227 ? 3.529 1.827 19.906 1 97.75 227 ILE B CA 1
ATOM 3862 C C . ILE B 1 227 ? 2.281 1.194 20.531 1 97.75 227 ILE B C 1
ATOM 3864 O O . ILE B 1 227 ? 1.159 1.617 20.234 1 97.75 227 ILE B O 1
ATOM 3868 N N . ALA B 1 228 ? 2.494 0.168 21.328 1 97.44 228 ALA B N 1
ATOM 3869 C CA . ALA B 1 228 ? 1.364 -0.452 22.016 1 97.44 228 ALA B CA 1
ATOM 3870 C C . ALA B 1 228 ? 0.611 0.569 22.859 1 97.44 228 ALA B C 1
ATOM 3872 O O . ALA B 1 228 ? -0.622 0.593 22.875 1 97.44 228 ALA B O 1
ATOM 3873 N N . ASP B 1 229 ? 1.393 1.376 23.594 1 98.06 229 ASP B N 1
ATOM 3874 C CA . ASP B 1 229 ? 0.809 2.412 24.438 1 98.06 229 ASP B CA 1
ATOM 3875 C C . ASP B 1 229 ? 0.026 3.424 23.609 1 98.06 229 ASP B C 1
ATOM 3877 O O . ASP B 1 229 ? -1.089 3.805 23.969 1 98.06 229 ASP B O 1
ATOM 3881 N N . LEU B 1 230 ? 0.591 3.871 22.5 1 98.25 230 LEU B N 1
ATOM 3882 C CA . LEU B 1 230 ? -0.044 4.801 21.578 1 98.25 230 LEU B CA 1
ATOM 3883 C C . LEU B 1 230 ? -1.352 4.227 21.031 1 98.25 230 LEU B C 1
ATOM 3885 O O . LEU B 1 230 ? -2.395 4.879 21.109 1 98.25 230 LEU B O 1
ATOM 3889 N N . THR B 1 231 ? -1.313 3.023 20.547 1 98.19 231 THR B N 1
ATOM 3890 C CA . THR B 1 231 ? -2.467 2.375 19.938 1 98.19 231 THR B CA 1
ATOM 3891 C C . THR B 1 231 ? -3.568 2.143 20.969 1 98.19 231 THR B C 1
ATOM 3893 O O . THR B 1 231 ? -4.754 2.26 20.656 1 98.19 231 THR B O 1
ATOM 3896 N N . ALA B 1 232 ? -3.205 1.832 22.188 1 98 232 ALA B N 1
ATOM 3897 C CA . ALA B 1 232 ? -4.152 1.547 23.266 1 98 232 ALA B CA 1
ATOM 3898 C C . ALA B 1 232 ? -4.977 2.783 23.609 1 98 232 ALA B C 1
ATOM 3900 O O . ALA B 1 232 ? -6.035 2.678 24.234 1 98 232 ALA B O 1
ATOM 3901 N N . ARG B 1 233 ? -4.484 3.941 23.25 1 98.19 233 ARG B N 1
ATOM 3902 C CA . ARG B 1 233 ? -5.184 5.184 23.578 1 98.19 233 ARG B CA 1
ATOM 3903 C C . ARG B 1 233 ? -6.227 5.516 22.516 1 98.19 233 ARG B C 1
ATOM 3905 O O . ARG B 1 233 ? -7.133 6.316 22.75 1 98.19 233 ARG B O 1
ATOM 3912 N N . LEU B 1 234 ? -6.047 5.004 21.281 1 98 234 LEU B N 1
ATOM 3913 C CA . LEU B 1 234 ? -7.004 5.215 20.203 1 98 234 LEU B CA 1
ATOM 3914 C C . LEU B 1 234 ? -8.156 4.219 20.281 1 98 234 LEU B C 1
ATOM 3916 O O . LEU B 1 234 ? -8.398 3.461 19.344 1 98 234 LEU B O 1
ATOM 3920 N N . THR B 1 235 ? -8.93 4.27 21.344 1 97.38 235 THR B N 1
ATOM 3921 C CA . THR B 1 235 ? -9.867 3.23 21.766 1 97.38 235 THR B CA 1
ATOM 3922 C C . THR B 1 235 ? -11.117 3.248 20.875 1 97.38 235 THR B C 1
ATOM 3924 O O . THR B 1 235 ? -11.781 2.223 20.719 1 97.38 235 THR B O 1
ATOM 3927 N N . ALA B 1 236 ? -11.477 4.391 20.344 1 96.25 236 ALA B N 1
ATOM 3928 C CA . ALA B 1 236 ? -12.727 4.492 19.609 1 96.25 236 ALA B CA 1
ATOM 3929 C C . ALA B 1 236 ? -12.492 4.281 18.109 1 96.25 236 ALA B C 1
ATOM 3931 O O . ALA B 1 236 ? -13.445 4.168 17.328 1 96.25 236 ALA B O 1
ATOM 3932 N N . ALA B 1 237 ? -11.211 4.32 17.656 1 96.25 237 ALA B N 1
ATOM 3933 C CA . ALA B 1 237 ? -10.906 4.09 16.234 1 96.25 237 ALA B CA 1
ATOM 3934 C C . ALA B 1 237 ? -11.203 2.645 15.844 1 96.25 237 ALA B C 1
ATOM 3936 O O . ALA B 1 237 ? -10.758 1.709 16.516 1 96.25 237 ALA B O 1
ATOM 3937 N N . PRO B 1 238 ? -11.922 2.404 14.805 1 95 238 PRO B N 1
ATOM 3938 C CA . PRO B 1 238 ? -12.281 1.036 14.43 1 95 238 PRO B CA 1
ATOM 3939 C C . PRO B 1 238 ? -11.094 0.246 13.875 1 95 238 PRO B C 1
ATOM 3941 O O . PRO B 1 238 ? -11.141 -0.985 13.82 1 95 238 PRO B O 1
ATOM 3944 N N . LEU B 1 239 ? -10.102 0.949 13.414 1 95.12 239 LEU B N 1
ATOM 3945 C CA . LEU B 1 239 ? -8.875 0.371 12.875 1 95.12 239 LEU B CA 1
ATOM 3946 C C . LEU B 1 239 ? -7.676 1.268 13.164 1 95.12 239 LEU B C 1
ATOM 3948 O O . LEU B 1 239 ? -7.711 2.469 12.891 1 95.12 239 LEU B O 1
ATOM 3952 N N . VAL B 1 240 ? -6.68 0.701 13.766 1 97.44 240 VAL B N 1
ATOM 3953 C CA . VAL B 1 240 ? -5.418 1.404 13.969 1 97.44 240 VAL B CA 1
ATOM 3954 C C . VAL B 1 240 ? -4.266 0.564 13.43 1 97.44 240 VAL B C 1
ATOM 3956 O O . VAL B 1 240 ? -4.102 -0.598 13.812 1 97.44 240 VAL B O 1
ATOM 3959 N N . ARG B 1 241 ? -3.533 1.08 12.531 1 96.69 241 ARG B N 1
ATOM 3960 C CA . ARG B 1 241 ? -2.352 0.433 11.961 1 96.69 241 ARG B CA 1
ATOM 3961 C C . ARG B 1 241 ? -1.105 1.284 12.18 1 96.69 241 ARG B C 1
ATOM 3963 O O . ARG B 1 241 ? -1.151 2.508 12.031 1 96.69 241 ARG B O 1
ATOM 3970 N N . VAL B 1 242 ? -0.053 0.668 12.594 1 97.69 242 VAL B N 1
ATOM 3971 C CA . VAL B 1 242 ? 1.231 1.345 12.742 1 97.69 242 VAL B CA 1
ATOM 3972 C C . VAL B 1 242 ? 2.281 0.648 11.875 1 97.69 242 VAL B C 1
ATOM 3974 O O . VAL B 1 242 ? 2.428 -0.575 11.93 1 97.69 242 VAL B O 1
ATOM 3977 N N . GLU B 1 243 ? 2.959 1.396 11.102 1 96.5 243 GLU B N 1
ATOM 3978 C CA . GLU B 1 243 ? 3.967 0.861 10.188 1 96.5 243 GLU B CA 1
ATOM 3979 C C . GLU B 1 243 ? 5.297 1.595 10.344 1 96.5 243 GLU B C 1
ATOM 3981 O O . GLU B 1 243 ? 5.34 2.705 10.875 1 96.5 243 GLU B O 1
ATOM 3986 N N . HIS B 1 244 ? 6.32 0.896 9.922 1 96.19 244 HIS B N 1
ATOM 3987 C CA . HIS B 1 244 ? 7.645 1.497 9.797 1 96.19 244 HIS B CA 1
ATOM 3988 C C . HIS B 1 244 ? 8.078 1.558 8.336 1 96.19 244 HIS B C 1
ATOM 3990 O O . HIS B 1 244 ? 7.93 0.581 7.598 1 96.19 244 HIS B O 1
ATOM 3996 N N . GLN B 1 245 ? 8.5 2.686 7.922 1 96.81 245 GLN B N 1
ATOM 3997 C CA . GLN B 1 245 ? 8.984 2.85 6.551 1 96.81 245 GLN B CA 1
ATOM 3998 C C . GLN B 1 245 ? 10.5 2.684 6.477 1 96.81 245 GLN B C 1
ATOM 4000 O O . GLN B 1 245 ? 11.242 3.547 6.941 1 96.81 245 GLN B O 1
ATOM 4005 N N . HIS B 1 246 ? 10.922 1.644 5.871 1 93.69 246 HIS B N 1
ATOM 4006 C CA . HIS B 1 246 ? 12.352 1.386 5.695 1 93.69 246 HIS B CA 1
ATOM 4007 C C . HIS B 1 246 ? 12.984 2.41 4.762 1 93.69 246 HIS B C 1
ATOM 4009 O O . HIS B 1 246 ? 12.359 2.844 3.789 1 93.69 246 HIS B O 1
ATOM 4015 N N . GLY B 1 247 ? 14.227 2.746 5.039 1 94.06 247 GLY B N 1
ATOM 4016 C CA . GLY B 1 247 ? 14.977 3.643 4.172 1 94.06 247 GLY B CA 1
ATOM 4017 C C . GLY B 1 247 ? 14.445 5.066 4.191 1 94.06 247 GLY B C 1
ATOM 4018 O O . GLY B 1 247 ? 14.445 5.746 3.164 1 94.06 247 GLY B O 1
ATOM 4019 N N . ALA B 1 248 ? 14 5.5 5.273 1 96.75 248 ALA B N 1
ATOM 4020 C CA . ALA B 1 248 ? 13.406 6.832 5.324 1 96.75 248 ALA B CA 1
ATOM 4021 C C . ALA B 1 248 ? 13.852 7.586 6.574 1 96.75 248 ALA B C 1
ATOM 4023 O O . ALA B 1 248 ? 14.086 6.977 7.621 1 96.75 248 ALA B O 1
ATOM 4024 N N . GLY B 1 249 ? 14.031 8.898 6.441 1 96.69 249 GLY B N 1
ATOM 4025 C CA . GLY B 1 249 ? 14.102 9.82 7.562 1 96.69 249 GLY B CA 1
ATOM 4026 C C . GLY B 1 249 ? 12.773 10.484 7.871 1 96.69 249 GLY B C 1
ATOM 4027 O O . GLY B 1 249 ? 11.75 10.141 7.281 1 96.69 249 GLY B O 1
ATOM 4028 N N . HIS B 1 250 ? 12.773 11.406 8.82 1 96.62 250 HIS B N 1
ATOM 4029 C CA . HIS B 1 250 ? 11.555 12.031 9.297 1 96.62 250 HIS B CA 1
ATOM 4030 C C . HIS B 1 250 ? 10.734 12.609 8.148 1 96.62 250 HIS B C 1
ATOM 4032 O O . HIS B 1 250 ? 9.508 12.5 8.133 1 96.62 250 HIS B O 1
ATOM 4038 N N . ASN B 1 251 ? 11.398 13.25 7.176 1 96.62 251 ASN B N 1
ATOM 4039 C CA . ASN B 1 251 ? 10.742 13.836 6.012 1 96.62 251 ASN B CA 1
ATOM 4040 C C . ASN B 1 251 ? 10.539 12.812 4.902 1 96.62 251 ASN B C 1
ATOM 4042 O O . ASN B 1 251 ? 11.078 12.969 3.803 1 96.62 251 ASN B O 1
ATOM 4046 N N . ILE B 1 252 ? 9.68 11.867 5.113 1 97.56 252 ILE B N 1
ATOM 4047 C CA . ILE B 1 252 ? 9.516 10.664 4.297 1 97.56 252 ILE B CA 1
ATOM 4048 C C . ILE B 1 252 ? 9.133 11.055 2.873 1 97.56 252 ILE B C 1
ATOM 4050 O O . ILE B 1 252 ? 9.625 10.469 1.907 1 97.56 252 ILE B O 1
ATOM 4054 N N . SER B 1 253 ? 8.312 12.086 2.658 1 98.19 253 SER B N 1
ATOM 4055 C CA . SER B 1 253 ? 7.734 12.406 1.355 1 98.19 253 SER B CA 1
ATOM 4056 C C . SER B 1 253 ? 8.75 13.117 0.465 1 98.19 253 SER B C 1
ATOM 4058 O O . SER B 1 253 ? 8.469 13.398 -0.702 1 98.19 253 SER B O 1
ATOM 4060 N N . LEU B 1 254 ? 9.922 13.391 1.02 1 97 254 LEU B N 1
ATOM 4061 C CA . LEU B 1 254 ? 10.938 14.094 0.241 1 97 254 LEU B CA 1
ATOM 4062 C C . LEU B 1 254 ? 12.102 13.164 -0.093 1 97 254 LEU B C 1
ATOM 4064 O O . LEU B 1 254 ? 13.078 13.586 -0.724 1 97 254 LEU B O 1
ATOM 4068 N N . GLY B 1 255 ? 12.016 11.914 0.372 1 96.81 255 GLY B N 1
ATOM 4069 C CA . GLY B 1 255 ? 13.086 10.953 0.149 1 96.81 255 GLY B CA 1
ATOM 4070 C C . GLY B 1 255 ? 12.727 9.891 -0.871 1 96.81 255 GLY B C 1
ATOM 4071 O O . GLY B 1 255 ? 11.609 9.867 -1.384 1 96.81 255 GLY B O 1
ATOM 4072 N N . TRP B 1 256 ? 13.68 8.992 -1.104 1 96.25 256 TRP B N 1
ATOM 4073 C CA . TRP B 1 256 ? 13.516 7.902 -2.062 1 96.25 256 TRP B CA 1
ATOM 4074 C C . TRP B 1 256 ? 12.352 7.004 -1.666 1 96.25 256 TRP B C 1
ATOM 4076 O O . TRP B 1 256 ? 11.75 6.344 -2.518 1 96.25 256 TRP B O 1
ATOM 4086 N N . ALA B 1 257 ? 11.961 7.051 -0.4 1 97.06 257 ALA B N 1
ATOM 4087 C CA . ALA B 1 257 ? 10.898 6.18 0.101 1 97.06 257 ALA B CA 1
ATOM 4088 C C . ALA B 1 257 ? 9.523 6.809 -0.117 1 97.06 257 ALA B C 1
ATOM 4090 O O . ALA B 1 257 ? 8.5 6.199 0.196 1 97.06 257 ALA B O 1
ATOM 4091 N N . ALA B 1 258 ? 9.477 7.996 -0.68 1 98.19 258 ALA B N 1
ATOM 4092 C CA . ALA B 1 258 ? 8.234 8.742 -0.794 1 98.19 258 ALA B CA 1
ATOM 4093 C C . ALA B 1 258 ? 7.176 7.938 -1.544 1 98.19 258 ALA B C 1
ATOM 4095 O O . ALA B 1 258 ? 6.051 7.773 -1.061 1 98.19 258 ALA B O 1
ATOM 4096 N N . ARG B 1 259 ? 7.52 7.41 -2.672 1 98.19 259 ARG B N 1
ATOM 4097 C CA . ARG B 1 259 ? 6.539 6.75 -3.523 1 98.19 259 ARG B CA 1
ATOM 4098 C C . ARG B 1 259 ? 5.965 5.512 -2.844 1 98.19 259 ARG B C 1
ATOM 4100 O O . ARG B 1 259 ? 4.754 5.293 -2.855 1 98.19 259 ARG B O 1
ATOM 4107 N N . SER B 1 260 ? 6.832 4.645 -2.258 1 98.06 260 SER B N 1
ATOM 4108 C CA . SER B 1 260 ? 6.34 3.463 -1.562 1 98.06 260 SER B CA 1
ATOM 4109 C C . SER B 1 260 ? 5.438 3.846 -0.393 1 98.06 260 SER B C 1
ATOM 4111 O O . SER B 1 260 ? 4.395 3.223 -0.177 1 98.06 260 SER B O 1
ATOM 4113 N N . TYR B 1 261 ? 5.809 4.918 0.352 1 98.5 261 TYR B N 1
ATOM 4114 C CA . TYR B 1 261 ? 4.969 5.395 1.446 1 98.5 261 TYR B CA 1
ATOM 4115 C C . TYR B 1 261 ? 3.617 5.871 0.931 1 98.5 261 TYR B C 1
ATOM 4117 O O . TYR B 1 261 ? 2.572 5.473 1.45 1 98.5 261 TYR B O 1
ATOM 4125 N N . HIS B 1 262 ? 3.637 6.695 -0.105 1 98.88 262 HIS B N 1
ATOM 4126 C CA . HIS B 1 262 ? 2.396 7.25 -0.637 1 98.88 262 HIS B CA 1
ATOM 4127 C C . HIS B 1 262 ? 1.483 6.145 -1.161 1 98.88 262 HIS B C 1
ATOM 4129 O O . HIS B 1 262 ? 0.267 6.195 -0.96 1 98.88 262 HIS B O 1
ATOM 4135 N N . LEU B 1 263 ? 2.039 5.168 -1.819 1 98.75 263 LEU B N 1
ATOM 4136 C CA . LEU B 1 263 ? 1.239 4.047 -2.303 1 98.75 263 LEU B CA 1
ATOM 4137 C C . LEU B 1 263 ? 0.575 3.314 -1.141 1 98.75 263 LEU B C 1
ATOM 4139 O O . LEU B 1 263 ? -0.602 2.957 -1.219 1 98.75 263 LEU B O 1
ATOM 4143 N N . ARG B 1 264 ? 1.311 3.1 -0.049 1 98.5 264 ARG B N 1
ATOM 4144 C CA . ARG B 1 264 ? 0.755 2.418 1.116 1 98.5 264 ARG B CA 1
ATOM 4145 C C . ARG B 1 264 ? -0.353 3.246 1.758 1 98.5 264 ARG B C 1
ATOM 4147 O O . ARG B 1 264 ? -1.373 2.703 2.186 1 98.5 264 ARG B O 1
ATOM 4154 N N . ALA B 1 265 ? -0.125 4.523 1.835 1 98.81 265 ALA B N 1
ATOM 4155 C CA . ALA B 1 265 ? -1.144 5.41 2.391 1 98.81 265 ALA B CA 1
ATOM 4156 C C . ALA B 1 265 ? -2.418 5.371 1.553 1 98.81 265 ALA B C 1
ATOM 4158 O O . ALA B 1 265 ? -3.52 5.238 2.094 1 98.81 265 ALA B O 1
ATOM 4159 N N . LEU B 1 266 ? -2.266 5.473 0.24 1 98.81 266 LEU B N 1
ATOM 4160 C CA . LEU B 1 266 ? -3.418 5.473 -0.656 1 98.81 266 LEU B CA 1
ATOM 4161 C C . LEU B 1 266 ? -4.102 4.109 -0.667 1 98.81 266 LEU B C 1
ATOM 4163 O O . LEU B 1 266 ? -5.324 4.023 -0.808 1 98.81 266 LEU B O 1
ATOM 4167 N N . ALA B 1 267 ? -3.324 3.045 -0.51 1 98.5 267 ALA B N 1
ATOM 4168 C CA . ALA B 1 267 ? -3.908 1.712 -0.376 1 98.5 267 ALA B CA 1
ATOM 4169 C C . ALA B 1 267 ? -4.773 1.615 0.877 1 98.5 267 ALA B C 1
ATOM 4171 O O . ALA B 1 267 ? -5.832 0.981 0.861 1 98.5 267 ALA B O 1
ATOM 4172 N N . PHE B 1 268 ? -4.309 2.199 1.984 1 98.38 268 PHE B N 1
ATOM 4173 C CA . PHE B 1 268 ? -5.082 2.234 3.219 1 98.38 268 PHE B CA 1
ATOM 4174 C C . PHE B 1 268 ? -6.398 2.971 3.014 1 98.38 268 PHE B C 1
ATOM 4176 O O . PHE B 1 268 ? -7.453 2.506 3.451 1 98.38 268 PHE B O 1
ATOM 4183 N N . PHE B 1 269 ? -6.32 4.117 2.314 1 98.5 269 PHE B N 1
ATOM 4184 C CA . PHE B 1 269 ? -7.535 4.871 2.021 1 98.5 269 PHE B CA 1
ATOM 4185 C C . PHE B 1 269 ? -8.484 4.055 1.153 1 98.5 269 PHE B C 1
ATOM 4187 O O . PHE B 1 269 ? -9.695 4.055 1.379 1 98.5 269 PHE B O 1
ATOM 4194 N N . GLU B 1 270 ? -7.93 3.346 0.163 1 97.5 270 GLU B N 1
ATOM 4195 C CA . GLU B 1 270 ? -8.742 2.471 -0.674 1 97.5 270 GLU B CA 1
ATOM 4196 C C . GLU B 1 270 ? -9.445 1.403 0.163 1 97.5 270 GLU B C 1
ATOM 4198 O O . GLU B 1 270 ? -10.625 1.117 -0.05 1 97.5 270 GLU B O 1
ATOM 4203 N N . GLU B 1 271 ? -8.703 0.816 1.097 1 96.44 271 GLU B N 1
ATOM 4204 C CA . GLU B 1 271 ? -9.281 -0.178 1.997 1 96.44 271 GLU B CA 1
ATOM 4205 C C . GLU B 1 271 ? -10.453 0.405 2.787 1 96.44 271 GLU B C 1
ATOM 4207 O O . GLU B 1 271 ? -11.469 -0.261 2.98 1 96.44 271 GLU B O 1
ATOM 4212 N N . CYS B 1 272 ? -10.328 1.631 3.232 1 96.19 272 CYS B N 1
ATOM 4213 C CA . CYS B 1 272 ? -11.359 2.287 4.027 1 96.19 272 CYS B CA 1
ATOM 4214 C C . CYS B 1 272 ? -12.602 2.57 3.186 1 96.19 272 CYS B C 1
ATOM 4216 O O . CYS B 1 272 ? -13.711 2.645 3.713 1 96.19 272 CYS B O 1
ATOM 4218 N N . LEU B 1 273 ? -12.477 2.785 1.854 1 94.19 273 LEU B N 1
ATOM 4219 C CA . LEU B 1 273 ? -13.602 3.002 0.957 1 94.19 273 LEU B CA 1
ATOM 4220 C C . LEU B 1 273 ? -14.43 1.729 0.805 1 94.19 273 LEU B C 1
ATOM 4222 O O . LEU B 1 273 ? -15.648 1.792 0.632 1 94.19 273 LEU B O 1
ATOM 4226 N N . THR B 1 274 ? -13.742 0.557 0.747 1 86.12 274 THR B N 1
ATOM 4227 C CA . THR B 1 274 ? -14.414 -0.719 0.53 1 86.12 274 THR B CA 1
ATOM 4228 C C . THR B 1 274 ? -15.102 -1.193 1.809 1 86.12 274 THR B C 1
ATOM 4230 O O . THR B 1 274 ? -16.078 -1.953 1.755 1 86.12 274 THR B O 1
ATOM 4233 N N . GLY B 1 275 ? -14.562 -0.93 2.957 1 69.06 275 GLY B N 1
ATOM 4234 C CA . GLY B 1 275 ? -15.172 -1.3 4.223 1 69.06 275 GLY B CA 1
ATOM 4235 C C . GLY B 1 275 ? -16.391 -0.47 4.562 1 69.06 275 GLY B C 1
ATOM 4236 O O . GLY B 1 275 ? -17.172 -0.827 5.453 1 69.06 275 GLY B O 1
ATOM 4237 N N . THR B 1 276 ? -16.484 0.656 4.02 1 55.53 276 THR B N 1
ATOM 4238 C CA . THR B 1 276 ? -17.641 1.528 4.262 1 55.53 276 THR B CA 1
ATOM 4239 C C . THR B 1 276 ? -18.844 1.073 3.445 1 55.53 276 THR B C 1
ATOM 4241 O O . THR B 1 276 ? -18.734 0.833 2.242 1 55.53 276 THR B O 1
ATOM 4244 N N . PRO B 1 277 ? -19.875 0.571 4.039 1 45.72 277 PRO B N 1
ATOM 4245 C CA . PRO B 1 277 ? -21.078 0.166 3.309 1 45.72 277 PRO B CA 1
ATOM 4246 C C . PRO B 1 277 ? -21.5 1.193 2.264 1 45.72 277 PRO B C 1
ATOM 4248 O O . PRO B 1 277 ? -21.531 2.393 2.549 1 45.72 277 PRO B O 1
ATOM 4251 N N . ASP B 1 278 ? -21.062 1.146 1.076 1 46.91 278 ASP B N 1
ATOM 4252 C CA . ASP B 1 278 ? -21.562 1.974 -0.02 1 46.91 278 ASP B CA 1
ATOM 4253 C C . ASP B 1 278 ? -23.062 1.767 -0.23 1 46.91 278 ASP B C 1
ATOM 4255 O O . ASP B 1 278 ? -23.5 0.644 -0.464 1 46.91 278 ASP B O 1
ATOM 4259 N N . PRO B 1 279 ? -23.766 2.803 0.021 1 38.78 279 PRO B N 1
ATOM 4260 C CA . PRO B 1 279 ? -25.203 2.66 -0.241 1 38.78 279 PRO B CA 1
ATOM 4261 C C . PRO B 1 279 ? -25.5 2.135 -1.645 1 38.78 279 PRO B C 1
ATOM 4263 O O . PRO B 1 279 ? -26.594 1.643 -1.905 1 38.78 279 PRO B O 1
ATOM 4266 N N . ARG B 1 280 ? -24.656 2.447 -2.541 1 36.78 280 ARG B N 1
ATOM 4267 C CA . ARG B 1 280 ? -24.922 1.988 -3.9 1 36.78 280 ARG B CA 1
ATOM 4268 C C . ARG B 1 280 ? -24.625 0.497 -4.043 1 36.78 280 ARG B C 1
ATOM 4270 O O . ARG B 1 280 ? -24.906 -0.097 -5.086 1 36.78 280 ARG B O 1
ATOM 4277 N N . ARG B 1 281 ? -23.953 -0.104 -3.223 1 39.16 281 ARG B N 1
ATOM 4278 C CA . ARG B 1 281 ? -23.625 -1.524 -3.27 1 39.16 281 ARG B CA 1
ATOM 4279 C C . ARG B 1 281 ? -24.75 -2.367 -2.662 1 39.16 281 ARG B C 1
ATOM 4281 O O . ARG B 1 281 ? -24.531 -3.533 -2.324 1 39.16 281 ARG B O 1
ATOM 4288 N N . ARG B 1 282 ? -25.781 -1.963 -2.312 1 30.94 282 ARG B N 1
ATOM 4289 C CA . ARG B 1 282 ? -26.969 -2.736 -2.002 1 30.94 282 ARG B CA 1
ATOM 4290 C C . ARG B 1 282 ? -27.688 -3.168 -3.275 1 30.94 282 ARG B C 1
ATOM 4292 O O . ARG B 1 282 ? -27.766 -2.404 -4.238 1 30.94 282 ARG B O 1
#

Foldseek 3Di:
DDKDWDDFPNFIWIWDKAAAPVQAAQFEEEEEEAFQFFNCLQVAPLDRLLHLCVVQSVVRYIYIYIGFQCDDPNVVVCVLGAELLVSLRRVQRVQVRCVVPGPGRPFYEYEYAHLRLLSVLSNLLDPDHHQEYEYEQDAQAWLDDPVCLCCSQVVVPCCQAWNDVLQARPCLVVRRVVGGDGGRNNSSVCSVVRNVVLLVRLCSRQHAYEYEYEPSHRGHDDDPVRVVVRVVSNNNYPYYHYYYQYSGHSSRSRGPSNNVVSVVVVVVVVVSSVPPPDPVVD/DDKDWDDFPNFIWIWDKAAAPVQAAQFEEEEEEAFQFFNCLQVAPLDRLLHLCVVQSVVRYIYIYIGFQCDDPNVVVCVLGAELLVSLRRVQRVQVRCVVPGPGRPGYEYEYAHLRLLSVLSNLLDPDHHQEYEYEQDAQAWLDDPVCLCCSQVVVCCCQAWNDVLQARPCLVVRRVVGGDGGRNNSSVCSVVRNVVLLVRLCSRQHAYEYEYEPSHRGHDDDPVRVVVRVVSNNNYPYYHYYYQYSGHSSRSRGPSNNVVSVVVVVVVVVSSVPPPDPVVD

pLDDT: mean 93.7, std 10.12, range [30.14, 98.94]

Radius of gyration: 24.19 Å; Cα contacts (8 Å, |Δi|>4): 1274; chains: 2; bounding box: 53×74×54 Å

Organism: NCBI:txid40318

Solvent-accessible surface area (backbone atoms only — not comparable to full-atom values): 27771 Å² total; per-residue (Å²): 118,43,78,44,76,46,72,21,81,90,40,52,28,29,29,41,36,18,67,22,91,84,63,72,22,61,24,23,34,41,36,32,43,29,70,29,43,29,31,51,50,44,46,27,77,46,41,88,63,22,21,45,32,62,52,34,17,74,72,34,22,22,22,37,16,42,20,54,74,29,29,73,63,17,21,80,81,23,66,46,31,46,40,58,70,59,42,24,53,30,51,53,31,41,53,52,50,47,52,76,74,39,75,33,52,81,38,37,32,38,39,20,28,29,54,17,24,55,34,49,51,56,35,45,36,35,92,69,79,55,65,31,39,36,26,33,46,59,71,58,44,66,51,57,57,77,87,51,53,62,38,62,45,66,62,69,44,51,56,47,47,43,31,66,66,86,36,33,50,88,45,28,69,70,54,40,62,80,29,53,44,75,44,27,56,40,44,59,66,44,60,82,48,40,44,62,50,43,68,68,39,32,49,49,24,61,41,35,38,36,38,33,38,30,63,41,42,46,60,37,48,71,48,72,68,48,45,51,56,52,55,65,41,36,67,44,24,82,38,78,47,78,46,71,40,70,66,24,18,41,50,35,38,55,21,66,34,12,41,28,50,48,34,41,50,52,17,50,53,45,43,53,58,64,71,39,85,50,80,80,76,109,118,44,78,44,78,47,73,21,81,91,39,52,27,28,28,40,35,18,66,23,92,84,62,71,22,60,24,23,35,40,35,32,43,28,70,29,43,29,32,50,49,44,47,27,77,46,43,90,63,21,21,47,32,62,52,33,17,73,72,32,23,21,24,39,17,43,20,54,74,29,29,75,64,17,20,80,81,24,65,45,33,45,39,59,72,59,42,25,53,30,52,54,31,40,53,53,49,46,51,76,74,38,75,33,52,80,39,38,31,39,40,20,28,29,52,16,23,54,34,50,51,56,35,45,36,37,90,71,79,53,65,32,39,36,28,33,46,59,72,59,44,65,49,57,56,77,86,52,54,63,37,61,47,67,61,68,45,53,56,46,46,42,32,67,67,85,35,33,48,90,44,29,69,69,53,41,60,80,28,53,44,74,44,26,57,41,44,59,66,43,60,81,48,41,45,63,50,42,68,68,39,32,48,49,24,61,40,36,38,36,37,34,37,30,64,41,43,46,60,37,48,72,49,72,68,49,45,52,55,53,56,66,42,36,67,45,24,83,38,79,45,78,46,71,40,70,66,24,17,40,50,35,39,54,22,65,32,10,41,26,52,46,35,41,48,52,18,52,52,45,44,56,59,63,71,41,86,50,80,80,75,108

InterPro domains:
  IPR000073 Alpha/beta hydrolase fold-1 [PF12697] (29-251)
  IPR029058 Alpha/Beta hydrolase fold [G3DSA:3.40.50.1820] (5-259)
  IPR029058 Alpha/Beta hydrolase fold [SSF53474] (2-279)

Sequence (564 aa):
MRRLTLEAAGVTLSGLLAEVPDGRPRATVIAVHGGGMTAGYFDGQAHPDLSLLTLGARLGFTVFAPDRPGYGRSAAQLPGGQGLAEQAEVLEAVMERFASRHAVGAGFFLLAHSYGGKLALVTAARAGGPLALDISGCGHRYGVEEAELPRIRTGSDRLRNWGPLRLYPPDTFRSVASLVAPMPDHEADELARWPGLFDELAPRVRIPVRLTFAEHEAWWLHGEGEIADLTARLTAAPLVRVEHQHGAGHNISLGWAARSYHLRALAFFEECLTGTPDPRRRMRRLTLEAAGVTLSGLLAEVPDGRPRATVIAVHGGGMTAGYFDGQAHPDLSLLTLGARLGFTVFAPDRPGYGRSAAQLPGGQGLAEQAEVLEAVMERFASRHAVGAGFFLLAHSYGGKLALVTAARAGGPLALDISGCGHRYGVEEAELPRIRTGSDRLRNWGPLRLYPPDTFRSVASLVAPMPDHEADELARWPGLFDELAPRVRIPVRLTFAEHEAWWLHGEGEIADLTARLTAAPLVRVEHQHGAGHNISLGWAARSYHLRALAFFEECLTGTPDPRRR